Protein AF-A0AAN6M4G2-F1 (afdb_monomer_lite)

pLDDT: mean 84.65, std 14.56, range [28.05, 98.75]

Secondary structure (DSSP, 8-state):
--S---S-HHHHHHHHHHHHHTT----EEEEE-HHHH-PPPGGG-BTSTTSB--SEEEEESSSSS--HHHHHHHHTS-SSPEEEEEEE-IIIIIHHHHHHHHHTT-EEEEEEEEEE-SSTTHHHHHHHHHHHTT-EEE-HHHHHHHHH--TTSTHHHHHHHHHHHHHTT-----SEEEEEEEE-SSTTSPPEEEEEEEEE-TTSSSEEEEEEETTEEEEEEEESS--SHHHHHHHHHHHHHT-TT-GGGSSGGG--EEEEEES--TT-SS-EE--HHHHHHHHHGGGGSHHHHHHHHHHHHHHHHH-TTSEEEEEETTGGGGGS-HHHH--SS-HHHHHHTT-S---S-HHHHHHHHHHHHHHHT--GGG-EEEEEE-SSS-EEEEEETTEEEEES--SSTTSSS--SS---S--TTHHHHH-TTTTSBPTT-BTTB--BHHHHHHHHS-HHHHHHS-S-HHHHHHS----

Foldseek 3Di:
DAQPPDPCLVVLLLLQQCCCPQVVDAAEEEAEQCVVHNDHDCSNVEVHVVHRDHLYYYYDPALEPCDPRVVVSCVVDDPPEEEEDAEEDLQTNVLVNLLVSVVVPHAAEYALSRYYYPPRVSSVVSLVVSVVSRHHYHHSVRVVCVSVVDCPDPSNVVVVVVVVVVVLVFDDAAQKDKDWDWDDPDPPDDTHTAKIWMWGCLVNDQIFIWIDGPPDTDDGHTDPPRNAPLSRVVVVLVVLLPPPSNPCNVDLVSAAADEFEAADQQLALFKDFDDPVSLVVLLVCCVLPVSTHLNSSVVLVSCCVRNVNHGYMYGYQQNLVNPADPVQFDDPDPVVVCVVSVFTFRGGPSVVLLVVLVVVCVVVVHDSQCDFDWDWDDAQQTKIFTAHRNGTHHIQGHSYSQEGDFGLQAAHDDDPCVQCVVDVQQQPFDPSADPSGGDGPVRCCRRHVHGPCVVPVGSDVVVVVPDDDPD

Sequence (471 aa):
MAQRRINNPALLYALLAKFRQILSIPVFATTQNKARLGETVPELLLDAPGGVKTITHADKTRFSMFTPEVRTGIASLNSPLSCVIVGIESHICVTQTALDLLNDGHSVYVIADGVSSMNKEEVPIALARLRHAGVQVVSSESFMYEVMGDAAIPEFKEMIKLVKETQQIVEVFLNAVKVSVYQVEEFASAPTHLAEATVEGLTAPPAKLKYSRGDEKVKGKELSDIDSQEAAFKYILEHLQKDDGLPELSKTEDIHFTCHRVVHGGDYPRAQIIDKETYHHIEELSDLAPLHNAPALSIVKTVSEILPHAKNIAYFDSSFHATIPKHICTYPIDQSVAGKNKLRKYGFHGISYQFITDAVSSHLGKPVSSLNIIALHLGSGASACCIKSGRSHDTSMGLTPLAGLPGATRSGSIDPSLMFHFTHSASRPSRSASAHMHITQAEEILNKQSGWKSLTGTTDFGAISASEDES

Radius of gyration: 27.46 Å; chains: 1; bounding box: 83×50×63 Å

Structure (mmCIF, N/CA/C/O backbone):
data_AF-A0AAN6M4G2-F1
#
_entry.id   AF-A0AAN6M4G2-F1
#
loop_
_atom_site.group_PDB
_atom_site.id
_atom_site.type_symbol
_atom_site.label_atom_id
_atom_site.label_alt_id
_atom_site.label_comp_id
_atom_site.label_asym_id
_atom_site.label_entity_id
_atom_site.label_seq_id
_atom_site.pdbx_PDB_ins_code
_atom_site.Cartn_x
_atom_site.Cartn_y
_atom_site.Cartn_z
_atom_site.occupancy
_atom_site.B_iso_or_equiv
_atom_site.auth_seq_id
_atom_site.auth_comp_id
_atom_site.auth_asym_id
_atom_site.auth_atom_id
_atom_site.pdbx_PDB_model_num
ATOM 1 N N . MET A 1 1 ? 29.213 14.461 -24.834 1.00 31.89 1 MET A N 1
ATOM 2 C CA . MET A 1 1 ? 27.963 14.467 -24.027 1.00 31.89 1 MET A CA 1
ATOM 3 C C . MET A 1 1 ? 27.794 13.182 -23.200 1.00 31.89 1 MET A C 1
ATOM 5 O O . MET A 1 1 ? 26.699 12.862 -22.760 1.00 31.89 1 MET A O 1
ATOM 9 N N . ALA A 1 2 ? 28.818 12.343 -23.125 1.00 30.88 2 ALA A N 1
ATOM 10 C CA . ALA A 1 2 ? 29.876 12.404 -22.114 1.00 30.88 2 ALA A CA 1
ATOM 11 C C . ALA A 1 2 ? 29.437 11.882 -20.751 1.00 30.88 2 ALA A C 1
ATOM 13 O O . ALA A 1 2 ? 28.452 12.394 -20.239 1.00 30.88 2 ALA A O 1
ATOM 14 N N . GLN A 1 3 ? 30.167 10.875 -20.254 1.00 41.81 3 GLN A N 1
ATOM 15 C CA . GLN A 1 3 ? 30.089 10.038 -19.036 1.00 41.81 3 GLN A CA 1
ATOM 16 C C . GLN A 1 3 ? 29.154 10.382 -17.852 1.00 41.81 3 GLN A C 1
ATOM 18 O O . GLN A 1 3 ? 28.915 9.500 -17.037 1.00 41.81 3 GLN A O 1
ATOM 23 N N . ARG A 1 4 ? 28.520 11.554 -17.771 1.00 36.47 4 ARG A N 1
ATOM 24 C CA . ARG A 1 4 ? 27.398 11.922 -16.878 1.00 36.47 4 ARG A CA 1
ATOM 25 C C . ARG A 1 4 ? 26.087 11.147 -17.132 1.00 36.47 4 ARG A C 1
ATOM 27 O O . ARG A 1 4 ? 25.002 11.673 -16.907 1.00 36.47 4 ARG A O 1
ATOM 34 N N . ARG A 1 5 ? 26.149 9.924 -17.661 1.00 48.88 5 ARG A N 1
ATOM 35 C CA . ARG A 1 5 ? 24.969 9.128 -18.059 1.00 48.88 5 ARG A CA 1
ATOM 36 C C . ARG A 1 5 ? 24.892 7.772 -17.363 1.00 48.88 5 ARG A C 1
ATOM 38 O O . ARG A 1 5 ? 24.267 6.848 -17.870 1.00 48.88 5 ARG A O 1
ATOM 45 N N . ILE A 1 6 ? 25.511 7.659 -16.192 1.00 44.47 6 ILE A N 1
ATOM 46 C CA . ILE A 1 6 ? 25.212 6.575 -15.259 1.00 44.47 6 ILE A CA 1
ATOM 47 C C . ILE A 1 6 ? 23.942 7.006 -14.519 1.00 44.47 6 ILE A C 1
ATOM 49 O O . ILE A 1 6 ? 23.904 8.097 -13.962 1.00 44.47 6 ILE A O 1
ATOM 53 N N . ASN A 1 7 ? 22.884 6.189 -14.534 1.00 38.72 7 ASN A N 1
ATOM 54 C CA . ASN A 1 7 ? 21.639 6.523 -13.820 1.00 38.72 7 ASN A CA 1
ATOM 55 C C . ASN A 1 7 ? 21.848 6.606 -12.293 1.00 38.72 7 ASN A C 1
ATOM 57 O O . ASN A 1 7 ? 21.037 7.218 -11.608 1.00 38.72 7 ASN A O 1
ATOM 61 N N . ASN A 1 8 ? 22.923 5.995 -11.780 1.00 48.09 8 ASN A N 1
ATOM 62 C CA . ASN A 1 8 ? 23.341 6.037 -10.382 1.00 48.09 8 ASN A CA 1
ATOM 63 C C . ASN A 1 8 ? 24.883 5.886 -10.257 1.00 48.09 8 ASN A C 1
ATOM 65 O O . ASN A 1 8 ? 25.380 4.785 -10.007 1.00 48.09 8 ASN A O 1
ATOM 69 N N . PRO A 1 9 ? 25.673 6.952 -10.505 1.00 49.06 9 PRO A N 1
ATOM 70 C CA . PRO A 1 9 ? 27.136 6.903 -10.405 1.00 49.06 9 PRO A CA 1
ATOM 71 C C . PRO A 1 9 ? 27.602 6.611 -8.975 1.00 49.06 9 PRO A C 1
ATOM 73 O O . PRO A 1 9 ? 28.661 6.019 -8.801 1.00 49.06 9 PRO A O 1
ATOM 76 N N . ALA A 1 10 ? 26.781 6.944 -7.972 1.00 45.44 10 ALA A N 1
ATOM 77 C CA . ALA A 1 10 ? 27.027 6.621 -6.575 1.00 45.44 10 ALA A CA 1
ATOM 78 C C . ALA A 1 10 ? 26.971 5.109 -6.312 1.00 45.44 10 ALA A C 1
ATOM 80 O O . ALA A 1 10 ? 27.828 4.608 -5.600 1.00 45.44 10 ALA A O 1
ATOM 81 N N . LEU A 1 11 ? 26.046 4.363 -6.929 1.00 49.59 11 LEU A N 1
ATOM 82 C CA . LEU A 1 11 ? 25.985 2.899 -6.812 1.00 49.59 11 LEU A CA 1
ATOM 83 C C . LEU A 1 11 ? 27.190 2.220 -7.478 1.00 49.59 11 LEU A C 1
ATOM 85 O O . LEU A 1 11 ? 27.780 1.312 -6.900 1.00 49.59 11 LEU A O 1
ATOM 89 N N . LEU A 1 12 ? 27.590 2.691 -8.666 1.00 55.47 12 LEU A N 1
ATOM 90 C CA . LEU A 1 12 ? 28.767 2.175 -9.373 1.00 55.47 12 LEU A CA 1
ATOM 91 C C . LEU A 1 12 ? 30.070 2.495 -8.623 1.00 55.47 12 LEU A C 1
ATOM 93 O O . LEU A 1 12 ? 30.935 1.631 -8.498 1.00 55.47 12 LEU A O 1
ATOM 97 N N . TYR A 1 13 ? 30.196 3.711 -8.088 1.00 55.91 13 TYR A N 1
ATOM 98 C CA . TYR A 1 13 ? 31.301 4.096 -7.212 1.00 55.91 13 TYR A CA 1
ATOM 99 C C . TYR A 1 13 ? 31.308 3.273 -5.925 1.00 55.91 13 TYR A C 1
ATOM 101 O O . TYR A 1 13 ? 32.348 2.745 -5.550 1.00 55.91 13 TYR A O 1
ATOM 109 N N . ALA A 1 14 ? 30.151 3.103 -5.285 1.00 53.56 14 ALA A N 1
ATOM 110 C CA . ALA A 1 14 ? 30.001 2.292 -4.089 1.00 53.56 14 ALA A CA 1
ATOM 111 C C . ALA A 1 14 ? 30.439 0.846 -4.369 1.00 53.56 14 ALA A C 1
ATOM 113 O O . ALA A 1 14 ? 31.236 0.316 -3.612 1.00 53.56 14 ALA A O 1
ATOM 114 N N . LEU A 1 15 ? 30.023 0.234 -5.481 1.00 59.66 15 LEU A N 1
ATOM 115 C CA . LEU A 1 15 ? 30.491 -1.089 -5.921 1.00 59.66 15 LEU A CA 1
ATOM 116 C C . LEU A 1 15 ? 32.020 -1.143 -6.118 1.00 59.66 15 LEU A C 1
ATOM 118 O O . LEU A 1 15 ? 32.682 -2.023 -5.572 1.00 59.66 15 LEU A O 1
ATOM 122 N N . LEU A 1 16 ? 32.601 -0.188 -6.852 1.00 60.06 16 LEU A N 1
ATOM 123 C CA . LEU A 1 16 ? 34.036 -0.170 -7.175 1.00 60.06 16 LEU A CA 1
ATOM 124 C C . LEU A 1 16 ? 34.935 0.145 -5.967 1.00 60.06 16 LEU A C 1
ATOM 126 O O . LEU A 1 16 ? 35.998 -0.460 -5.817 1.00 60.06 16 LEU A O 1
ATOM 130 N N . ALA A 1 17 ? 34.515 1.055 -5.087 1.00 56.44 17 ALA A N 1
ATOM 131 C CA . ALA A 1 17 ? 35.205 1.356 -3.835 1.00 56.44 17 ALA A CA 1
ATOM 132 C C . ALA A 1 17 ? 35.164 0.150 -2.874 1.00 56.44 17 ALA A C 1
ATOM 134 O O . ALA A 1 17 ? 36.191 -0.197 -2.284 1.00 56.44 17 ALA A O 1
ATOM 135 N N . LYS A 1 18 ? 34.016 -0.546 -2.797 1.00 59.12 18 LYS A N 1
ATOM 136 C CA . LYS A 1 18 ? 33.788 -1.745 -1.967 1.00 59.12 18 LYS A CA 1
ATOM 137 C C . LYS A 1 18 ? 34.658 -2.935 -2.371 1.00 59.12 18 LYS A C 1
ATOM 139 O O . LYS A 1 18 ? 35.279 -3.548 -1.504 1.00 59.12 18 LYS A O 1
ATOM 144 N N . PHE A 1 19 ? 34.750 -3.242 -3.670 1.00 63.28 19 PHE A N 1
ATOM 145 C CA . PHE A 1 19 ? 35.520 -4.396 -4.162 1.00 63.28 19 PHE A CA 1
ATOM 146 C C . PHE A 1 19 ? 37.013 -4.310 -3.849 1.00 63.28 19 PHE A C 1
ATOM 148 O O . PHE A 1 19 ? 37.664 -5.331 -3.627 1.00 63.28 19 PHE A O 1
ATOM 155 N N . ARG A 1 20 ? 37.556 -3.093 -3.774 1.00 59.84 20 ARG A N 1
ATOM 156 C CA . ARG A 1 20 ? 38.965 -2.886 -3.449 1.00 59.84 20 ARG A CA 1
ATOM 157 C C . ARG A 1 20 ? 39.225 -2.776 -1.949 1.00 59.84 20 ARG A C 1
ATOM 159 O O . ARG A 1 20 ? 40.201 -3.359 -1.490 1.00 59.84 20 ARG A O 1
ATOM 166 N N . GLN A 1 21 ? 38.407 -2.031 -1.199 1.00 57.22 21 GLN A N 1
ATOM 167 C CA . GLN A 1 21 ? 38.655 -1.815 0.235 1.00 57.22 21 GLN A CA 1
ATOM 168 C C . GLN A 1 21 ? 38.429 -3.071 1.076 1.00 57.22 21 GLN A C 1
ATOM 170 O O . GLN A 1 21 ? 39.171 -3.286 2.027 1.00 57.22 21 GLN A O 1
ATOM 175 N N . ILE A 1 22 ? 37.432 -3.884 0.724 1.00 60.41 22 ILE A N 1
ATOM 176 C CA . ILE A 1 22 ? 37.025 -5.032 1.543 1.00 60.41 22 ILE A CA 1
ATOM 177 C C . ILE A 1 22 ? 37.603 -6.338 0.985 1.00 60.41 22 ILE A C 1
ATOM 179 O O . ILE A 1 22 ? 38.075 -7.175 1.741 1.00 60.41 22 ILE A O 1
ATOM 183 N N . LEU A 1 23 ? 37.607 -6.505 -0.343 1.00 64.44 23 LEU A N 1
ATOM 184 C CA . LEU A 1 23 ? 37.897 -7.796 -0.986 1.00 64.44 23 LEU A CA 1
ATOM 185 C C . LEU A 1 23 ? 39.229 -7.827 -1.758 1.00 64.44 23 LEU A C 1
ATOM 187 O O . LEU A 1 23 ? 39.564 -8.843 -2.359 1.00 64.44 23 LEU A O 1
ATOM 191 N N . SER A 1 24 ? 40.001 -6.729 -1.751 1.00 73.06 24 SER A N 1
ATOM 192 C CA . SER A 1 24 ? 41.286 -6.599 -2.465 1.00 73.06 24 SER A CA 1
ATOM 193 C C . SER A 1 24 ? 41.235 -7.004 -3.951 1.00 73.06 24 SER A C 1
ATOM 195 O O . SER A 1 24 ? 42.239 -7.438 -4.518 1.00 73.06 24 SER A O 1
ATOM 197 N N . ILE A 1 25 ? 40.077 -6.854 -4.605 1.00 82.00 25 ILE A N 1
ATOM 198 C CA . ILE A 1 25 ? 39.889 -7.272 -5.998 1.00 82.00 25 ILE A CA 1
ATOM 199 C C . ILE A 1 25 ? 40.604 -6.281 -6.933 1.00 82.00 25 ILE A C 1
ATOM 201 O O . ILE A 1 25 ? 40.400 -5.066 -6.810 1.00 82.00 25 ILE A O 1
ATOM 205 N N . PRO A 1 26 ? 41.424 -6.754 -7.890 1.00 87.12 26 PRO A N 1
ATOM 206 C CA . PRO A 1 26 ? 42.090 -5.873 -8.840 1.00 87.12 26 PRO A CA 1
ATOM 207 C C . PRO A 1 26 ? 41.109 -5.176 -9.795 1.00 87.12 26 PRO A C 1
ATOM 209 O O . PRO A 1 26 ? 40.244 -5.819 -10.387 1.00 87.12 26 PRO A O 1
ATOM 212 N N . VAL A 1 27 ? 41.265 -3.859 -9.980 1.00 88.62 27 VAL A N 1
ATOM 213 C CA . VAL A 1 27 ? 40.335 -3.037 -10.776 1.00 88.62 27 VAL A CA 1
ATOM 214 C C . VAL A 1 27 ? 40.946 -2.639 -12.118 1.00 88.62 27 VAL A C 1
ATOM 216 O O . VAL A 1 27 ? 42.043 -2.083 -12.182 1.00 88.62 27 VAL A O 1
ATOM 219 N N . PHE A 1 28 ? 40.187 -2.865 -13.188 1.00 91.19 28 PHE A N 1
ATOM 220 C CA . PHE A 1 28 ? 40.482 -2.420 -14.548 1.00 91.19 28 PHE A CA 1
ATOM 221 C C . PHE A 1 28 ? 39.414 -1.424 -14.995 1.00 91.19 28 PHE A C 1
ATOM 223 O O . PHE A 1 28 ? 38.227 -1.629 -14.745 1.00 91.19 28 PHE A O 1
ATOM 230 N N . ALA A 1 29 ? 39.822 -0.361 -15.680 1.00 90.75 29 ALA A N 1
ATOM 231 C CA . ALA A 1 29 ? 38.921 0.660 -16.189 1.00 90.75 29 ALA A CA 1
ATOM 232 C C . ALA A 1 29 ? 39.218 0.980 -17.655 1.00 90.75 29 ALA A C 1
ATOM 234 O O . ALA A 1 29 ? 40.348 0.890 -18.133 1.00 90.75 29 ALA A O 1
ATOM 235 N N . THR A 1 30 ? 38.188 1.407 -18.380 1.00 91.00 30 THR A N 1
ATOM 236 C CA . THR A 1 30 ? 38.367 1.977 -19.716 1.00 91.00 30 THR A CA 1
ATOM 237 C C . THR A 1 30 ? 37.436 3.160 -19.915 1.00 91.00 30 THR A C 1
ATOM 239 O O . THR A 1 30 ? 36.276 3.103 -19.507 1.00 91.00 30 THR A O 1
ATOM 242 N N . THR A 1 31 ? 37.918 4.190 -20.598 1.00 89.38 31 THR A N 1
ATOM 243 C CA . THR A 1 31 ? 37.119 5.327 -21.060 1.00 89.38 31 THR A CA 1
ATOM 244 C C . THR A 1 31 ? 36.824 5.147 -22.547 1.00 89.38 31 THR A C 1
ATOM 246 O O . THR A 1 31 ? 37.719 4.819 -23.315 1.00 89.38 31 THR A O 1
ATOM 249 N N . GLN A 1 32 ? 35.571 5.322 -22.977 1.00 88.81 32 GLN A N 1
ATOM 250 C CA . GLN A 1 32 ? 35.227 5.245 -24.399 1.00 88.81 32 GLN A CA 1
ATOM 251 C C . GLN A 1 32 ? 35.498 6.594 -25.071 1.00 88.81 32 GLN A C 1
ATOM 253 O O . GLN A 1 32 ? 34.760 7.540 -24.827 1.00 88.81 32 GLN A O 1
ATOM 258 N N . ASN A 1 33 ? 36.475 6.658 -25.976 1.00 88.12 33 ASN A N 1
ATOM 259 C CA . ASN A 1 33 ? 36.794 7.808 -26.827 1.00 88.12 33 ASN A CA 1
ATOM 260 C C . ASN A 1 33 ? 36.786 9.140 -26.059 1.00 88.12 33 ASN A C 1
ATOM 262 O O . ASN A 1 33 ? 35.928 10.002 -26.284 1.00 88.12 33 ASN A O 1
ATOM 266 N N . LYS A 1 34 ? 37.753 9.297 -25.156 1.00 87.12 34 LYS A N 1
ATOM 267 C CA . LYS A 1 34 ? 37.890 10.443 -24.250 1.00 87.12 34 LYS A CA 1
ATOM 268 C C . LYS A 1 34 ? 37.847 11.791 -24.973 1.00 87.12 34 LYS A C 1
ATOM 270 O O . LYS A 1 34 ? 37.178 12.719 -24.527 1.00 87.12 34 LYS A O 1
ATOM 275 N N . ALA A 1 35 ? 38.485 11.890 -26.139 1.00 84.31 35 ALA A N 1
ATOM 276 C CA . ALA A 1 35 ? 38.508 13.120 -26.933 1.00 84.31 35 ALA A CA 1
ATOM 277 C C . ALA A 1 35 ? 37.108 13.575 -27.396 1.00 84.31 35 ALA A C 1
ATOM 279 O O . ALA A 1 35 ? 36.839 14.772 -27.480 1.00 84.31 35 ALA A O 1
ATOM 280 N N . ARG A 1 36 ? 36.197 12.635 -27.688 1.00 82.25 36 ARG A N 1
ATOM 281 C CA . ARG A 1 36 ? 34.842 12.934 -28.189 1.00 82.25 36 ARG A CA 1
ATOM 282 C C . ARG A 1 36 ? 33.772 12.874 -27.100 1.00 82.25 36 ARG A C 1
ATOM 284 O O . ARG A 1 36 ? 32.767 13.589 -27.164 1.00 82.25 36 ARG A O 1
ATOM 291 N N . LEU A 1 37 ? 33.945 11.979 -26.135 1.00 76.94 37 LEU A N 1
ATOM 292 C CA . LEU A 1 37 ? 32.973 11.678 -25.089 1.00 76.94 37 LEU A CA 1
ATOM 293 C C . LEU A 1 37 ? 33.422 12.166 -23.708 1.00 76.94 37 LEU A C 1
ATOM 295 O O . LEU A 1 37 ? 32.667 12.006 -22.768 1.00 76.94 37 LEU A O 1
ATOM 299 N N . GLY A 1 38 ? 34.544 12.860 -23.570 1.00 80.56 38 GLY A N 1
ATOM 300 C CA . GLY A 1 38 ? 34.976 13.416 -22.290 1.00 80.56 38 GLY A CA 1
ATOM 301 C C . GLY A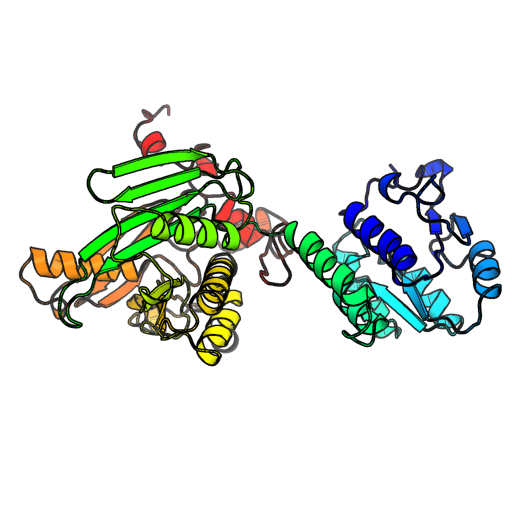 1 38 ? 35.553 12.377 -21.326 1.00 80.56 38 GLY A C 1
ATOM 302 O O . GLY A 1 38 ? 35.797 11.228 -21.683 1.00 80.56 38 GLY A O 1
ATOM 303 N N . GLU A 1 39 ? 35.832 12.835 -20.109 1.00 81.69 39 GLU A N 1
ATOM 304 C CA . GLU A 1 39 ? 36.423 12.029 -19.040 1.00 81.69 39 GLU A CA 1
ATOM 305 C C . GLU A 1 39 ? 35.390 11.192 -18.293 1.00 81.69 39 GLU A C 1
ATOM 307 O O . GLU A 1 39 ? 34.214 11.557 -18.216 1.00 81.69 39 GLU A O 1
ATOM 312 N N . THR A 1 40 ? 35.855 10.108 -17.663 1.00 76.81 40 THR A N 1
ATOM 313 C CA . THR A 1 40 ? 35.032 9.348 -16.715 1.00 76.81 40 THR A CA 1
ATOM 314 C C . THR A 1 40 ? 34.534 10.247 -15.586 1.00 76.81 40 THR A C 1
ATOM 316 O O . THR A 1 40 ? 35.206 11.191 -15.179 1.00 76.81 40 THR A O 1
ATOM 319 N N . VAL A 1 41 ? 33.317 9.973 -15.113 1.00 71.25 41 VAL A N 1
ATOM 320 C CA . VAL A 1 41 ? 32.692 10.696 -14.000 1.00 71.25 41 VAL A CA 1
ATOM 321 C C . VAL A 1 41 ? 33.631 10.772 -12.788 1.00 71.25 41 VAL A C 1
ATOM 323 O O . VAL A 1 41 ? 34.116 9.725 -12.343 1.00 71.25 41 VAL A O 1
ATOM 326 N N . PRO A 1 42 ? 33.899 11.980 -12.254 1.00 71.06 42 PRO A N 1
ATOM 327 C CA . PRO A 1 42 ? 34.825 12.169 -11.139 1.00 71.06 42 PRO A CA 1
ATOM 328 C C . PRO A 1 42 ? 34.376 11.427 -9.878 1.00 71.06 42 PRO A C 1
ATOM 330 O O . PRO A 1 42 ? 35.215 11.046 -9.071 1.00 71.06 42 PRO A O 1
ATOM 333 N N . GLU A 1 43 ? 33.079 11.153 -9.740 1.00 69.62 43 GLU A N 1
ATOM 334 C CA . GLU A 1 43 ? 32.492 10.392 -8.641 1.00 69.62 43 GLU A CA 1
ATOM 335 C C . GLU A 1 43 ? 33.065 8.977 -8.522 1.00 69.62 43 GLU A C 1
ATOM 337 O O . GLU A 1 43 ? 33.007 8.423 -7.437 1.00 69.62 43 GLU A O 1
ATOM 342 N N . LEU A 1 44 ? 33.643 8.393 -9.583 1.00 71.94 44 LEU A N 1
ATOM 343 C CA . LEU A 1 44 ? 34.273 7.070 -9.496 1.00 71.94 44 LEU A CA 1
ATOM 344 C C . LEU A 1 44 ? 35.658 7.088 -8.823 1.00 71.94 44 LEU A C 1
ATOM 346 O O . LEU A 1 44 ? 36.183 6.020 -8.513 1.00 71.94 44 LEU A O 1
ATOM 350 N N . LEU A 1 45 ? 36.258 8.271 -8.627 1.00 76.62 45 LEU A N 1
ATOM 351 C CA . LEU A 1 45 ? 37.596 8.477 -8.048 1.00 76.62 45 LEU A CA 1
ATOM 352 C C . LEU A 1 45 ? 38.676 7.525 -8.601 1.00 76.62 45 LEU A C 1
ATOM 354 O O . LEU A 1 45 ? 39.563 7.085 -7.867 1.00 76.62 45 LEU A O 1
ATOM 358 N N . LEU A 1 46 ? 38.609 7.181 -9.889 1.00 81.44 46 LEU A N 1
ATOM 359 C CA . LEU A 1 46 ? 39.612 6.328 -10.527 1.00 81.44 46 LEU A CA 1
ATOM 360 C C . LEU A 1 46 ? 40.946 7.075 -10.590 1.00 81.44 46 LEU A C 1
ATOM 362 O O . LEU A 1 46 ? 41.020 8.172 -11.139 1.00 81.44 46 LEU A O 1
ATOM 366 N N . ASP A 1 47 ? 41.981 6.481 -10.001 1.00 83.94 47 ASP A N 1
ATOM 367 C CA . ASP A 1 47 ? 43.355 6.992 -9.928 1.00 83.94 47 ASP A CA 1
ATOM 368 C C . ASP A 1 47 ? 43.505 8.373 -9.246 1.00 83.94 47 ASP A C 1
ATOM 370 O O . ASP A 1 47 ? 44.573 8.986 -9.287 1.00 83.94 47 ASP A O 1
ATOM 374 N N . ALA A 1 48 ? 42.458 8.846 -8.560 1.00 81.62 48 ALA A N 1
ATOM 375 C CA . ALA A 1 48 ? 42.487 10.060 -7.749 1.00 81.62 48 ALA A CA 1
ATOM 376 C C . ALA A 1 48 ? 43.158 9.813 -6.376 1.00 81.62 48 ALA A C 1
ATOM 378 O O . ALA A 1 48 ? 43.154 8.680 -5.880 1.00 81.62 48 ALA A O 1
ATOM 379 N N . PRO A 1 49 ? 43.707 10.849 -5.705 1.00 76.31 49 PRO A N 1
ATOM 380 C CA . PRO A 1 49 ? 44.225 10.721 -4.341 1.00 76.31 49 PRO A CA 1
ATOM 381 C C . PRO A 1 49 ? 43.149 10.194 -3.378 1.00 76.31 49 PRO A C 1
ATOM 383 O O . PRO A 1 49 ? 42.081 10.785 -3.258 1.00 76.31 49 PRO A O 1
ATOM 386 N N . GLY A 1 50 ? 43.417 9.066 -2.710 1.00 72.94 50 GLY A N 1
ATOM 387 C CA . GLY A 1 50 ? 42.443 8.389 -1.836 1.00 72.94 50 GLY A CA 1
ATOM 388 C C . GLY A 1 50 ? 41.374 7.559 -2.566 1.00 72.94 50 GLY A C 1
ATOM 389 O O . GLY A 1 50 ? 40.519 6.971 -1.911 1.00 72.94 50 GLY A O 1
ATOM 390 N N . GLY A 1 51 ? 41.432 7.486 -3.899 1.00 72.81 51 GLY A N 1
ATOM 391 C CA . GLY A 1 51 ? 40.489 6.766 -4.751 1.00 72.81 51 GLY A CA 1
ATOM 392 C C . GLY A 1 51 ? 40.917 5.347 -5.152 1.00 72.81 51 GLY A C 1
ATOM 393 O O . GLY A 1 51 ? 41.836 4.738 -4.587 1.00 72.81 51 GLY A O 1
ATOM 394 N N . VAL A 1 52 ? 40.236 4.793 -6.157 1.00 77.19 52 VAL A N 1
ATOM 395 C CA . VAL A 1 52 ? 40.466 3.434 -6.668 1.00 77.19 52 VAL A CA 1
ATOM 396 C C . VAL A 1 52 ? 41.616 3.448 -7.677 1.00 77.19 52 VAL A C 1
ATOM 398 O O . VAL A 1 52 ? 41.487 3.994 -8.765 1.00 77.19 52 VAL A O 1
ATOM 401 N N . LYS A 1 53 ? 42.746 2.827 -7.327 1.00 84.38 53 LYS A N 1
ATOM 402 C CA . LYS A 1 53 ? 43.912 2.661 -8.198 1.00 84.38 53 LYS A CA 1
ATOM 403 C C . LYS A 1 53 ? 43.657 1.499 -9.142 1.00 84.38 53 LYS A C 1
ATOM 405 O O . LYS A 1 53 ? 43.429 0.376 -8.686 1.00 84.38 53 LYS A O 1
ATOM 410 N N . THR A 1 54 ? 43.721 1.777 -10.430 1.00 87.94 54 THR A N 1
ATOM 411 C CA . THR A 1 54 ? 43.514 0.784 -11.478 1.00 87.94 54 THR A CA 1
ATOM 412 C C . THR A 1 54 ? 44.824 0.064 -11.821 1.00 87.94 54 THR A C 1
ATOM 414 O O . THR A 1 54 ? 45.912 0.628 -11.692 1.00 87.94 54 THR A O 1
ATOM 417 N N . ILE A 1 55 ? 44.743 -1.199 -12.258 1.00 88.94 55 ILE A N 1
ATOM 418 C CA . ILE A 1 55 ? 45.865 -1.872 -12.945 1.00 88.94 55 ILE A CA 1
ATOM 419 C C . ILE A 1 55 ? 46.046 -1.261 -14.333 1.00 88.94 55 ILE A C 1
ATOM 421 O O . ILE A 1 55 ? 47.159 -1.073 -14.819 1.00 88.94 55 ILE A O 1
ATOM 425 N N . THR A 1 56 ? 44.933 -0.967 -14.997 1.00 91.19 56 THR A N 1
ATOM 426 C CA . THR A 1 56 ? 44.912 -0.346 -16.316 1.00 91.19 56 THR A CA 1
ATOM 427 C C . THR A 1 56 ? 43.699 0.560 -16.411 1.00 91.19 56 THR A C 1
ATOM 429 O O . THR A 1 56 ? 42.586 0.126 -16.114 1.00 91.19 56 THR A O 1
ATOM 432 N N . HIS A 1 57 ? 43.922 1.791 -16.871 1.00 91.19 57 HIS A N 1
ATOM 433 C CA . HIS A 1 57 ? 42.885 2.746 -17.240 1.00 91.19 57 HIS A CA 1
ATOM 434 C C . HIS A 1 57 ? 43.127 3.216 -18.678 1.00 91.19 57 HIS A C 1
ATOM 436 O O . HIS A 1 57 ? 43.840 4.188 -18.921 1.00 91.19 57 HIS A O 1
ATOM 442 N N . ALA A 1 58 ? 42.567 2.490 -19.647 1.00 90.56 58 ALA A N 1
ATOM 443 C CA . ALA A 1 58 ? 42.817 2.743 -21.068 1.00 90.56 58 ALA A CA 1
ATOM 444 C C . ALA A 1 58 ? 41.725 3.617 -21.708 1.00 90.56 58 ALA A C 1
ATOM 446 O O . ALA A 1 58 ? 40.539 3.457 -21.417 1.00 90.56 58 ALA A O 1
ATOM 447 N N . ASP A 1 59 ? 42.100 4.517 -22.619 1.00 91.88 59 ASP A N 1
ATOM 448 C CA . ASP A 1 59 ? 41.145 5.133 -23.548 1.00 91.88 59 ASP A CA 1
ATOM 449 C C . ASP A 1 59 ? 40.942 4.199 -24.746 1.00 91.88 59 ASP A C 1
ATOM 451 O O . ASP A 1 59 ? 41.909 3.694 -25.317 1.00 91.88 59 ASP A O 1
ATOM 455 N N . LYS A 1 60 ? 39.690 3.938 -25.125 1.00 92.56 60 LYS A N 1
ATOM 456 C CA . LYS A 1 60 ? 39.358 2.967 -26.171 1.00 92.56 60 LYS A CA 1
ATOM 457 C C . LYS A 1 60 ? 38.338 3.493 -27.163 1.00 92.56 60 LYS A C 1
ATOM 459 O O . LYS A 1 60 ? 37.360 4.148 -26.817 1.00 92.56 60 LYS A O 1
ATOM 464 N N . THR A 1 61 ? 38.517 3.109 -28.421 1.00 89.50 61 THR A N 1
ATOM 465 C CA . THR A 1 61 ? 37.491 3.240 -29.467 1.00 89.50 61 THR A CA 1
ATOM 466 C C . THR A 1 61 ? 36.717 1.938 -29.676 1.00 89.50 61 THR A C 1
ATOM 468 O O . THR A 1 61 ? 35.57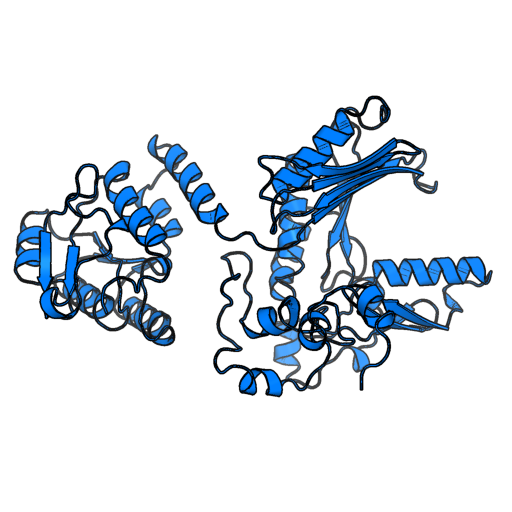6 1.978 -30.136 1.00 89.50 61 THR A O 1
ATOM 471 N N . ARG A 1 62 ? 37.288 0.790 -29.283 1.00 91.50 62 ARG A N 1
ATOM 472 C CA . ARG A 1 62 ? 36.631 -0.527 -29.314 1.00 91.50 62 ARG A CA 1
ATOM 473 C C . ARG A 1 62 ? 35.472 -0.585 -28.326 1.00 91.50 62 ARG A C 1
ATOM 475 O O . ARG A 1 62 ? 35.574 -0.060 -27.224 1.00 91.50 62 ARG A O 1
ATOM 482 N N . PHE A 1 63 ? 34.396 -1.281 -28.682 1.00 92.94 63 PHE A N 1
ATOM 483 C CA . PHE A 1 63 ? 33.257 -1.472 -27.780 1.00 92.94 63 PHE A CA 1
ATOM 484 C C . PHE A 1 63 ? 33.598 -2.375 -26.585 1.00 92.94 63 PHE A C 1
ATOM 486 O O . PHE A 1 63 ? 33.295 -2.014 -25.451 1.00 92.94 63 PHE A O 1
ATOM 493 N N . SER A 1 64 ? 34.313 -3.477 -26.807 1.00 94.75 64 SER A N 1
ATOM 494 C CA . SER A 1 64 ? 34.854 -4.322 -25.734 1.00 94.75 64 SER A CA 1
ATOM 495 C C . SER A 1 64 ? 35.976 -3.628 -24.947 1.00 94.75 64 SER A C 1
ATOM 497 O O . SER A 1 64 ? 36.809 -2.938 -25.542 1.00 94.75 64 SER A O 1
ATOM 499 N N . MET A 1 65 ? 36.018 -3.830 -23.624 1.00 93.31 65 MET A N 1
ATOM 500 C CA . MET A 1 65 ? 37.139 -3.445 -22.753 1.00 93.31 65 MET A CA 1
ATOM 501 C C . MET A 1 65 ? 38.355 -4.356 -22.929 1.00 93.31 65 MET A C 1
ATOM 503 O O . MET A 1 65 ? 39.420 -4.026 -22.424 1.00 93.31 65 MET A O 1
ATOM 507 N N . PHE A 1 66 ? 38.233 -5.480 -23.638 1.00 92.06 66 PHE A N 1
ATOM 508 C CA . PHE A 1 66 ? 39.304 -6.463 -23.800 1.00 92.06 66 PHE A CA 1
ATOM 509 C C . PHE A 1 66 ? 40.342 -6.031 -24.857 1.00 92.06 66 PHE A C 1
ATOM 511 O O . PHE A 1 66 ? 40.586 -6.698 -25.871 1.00 92.06 66 PHE A O 1
ATOM 518 N N . THR A 1 67 ? 40.916 -4.846 -24.640 1.00 93.06 67 THR A N 1
ATOM 519 C CA . THR A 1 67 ? 41.949 -4.212 -25.466 1.00 93.06 67 THR A CA 1
ATOM 520 C C . THR A 1 67 ? 43.336 -4.801 -25.166 1.00 93.06 67 THR A C 1
ATOM 522 O O . THR A 1 67 ? 43.491 -5.506 -24.168 1.00 93.06 67 THR A O 1
ATOM 525 N N . PRO A 1 68 ? 44.367 -4.550 -25.998 1.00 92.81 68 PRO A N 1
ATOM 526 C CA . PRO A 1 68 ? 45.727 -5.033 -25.737 1.00 92.81 68 PRO A CA 1
ATOM 527 C C . PRO A 1 68 ? 46.292 -4.607 -24.373 1.00 92.81 68 PRO A C 1
ATOM 529 O O . PRO A 1 68 ? 46.966 -5.396 -23.714 1.00 92.81 68 PRO A O 1
ATOM 532 N N . GLU A 1 69 ? 45.981 -3.394 -23.920 1.00 92.44 69 GLU A N 1
ATOM 533 C CA . GLU A 1 69 ? 46.398 -2.864 -22.619 1.00 92.44 69 GLU A CA 1
ATOM 534 C C . GLU A 1 69 ? 45.749 -3.656 -21.480 1.00 92.44 69 GLU A C 1
ATOM 536 O O . GLU A 1 69 ? 46.438 -4.124 -20.576 1.00 92.44 69 GLU A O 1
ATOM 541 N N . VAL A 1 70 ? 44.432 -3.882 -21.563 1.00 91.50 70 VAL A N 1
ATOM 542 C CA . VAL A 1 70 ? 43.691 -4.662 -20.561 1.00 91.50 70 VAL A CA 1
ATOM 543 C C . VAL A 1 70 ? 44.121 -6.130 -20.577 1.00 91.50 70 VAL A C 1
ATOM 545 O O . VAL A 1 70 ? 44.304 -6.711 -19.513 1.00 91.50 70 VAL A O 1
ATOM 548 N N . ARG A 1 71 ? 44.373 -6.719 -21.754 1.00 91.19 71 ARG A N 1
ATOM 549 C CA . ARG A 1 71 ? 44.930 -8.079 -21.892 1.00 91.19 71 ARG A CA 1
ATOM 550 C C . ARG A 1 71 ? 46.307 -8.201 -21.245 1.00 91.19 71 ARG A C 1
ATOM 552 O O . ARG A 1 71 ? 46.565 -9.179 -20.556 1.00 91.19 71 ARG A O 1
ATOM 559 N N . THR A 1 72 ? 47.173 -7.206 -21.431 1.00 91.38 72 THR A N 1
ATOM 560 C CA . THR A 1 72 ? 48.508 -7.176 -20.811 1.00 91.38 72 THR A CA 1
ATOM 561 C C . THR A 1 72 ? 48.398 -7.098 -19.290 1.00 91.38 72 THR A C 1
ATOM 563 O O . THR A 1 72 ? 49.095 -7.819 -18.580 1.00 91.38 72 THR A O 1
ATOM 566 N N . GLY A 1 73 ? 47.480 -6.274 -18.779 1.00 89.50 73 GLY A N 1
ATOM 567 C CA . GLY A 1 73 ? 47.210 -6.200 -17.348 1.00 89.50 73 GLY A CA 1
ATOM 568 C C . GLY A 1 73 ? 46.593 -7.489 -16.783 1.00 89.50 73 GLY A C 1
ATOM 569 O O . GLY A 1 73 ? 47.000 -7.929 -15.714 1.00 89.50 73 GLY A O 1
ATOM 570 N N . ILE A 1 74 ? 45.686 -8.151 -17.506 1.00 89.31 74 ILE A N 1
ATOM 571 C CA . ILE A 1 74 ? 45.135 -9.464 -17.123 1.00 89.31 74 ILE A CA 1
ATOM 572 C C . ILE A 1 74 ? 46.222 -10.546 -17.125 1.00 89.31 74 ILE A C 1
ATOM 574 O O . ILE A 1 74 ? 46.282 -11.337 -16.190 1.00 89.31 74 ILE A O 1
ATOM 578 N N . ALA A 1 75 ? 47.124 -10.548 -18.110 1.00 87.06 75 ALA A N 1
ATOM 579 C CA . ALA A 1 75 ? 48.241 -11.494 -18.186 1.00 87.06 75 ALA A CA 1
ATOM 580 C C . ALA A 1 75 ? 49.257 -11.336 -17.038 1.00 87.06 75 ALA A C 1
ATOM 582 O O . ALA A 1 75 ? 50.035 -12.251 -16.778 1.00 87.06 75 ALA A O 1
ATOM 583 N N . SER A 1 76 ? 49.249 -10.193 -16.341 1.00 86.75 76 SER A N 1
ATOM 584 C CA . SER A 1 76 ? 50.029 -9.989 -15.113 1.00 86.75 76 SER A CA 1
ATOM 585 C C . SER A 1 76 ? 49.408 -10.646 -13.868 1.00 86.75 76 SER A C 1
ATOM 587 O O . SER A 1 76 ? 50.024 -10.641 -12.804 1.00 86.75 76 SER A O 1
ATOM 589 N N . LEU A 1 77 ? 48.206 -11.221 -13.997 1.00 87.19 77 LEU A N 1
ATOM 590 C CA . LEU A 1 77 ? 47.474 -11.941 -12.954 1.00 87.19 77 LEU A CA 1
ATOM 591 C C . LEU A 1 77 ? 47.415 -13.450 -13.263 1.00 87.19 77 LEU A C 1
ATOM 593 O O . LEU A 1 77 ? 47.626 -13.888 -14.393 1.00 87.19 77 LEU A O 1
ATOM 597 N N . ASN A 1 78 ? 47.086 -14.261 -12.254 1.00 82.25 78 ASN A N 1
ATOM 598 C CA . ASN A 1 78 ? 46.961 -15.714 -12.408 1.00 82.25 78 ASN A CA 1
ATOM 599 C C . ASN A 1 78 ? 45.653 -16.086 -13.132 1.00 82.25 78 ASN A C 1
ATOM 601 O O . ASN A 1 78 ? 44.574 -15.944 -12.565 1.00 82.25 78 ASN A O 1
ATOM 605 N N . SER A 1 79 ? 45.753 -16.579 -14.368 1.00 79.06 79 SER A N 1
ATOM 606 C CA . SER A 1 79 ? 44.623 -17.018 -15.206 1.00 79.06 79 SER A CA 1
ATOM 607 C C . SER A 1 79 ? 44.303 -18.518 -15.010 1.00 79.06 79 SER A C 1
ATOM 609 O O . SER A 1 79 ? 45.241 -19.286 -14.777 1.00 79.06 79 SER A O 1
ATOM 611 N N . PRO A 1 80 ? 43.034 -18.975 -15.134 1.00 83.00 80 PRO A N 1
ATOM 612 C CA . PRO A 1 80 ? 41.826 -18.213 -15.474 1.00 83.00 80 PRO A CA 1
ATOM 613 C C . PRO A 1 80 ? 41.285 -17.375 -14.311 1.00 83.00 80 PRO A C 1
ATOM 615 O O . PRO A 1 80 ? 41.258 -17.809 -13.163 1.00 83.00 80 PRO A O 1
ATOM 618 N N . LEU A 1 81 ? 40.823 -16.163 -14.632 1.00 89.62 81 LEU A N 1
ATOM 619 C CA . LEU A 1 81 ? 40.209 -15.241 -13.681 1.00 89.62 81 LEU A CA 1
ATOM 620 C C . LEU A 1 81 ? 38.696 -15.457 -13.565 1.00 89.62 81 LEU A C 1
ATOM 622 O O . LEU A 1 81 ? 38.036 -15.894 -14.509 1.00 89.62 81 LEU A O 1
ATOM 626 N N . SER A 1 82 ? 38.152 -15.059 -12.415 1.00 90.44 82 SER A N 1
ATOM 627 C CA . SER A 1 82 ? 36.732 -14.731 -12.267 1.00 90.44 82 SER A CA 1
ATOM 628 C C . SER A 1 82 ? 36.568 -13.219 -12.403 1.00 90.44 82 SER A C 1
ATOM 630 O O . SER A 1 82 ? 37.000 -12.453 -11.543 1.00 90.44 82 SER A O 1
ATOM 632 N N . CYS A 1 83 ? 36.003 -12.783 -13.523 1.00 92.00 83 CYS A N 1
ATOM 633 C CA . CYS A 1 83 ? 35.881 -11.383 -13.900 1.00 92.00 83 CYS A CA 1
ATOM 634 C C . CYS A 1 83 ? 34.489 -10.852 -13.572 1.00 92.00 83 CYS A C 1
ATOM 636 O O . CYS A 1 83 ? 33.490 -11.403 -14.026 1.00 92.00 83 CYS A O 1
ATOM 638 N N . VAL A 1 84 ? 34.425 -9.733 -12.856 1.00 91.06 84 VAL A N 1
ATOM 639 C CA . VAL A 1 84 ? 33.174 -9.035 -12.545 1.00 91.06 84 VAL A CA 1
ATOM 640 C C . VAL A 1 84 ? 33.073 -7.793 -13.410 1.00 91.06 84 VAL A C 1
ATOM 642 O O . VAL A 1 84 ? 34.003 -6.989 -13.453 1.00 91.06 84 VAL A O 1
ATOM 645 N N . ILE A 1 85 ? 31.946 -7.625 -14.097 1.00 91.81 85 ILE A N 1
ATOM 646 C CA . ILE A 1 85 ? 31.737 -6.523 -15.031 1.00 91.81 85 ILE A CA 1
ATOM 647 C C . ILE A 1 85 ? 30.607 -5.623 -14.543 1.00 91.81 85 ILE A C 1
ATOM 649 O O . ILE A 1 85 ? 29.485 -6.058 -14.276 1.00 91.81 85 ILE A O 1
ATOM 653 N N . VAL A 1 86 ? 30.925 -4.333 -14.515 1.00 88.19 86 VAL A N 1
ATOM 654 C CA . VAL A 1 86 ? 30.014 -3.210 -14.304 1.00 88.19 86 VAL A CA 1
ATOM 655 C C . VAL A 1 86 ? 30.289 -2.159 -15.376 1.00 88.19 86 VAL A C 1
ATOM 657 O O . VAL A 1 86 ? 31.411 -2.061 -15.876 1.00 88.19 86 VAL A O 1
ATOM 660 N N . GLY A 1 87 ? 29.289 -1.369 -15.764 1.00 85.19 87 GLY A N 1
ATOM 661 C CA . GLY A 1 87 ? 29.511 -0.338 -16.777 1.00 85.19 87 GLY A CA 1
ATOM 662 C C . GLY A 1 87 ? 28.281 0.102 -17.558 1.00 85.19 87 GLY A C 1
ATOM 663 O O . GLY A 1 87 ? 27.137 -0.186 -17.218 1.00 85.19 87 GLY A O 1
ATOM 664 N N . ILE A 1 88 ? 28.527 0.849 -18.628 1.00 83.50 88 ILE A N 1
ATOM 665 C CA . ILE A 1 88 ? 27.483 1.448 -19.464 1.00 83.50 88 ILE A CA 1
ATOM 666 C C . ILE A 1 88 ? 27.427 0.788 -20.845 1.00 83.50 88 ILE A C 1
ATOM 668 O O . ILE A 1 88 ? 28.394 0.186 -21.308 1.00 83.50 88 ILE A O 1
ATOM 672 N N . GLU A 1 89 ? 26.281 0.930 -21.498 1.00 87.44 89 GLU A N 1
ATOM 673 C CA . GLU A 1 89 ? 25.883 0.215 -22.710 1.00 87.44 89 GLU A CA 1
ATOM 674 C C . GLU A 1 89 ? 25.933 -1.310 -22.555 1.00 87.44 89 GLU A C 1
ATOM 676 O O . GLU A 1 89 ? 26.720 -2.001 -23.205 1.00 87.44 89 GLU A O 1
ATOM 681 N N . SER A 1 90 ? 25.050 -1.835 -21.696 1.00 89.75 90 SER A N 1
ATOM 682 C CA . SER A 1 90 ? 24.818 -3.265 -21.445 1.00 89.75 90 SER A CA 1
ATOM 683 C C . SER A 1 90 ? 24.824 -4.103 -22.727 1.00 89.75 90 SER A C 1
ATOM 685 O O . SER A 1 90 ? 25.524 -5.107 -22.798 1.00 89.75 90 SER A O 1
ATOM 687 N N . HIS A 1 91 ? 24.103 -3.666 -23.761 1.00 91.25 91 HIS A N 1
ATOM 688 C CA . HIS A 1 91 ? 23.955 -4.362 -25.046 1.00 91.25 91 HIS A CA 1
ATOM 689 C C . HIS A 1 91 ? 25.153 -4.249 -25.993 1.00 91.25 91 HIS A C 1
ATOM 691 O O . HIS A 1 91 ? 25.247 -5.012 -26.955 1.00 91.25 91 HIS A O 1
ATOM 697 N N . ILE A 1 92 ? 26.088 -3.335 -25.721 1.00 93.38 92 ILE A N 1
ATOM 698 C CA . ILE A 1 92 ? 27.239 -3.064 -26.585 1.00 93.38 92 ILE A CA 1
ATOM 699 C C . ILE A 1 92 ? 28.528 -3.373 -25.832 1.00 93.38 92 ILE A C 1
ATOM 701 O O . ILE A 1 92 ? 29.115 -4.435 -26.028 1.00 93.38 92 ILE A O 1
ATOM 705 N N . CYS A 1 93 ? 28.977 -2.452 -24.979 1.00 93.25 93 CYS A N 1
ATOM 706 C CA . CYS A 1 93 ? 30.296 -2.505 -24.367 1.00 93.25 93 CYS A CA 1
ATOM 707 C C . CYS A 1 93 ? 30.385 -3.620 -23.325 1.00 93.25 93 CYS A C 1
ATOM 709 O O . CYS A 1 93 ? 31.319 -4.418 -23.373 1.00 93.25 93 CYS A O 1
ATOM 711 N N . VAL A 1 94 ? 29.398 -3.723 -22.429 1.00 94.31 94 VAL A N 1
ATOM 712 C CA . VAL A 1 94 ? 29.359 -4.785 -21.408 1.00 94.31 94 VAL A CA 1
ATOM 713 C C . VAL A 1 94 ? 29.228 -6.147 -22.081 1.00 94.31 94 VAL A C 1
ATOM 715 O O . VAL A 1 94 ? 30.017 -7.041 -21.794 1.00 94.31 94 VAL A O 1
ATOM 718 N N . THR A 1 95 ? 28.286 -6.290 -23.022 1.00 96.31 95 THR A N 1
ATOM 719 C CA . THR A 1 95 ? 28.060 -7.566 -23.710 1.00 96.31 95 THR A CA 1
ATOM 720 C C . THR A 1 95 ? 29.298 -8.034 -24.466 1.00 96.31 95 THR A C 1
ATOM 722 O O . THR A 1 95 ? 29.711 -9.176 -24.302 1.00 96.31 95 THR A O 1
ATOM 725 N N . GLN A 1 96 ? 29.925 -7.169 -25.269 1.00 97.38 96 GLN A N 1
ATOM 726 C CA . GLN A 1 96 ? 31.120 -7.557 -26.026 1.00 97.38 96 GLN A CA 1
ATOM 727 C C . GLN A 1 96 ? 32.302 -7.880 -25.110 1.00 97.38 96 GLN A C 1
ATOM 729 O O . GLN A 1 96 ? 33.020 -8.835 -25.374 1.00 97.38 96 GLN A O 1
ATOM 734 N N . THR A 1 97 ? 32.470 -7.141 -24.011 1.00 97.12 97 THR A N 1
ATOM 735 C CA . THR A 1 97 ? 33.519 -7.431 -23.021 1.00 97.12 97 THR A CA 1
ATOM 736 C C . THR A 1 97 ? 33.308 -8.790 -22.364 1.00 97.12 97 THR A C 1
ATOM 738 O O . THR A 1 97 ? 34.245 -9.574 -22.263 1.00 97.12 97 THR A O 1
ATOM 741 N N . ALA A 1 98 ? 32.076 -9.083 -21.943 1.00 97.25 98 ALA A N 1
ATOM 742 C CA . ALA A 1 98 ? 31.741 -10.339 -21.288 1.00 97.25 98 ALA A CA 1
ATOM 743 C C . ALA A 1 98 ? 31.961 -11.544 -22.212 1.00 97.25 98 ALA A C 1
ATOM 745 O O . ALA A 1 98 ? 32.548 -12.537 -21.798 1.00 97.25 98 ALA A O 1
ATOM 746 N N . LEU A 1 99 ? 31.539 -11.436 -23.476 1.00 97.12 99 LEU A N 1
ATOM 747 C CA . LEU A 1 99 ? 31.743 -12.487 -24.473 1.00 97.12 99 LEU A CA 1
ATOM 748 C C . LEU A 1 99 ? 33.226 -12.679 -24.814 1.00 97.12 99 LEU A C 1
ATOM 750 O O . LEU A 1 99 ? 33.673 -13.814 -24.934 1.00 97.12 99 LEU A O 1
ATOM 754 N N . ASP A 1 100 ? 33.993 -11.595 -24.943 1.00 97.12 100 ASP A N 1
ATOM 755 C CA . ASP A 1 100 ? 35.433 -11.672 -25.200 1.00 97.12 100 ASP A CA 1
ATOM 756 C C . ASP A 1 100 ? 36.183 -12.370 -24.054 1.00 97.12 100 ASP A C 1
ATOM 758 O O . ASP A 1 100 ? 37.036 -13.212 -24.319 1.00 97.12 100 ASP A O 1
ATOM 762 N N . LEU A 1 101 ? 35.846 -12.060 -22.796 1.00 95.88 101 LEU A N 1
ATOM 763 C CA . LEU A 1 101 ? 36.449 -12.693 -21.617 1.00 95.88 101 LEU A CA 1
ATOM 764 C C . LEU A 1 101 ? 36.052 -14.171 -21.483 1.00 95.88 101 LEU A C 1
ATOM 766 O O . LEU A 1 101 ? 36.908 -14.999 -21.182 1.00 95.88 101 LEU A O 1
ATOM 770 N N . LEU A 1 102 ? 34.786 -14.514 -21.755 1.00 95.44 102 LEU A N 1
ATOM 771 C CA . LEU A 1 102 ? 34.342 -15.912 -21.808 1.00 95.44 102 LEU A CA 1
ATOM 772 C C . LEU A 1 102 ? 35.104 -16.702 -22.880 1.00 95.44 102 LEU A C 1
ATOM 774 O O . LEU A 1 102 ? 35.562 -17.812 -22.620 1.00 95.44 102 LEU A O 1
ATOM 778 N N . ASN A 1 103 ? 35.274 -16.125 -24.074 1.00 95.44 103 ASN A N 1
ATOM 779 C CA . ASN A 1 103 ? 36.000 -16.761 -25.176 1.00 95.44 103 ASN A CA 1
ATOM 780 C C . ASN A 1 103 ? 37.496 -16.955 -24.874 1.00 95.44 103 ASN A C 1
ATOM 782 O O . ASN A 1 103 ? 38.108 -17.866 -25.426 1.00 95.44 103 ASN A O 1
ATOM 786 N N . ASP A 1 104 ? 38.079 -16.118 -24.012 1.00 94.38 104 ASP A N 1
ATOM 787 C CA . ASP A 1 104 ? 39.466 -16.243 -23.540 1.00 94.38 104 ASP A CA 1
ATOM 788 C C . ASP A 1 104 ? 39.608 -17.245 -22.370 1.00 94.38 104 ASP A C 1
ATOM 790 O O . ASP A 1 104 ? 40.709 -17.489 -21.884 1.00 94.38 104 ASP A O 1
ATOM 794 N N . GLY A 1 105 ? 38.507 -17.873 -21.933 1.00 93.94 105 GLY A N 1
ATOM 795 C CA . GLY A 1 105 ? 38.503 -18.931 -20.917 1.00 93.94 105 GLY A CA 1
ATOM 796 C C . GLY A 1 105 ? 38.325 -18.447 -19.475 1.00 93.94 105 GLY A C 1
ATOM 797 O O . GLY A 1 105 ? 38.612 -19.197 -18.543 1.00 93.94 105 GLY A O 1
ATOM 798 N N . HIS A 1 106 ? 37.867 -17.211 -19.265 1.00 94.75 106 HIS A N 1
ATOM 799 C CA . HIS A 1 106 ? 37.571 -16.678 -17.934 1.00 94.75 106 HIS A CA 1
ATOM 800 C C . HIS A 1 106 ? 36.124 -16.945 -17.508 1.00 94.75 106 HIS A C 1
ATOM 802 O O . HIS A 1 106 ? 35.215 -16.980 -18.335 1.00 94.75 106 HIS A O 1
ATOM 808 N N . SER A 1 107 ? 35.892 -17.049 -16.200 1.00 94.38 107 SER A N 1
ATOM 809 C CA . SER A 1 107 ? 34.540 -17.025 -15.635 1.00 94.38 107 SER A CA 1
ATOM 810 C C . SER A 1 107 ? 34.061 -15.582 -15.560 1.00 94.38 107 SER A C 1
ATOM 812 O O . SER A 1 107 ? 34.797 -14.718 -15.088 1.00 94.38 107 SER A O 1
ATOM 814 N N . VAL A 1 108 ? 32.838 -15.296 -16.006 1.00 96.31 108 VAL A N 1
ATOM 815 C CA . VAL A 1 108 ? 32.344 -13.915 -16.086 1.00 96.31 108 VAL A CA 1
ATOM 816 C C . VAL A 1 108 ? 31.063 -13.739 -15.284 1.00 96.31 108 VAL A C 1
ATOM 818 O O . VAL A 1 108 ? 30.086 -14.461 -15.481 1.00 96.31 108 VAL A O 1
ATOM 821 N N . TYR A 1 109 ? 31.073 -12.720 -14.432 1.00 94.00 109 TYR A N 1
ATOM 822 C CA . TYR A 1 109 ? 29.942 -12.209 -13.678 1.00 94.00 109 TYR A CA 1
ATOM 823 C C . TYR A 1 109 ? 29.561 -10.825 -14.203 1.00 94.00 109 TYR A C 1
ATOM 825 O O . TYR A 1 109 ? 30.421 -9.971 -14.427 1.00 94.00 109 TYR A O 1
ATOM 833 N N . VAL A 1 110 ? 28.268 -10.573 -14.374 1.00 93.38 110 VAL A N 1
ATOM 834 C CA . VAL A 1 110 ? 27.727 -9.247 -14.693 1.00 93.38 110 VAL A CA 1
ATOM 835 C C . VAL A 1 110 ? 26.753 -8.845 -13.598 1.00 93.38 110 VAL A C 1
ATOM 837 O O . VAL A 1 110 ? 25.765 -9.538 -13.354 1.00 93.38 110 VAL A O 1
ATOM 840 N N . ILE A 1 111 ? 27.028 -7.704 -12.966 1.00 87.00 111 ILE A N 1
ATOM 841 C CA . ILE A 1 111 ? 26.196 -7.162 -11.892 1.00 87.00 111 ILE A CA 1
ATOM 842 C C . ILE A 1 111 ? 24.995 -6.454 -12.523 1.00 87.00 111 ILE A C 1
ATOM 844 O O . ILE A 1 111 ? 25.146 -5.400 -13.142 1.00 87.00 111 ILE A O 1
ATOM 848 N N . ALA A 1 112 ? 23.806 -7.042 -12.407 1.00 81.75 112 ALA A N 1
ATOM 849 C CA . ALA A 1 112 ? 22.600 -6.616 -13.116 1.00 81.75 112 ALA A CA 1
ATOM 850 C C . ALA A 1 112 ? 22.192 -5.167 -12.792 1.00 81.75 112 ALA A C 1
ATOM 852 O O . ALA A 1 112 ? 21.802 -4.415 -13.683 1.00 81.75 112 ALA A O 1
ATOM 853 N N . ASP A 1 113 ? 22.334 -4.768 -11.532 1.00 72.12 113 ASP A N 1
ATOM 854 C CA . ASP A 1 113 ? 22.114 -3.421 -10.997 1.00 72.12 113 ASP A CA 1
ATOM 855 C C . ASP A 1 113 ? 23.361 -2.516 -11.091 1.00 72.12 113 ASP A C 1
ATOM 857 O O . ASP A 1 113 ? 23.289 -1.318 -10.826 1.00 72.12 113 ASP A O 1
ATOM 861 N N . GLY A 1 114 ? 24.494 -3.059 -11.548 1.00 75.56 114 GLY A N 1
ATOM 862 C CA . GLY A 1 114 ? 25.744 -2.343 -11.829 1.00 75.56 114 GLY A CA 1
ATOM 863 C C . GLY A 1 114 ? 25.950 -2.005 -13.312 1.00 75.56 114 GLY A C 1
ATOM 864 O O . GLY A 1 114 ? 27.005 -1.482 -13.684 1.00 75.56 114 GLY A O 1
ATOM 865 N N . VAL A 1 115 ? 24.967 -2.298 -14.175 1.00 82.75 115 VAL A N 1
ATOM 866 C CA . VAL A 1 115 ? 25.022 -2.006 -15.614 1.00 82.75 115 VAL A CA 1
ATOM 867 C C . VAL A 1 115 ? 23.893 -1.093 -16.088 1.00 82.75 115 VAL A C 1
ATOM 869 O O . VAL A 1 115 ? 22.823 -1.013 -15.493 1.00 82.75 115 VAL A O 1
ATOM 872 N N . SER A 1 116 ? 24.110 -0.384 -17.196 1.00 80.25 116 SER A N 1
ATOM 873 C CA . SER A 1 116 ? 23.089 0.492 -17.791 1.00 80.25 116 SER A CA 1
ATOM 874 C C . SER A 1 116 ? 23.234 0.615 -19.307 1.00 80.25 116 SER A C 1
ATOM 876 O O . SER A 1 116 ? 24.268 0.261 -19.854 1.00 80.25 116 SER A O 1
ATOM 878 N N . SER A 1 117 ? 22.213 1.114 -20.006 1.00 80.19 117 SER A N 1
ATOM 879 C CA . SER A 1 117 ? 22.246 1.436 -21.444 1.00 80.19 117 SER A CA 1
ATOM 880 C C . SER A 1 117 ? 21.478 2.727 -21.720 1.00 80.19 117 SER A C 1
ATOM 882 O O . SER A 1 117 ? 20.566 3.068 -20.960 1.00 80.19 117 SER A O 1
ATOM 884 N N . MET A 1 118 ? 21.812 3.420 -22.815 1.00 69.56 118 MET A N 1
ATOM 885 C CA . MET A 1 118 ? 21.047 4.588 -23.277 1.00 69.56 118 MET A CA 1
ATOM 886 C C . MET A 1 118 ? 19.590 4.226 -23.585 1.00 69.56 118 MET A C 1
ATOM 888 O O . MET A 1 118 ? 18.673 4.909 -23.126 1.00 69.56 118 MET A O 1
ATOM 892 N N . ASN A 1 119 ? 19.373 3.125 -24.309 1.00 73.06 119 ASN A N 1
ATOM 893 C CA . ASN A 1 119 ? 18.059 2.504 -24.410 1.00 73.06 119 ASN A CA 1
ATOM 894 C C . ASN A 1 119 ? 17.893 1.497 -23.263 1.00 73.06 119 ASN A C 1
ATOM 896 O O . ASN A 1 119 ? 18.567 0.473 -23.227 1.00 73.06 119 ASN A O 1
ATOM 900 N N . LYS A 1 120 ? 17.005 1.783 -22.305 1.00 69.12 120 LYS A N 1
ATOM 901 C CA . LYS A 1 120 ? 16.833 0.939 -21.110 1.00 69.12 120 LYS A CA 1
ATOM 902 C C . LYS A 1 120 ? 16.227 -0.431 -21.417 1.00 69.12 120 LYS A C 1
ATOM 904 O O . LYS A 1 120 ? 16.460 -1.358 -20.650 1.00 69.12 120 LYS A O 1
ATOM 909 N N . GLU A 1 121 ? 15.504 -0.572 -22.527 1.00 73.25 121 GLU A N 1
ATOM 910 C CA . GLU A 1 121 ? 14.955 -1.862 -22.976 1.00 73.25 121 GLU A CA 1
ATOM 911 C C . GLU A 1 121 ? 16.056 -2.848 -23.375 1.00 73.25 121 GLU A C 1
ATOM 913 O O . GLU A 1 121 ? 15.894 -4.056 -23.242 1.00 73.25 121 GLU A O 1
ATOM 918 N N . GLU A 1 122 ? 17.217 -2.330 -23.772 1.00 82.25 122 GLU A N 1
ATOM 919 C CA . GLU A 1 122 ? 18.367 -3.142 -24.152 1.00 82.25 122 GLU A CA 1
ATOM 920 C C . GLU A 1 122 ? 19.041 -3.815 -22.954 1.00 82.25 122 GLU A C 1
ATOM 922 O O . GLU A 1 122 ? 19.741 -4.808 -23.121 1.00 82.25 122 GLU A O 1
ATOM 927 N N . VAL A 1 123 ? 18.846 -3.305 -21.731 1.00 82.12 123 VAL A N 1
ATOM 928 C CA . VAL A 1 123 ? 19.458 -3.880 -20.523 1.00 82.12 123 VAL A CA 1
ATOM 929 C C . VAL A 1 123 ? 18.951 -5.304 -20.263 1.00 82.12 123 VAL A C 1
ATOM 931 O O . VAL A 1 123 ? 19.782 -6.211 -20.249 1.00 82.12 123 VAL A O 1
ATOM 934 N N . PRO A 1 124 ? 17.637 -5.569 -20.105 1.00 72.94 124 PRO A N 1
ATOM 935 C CA . PRO A 1 124 ? 17.156 -6.934 -19.897 1.00 72.94 124 PRO A CA 1
ATOM 936 C C . PRO A 1 124 ? 17.444 -7.855 -21.092 1.00 72.94 124 PRO A C 1
ATOM 938 O O . PRO A 1 124 ? 17.742 -9.027 -20.875 1.00 72.94 124 PRO A O 1
ATOM 941 N N . ILE A 1 125 ? 17.431 -7.339 -22.328 1.00 87.12 125 ILE A N 1
ATOM 942 C CA . ILE A 1 125 ? 17.772 -8.112 -23.537 1.00 87.12 125 ILE A CA 1
ATOM 943 C C . ILE A 1 125 ? 19.246 -8.537 -23.503 1.00 87.12 125 ILE A C 1
ATOM 945 O O . ILE A 1 125 ? 19.565 -9.711 -23.698 1.00 87.12 125 ILE A O 1
ATOM 949 N N . ALA A 1 126 ? 20.149 -7.605 -23.194 1.00 91.56 126 ALA A N 1
ATOM 950 C CA . ALA A 1 126 ? 21.571 -7.876 -23.040 1.00 91.56 126 ALA A CA 1
ATOM 951 C C . ALA A 1 126 ? 21.840 -8.869 -21.908 1.00 91.56 126 ALA A C 1
ATOM 953 O O . ALA A 1 126 ? 22.565 -9.839 -22.105 1.00 91.56 126 ALA A O 1
ATOM 954 N N . LEU A 1 127 ? 21.222 -8.675 -20.740 1.00 90.44 127 LEU A N 1
ATOM 955 C CA . LEU A 1 127 ? 21.383 -9.578 -19.600 1.00 90.44 127 LEU A CA 1
ATOM 956 C C . LEU A 1 127 ? 20.853 -10.985 -19.909 1.00 90.44 127 LEU A C 1
ATOM 958 O O . LEU A 1 127 ? 21.506 -11.967 -19.568 1.00 90.44 127 LEU A O 1
ATOM 962 N N . ALA A 1 128 ? 19.713 -11.107 -20.596 1.00 85.75 128 ALA A N 1
ATOM 963 C CA . ALA A 1 128 ? 19.189 -12.398 -21.040 1.00 85.75 128 ALA A CA 1
ATOM 964 C C . ALA A 1 128 ? 20.136 -13.088 -22.035 1.00 85.75 128 ALA A C 1
ATOM 966 O O . ALA A 1 128 ? 20.432 -14.275 -21.886 1.00 85.75 128 ALA A O 1
ATOM 967 N N . ARG A 1 129 ? 20.675 -12.337 -23.004 1.00 96.19 129 ARG A N 1
ATOM 968 C CA . ARG A 1 129 ? 21.683 -12.836 -23.949 1.00 96.19 129 ARG A CA 1
ATOM 969 C C . ARG A 1 129 ? 22.945 -13.318 -23.234 1.00 96.19 129 ARG A C 1
ATOM 971 O O . ARG A 1 129 ? 23.475 -14.366 -23.586 1.00 96.19 129 ARG A O 1
ATOM 978 N N . LEU A 1 130 ? 23.423 -12.572 -22.242 1.00 95.44 130 LEU A N 1
ATOM 979 C CA . LEU A 1 130 ? 24.626 -12.918 -21.488 1.00 95.44 130 LEU A CA 1
ATOM 980 C C . LEU A 1 130 ? 24.426 -14.165 -20.625 1.00 95.44 130 LEU A C 1
ATOM 982 O O . LEU A 1 130 ? 25.289 -15.040 -20.653 1.00 95.44 130 LEU A O 1
ATOM 986 N N . ARG A 1 131 ? 23.265 -14.318 -19.970 1.00 93.94 131 ARG A N 1
ATOM 987 C CA . ARG A 1 131 ? 22.904 -15.577 -19.291 1.00 93.94 131 ARG A CA 1
ATOM 988 C C . ARG A 1 131 ? 22.978 -16.766 -20.244 1.00 93.94 131 ARG A C 1
ATOM 990 O O . ARG A 1 131 ? 23.572 -17.783 -19.909 1.00 93.94 131 ARG A O 1
ATOM 997 N N . HIS A 1 132 ? 22.413 -16.627 -21.444 1.00 91.19 132 HIS A N 1
ATOM 998 C CA . HIS A 1 132 ? 22.440 -17.694 -22.446 1.00 91.19 132 HIS A CA 1
ATOM 999 C C . HIS A 1 132 ? 23.861 -18.023 -22.933 1.00 91.19 132 HIS A C 1
ATOM 1001 O O . HIS A 1 132 ? 24.150 -19.171 -23.251 1.00 91.19 132 HIS A O 1
ATOM 1007 N N . ALA A 1 133 ? 24.757 -17.035 -22.954 1.00 92.25 133 ALA A N 1
ATOM 1008 C CA . ALA A 1 133 ? 26.158 -17.216 -23.324 1.00 92.25 133 ALA A CA 1
ATOM 1009 C C . ALA A 1 133 ? 27.035 -17.821 -22.207 1.00 92.25 133 ALA A C 1
ATOM 1011 O O . ALA A 1 133 ? 28.220 -18.036 -22.438 1.00 92.25 133 ALA A O 1
ATOM 1012 N N . GLY A 1 134 ? 26.482 -18.096 -21.019 1.00 91.44 134 GLY A N 1
ATOM 1013 C CA . GLY A 1 134 ? 27.217 -18.675 -19.887 1.00 91.44 134 GLY A CA 1
ATOM 1014 C C . GLY A 1 134 ? 27.770 -17.656 -18.885 1.00 91.44 134 GLY A C 1
ATOM 1015 O O . GLY A 1 134 ? 28.529 -18.030 -17.995 1.00 91.44 134 GLY A O 1
ATOM 1016 N N . VAL A 1 135 ? 27.386 -16.379 -18.993 1.00 96.12 135 VAL A N 1
ATOM 1017 C CA . VAL A 1 135 ? 27.717 -15.352 -17.993 1.00 96.12 135 VAL A CA 1
ATOM 1018 C C . VAL A 1 135 ? 26.798 -15.482 -16.781 1.00 96.12 135 VAL A C 1
ATOM 1020 O O . VAL A 1 135 ? 25.575 -15.549 -16.927 1.00 96.12 135 VAL A O 1
ATOM 1023 N N . GLN A 1 136 ? 27.371 -15.416 -15.581 1.00 95.50 136 GLN A N 1
ATOM 1024 C CA . GLN A 1 136 ? 26.609 -15.334 -14.338 1.00 95.50 136 GLN A CA 1
ATOM 1025 C C . GLN A 1 136 ? 26.049 -13.919 -14.169 1.00 95.50 136 GLN A C 1
ATOM 1027 O O . GLN A 1 136 ? 26.787 -12.958 -13.962 1.00 95.50 136 GLN A O 1
ATOM 1032 N N . VAL A 1 137 ? 24.731 -13.764 -14.289 1.00 91.94 137 VAL A N 1
ATOM 1033 C CA . VAL A 1 137 ? 24.065 -12.470 -14.082 1.00 91.94 137 VAL A CA 1
ATOM 1034 C C . VAL A 1 137 ? 23.449 -12.444 -12.692 1.00 91.94 137 VAL A C 1
ATOM 1036 O O . VAL A 1 137 ? 22.435 -13.102 -12.455 1.00 91.94 137 VAL A O 1
ATOM 1039 N N . VAL A 1 138 ? 24.046 -11.647 -11.813 1.00 84.19 138 VAL A N 1
ATOM 1040 C CA . VAL A 1 138 ? 23.768 -11.592 -10.369 1.00 84.19 138 VAL A CA 1
ATOM 1041 C C . VAL A 1 138 ? 23.470 -10.156 -9.934 1.00 84.19 138 VAL A C 1
ATOM 1043 O O . VAL A 1 138 ? 23.838 -9.212 -10.633 1.00 84.19 138 VAL A O 1
ATOM 1046 N N . SER A 1 139 ? 22.791 -9.960 -8.803 1.00 80.25 139 SER A N 1
ATOM 1047 C CA . SER A 1 139 ? 22.711 -8.634 -8.170 1.00 80.25 139 SER A CA 1
ATOM 1048 C C . SER A 1 139 ? 24.004 -8.323 -7.414 1.00 80.25 139 SER A C 1
ATOM 1050 O O . SER A 1 139 ? 24.754 -9.236 -7.062 1.00 80.25 139 SER A O 1
ATOM 1052 N N . SER A 1 140 ? 24.263 -7.044 -7.140 1.00 71.44 140 SER A N 1
ATOM 1053 C CA . SER A 1 140 ? 25.395 -6.614 -6.312 1.00 71.44 140 SER A CA 1
ATOM 1054 C C . SER A 1 140 ? 25.383 -7.286 -4.939 1.00 71.44 140 SER A C 1
ATOM 1056 O O . SER A 1 140 ? 26.398 -7.827 -4.513 1.00 71.44 140 SER A O 1
ATOM 1058 N N . GLU A 1 141 ? 24.216 -7.325 -4.299 1.00 71.12 141 GLU A N 1
ATOM 1059 C CA . GLU A 1 141 ? 23.981 -7.995 -3.021 1.00 71.12 141 GLU A CA 1
ATOM 1060 C C . GLU A 1 141 ? 24.292 -9.496 -3.087 1.00 71.12 141 GLU A C 1
ATOM 1062 O O . GLU A 1 141 ? 25.110 -9.990 -2.313 1.00 71.12 141 GLU A O 1
ATOM 1067 N N . SER A 1 142 ? 23.705 -10.218 -4.050 1.00 74.44 142 SER A N 1
ATOM 1068 C CA . SER A 1 142 ? 23.927 -11.662 -4.207 1.00 74.44 142 SER A CA 1
ATOM 1069 C C . SER A 1 142 ? 25.398 -11.976 -4.457 1.00 74.44 142 SER A C 1
ATOM 1071 O O . SER A 1 142 ? 25.932 -12.912 -3.869 1.00 74.44 142 SER A O 1
ATOM 1073 N N . PHE A 1 143 ? 26.060 -11.185 -5.305 1.00 81.19 143 PHE A N 1
ATOM 1074 C CA . PHE A 1 143 ? 27.478 -11.351 -5.597 1.00 81.19 143 PHE A CA 1
ATOM 1075 C C . PHE A 1 143 ? 28.347 -11.131 -4.355 1.00 81.19 143 PHE A C 1
ATOM 1077 O O . PHE A 1 143 ? 29.292 -11.878 -4.116 1.00 81.19 143 PHE A O 1
ATOM 1084 N N . MET A 1 144 ? 28.025 -10.120 -3.545 1.00 73.06 144 MET A N 1
ATOM 1085 C CA . MET A 1 144 ? 28.755 -9.837 -2.311 1.00 73.06 144 MET A CA 1
ATOM 1086 C C . MET A 1 144 ? 28.661 -11.002 -1.321 1.00 73.06 144 MET A C 1
ATOM 1088 O O . MET A 1 144 ? 29.691 -11.436 -0.811 1.00 73.06 144 MET A O 1
ATOM 1092 N N . TYR A 1 145 ? 27.464 -11.552 -1.097 1.00 75.00 145 TYR A N 1
ATOM 1093 C CA . TYR A 1 145 ? 27.301 -12.731 -0.242 1.00 75.00 145 TYR A CA 1
ATOM 1094 C C . TYR A 1 145 ? 28.027 -13.966 -0.796 1.00 75.00 145 TYR A C 1
ATOM 1096 O O . TYR A 1 145 ? 28.654 -14.696 -0.030 1.00 75.00 145 TYR A O 1
ATOM 1104 N N . GLU A 1 146 ? 27.991 -14.177 -2.115 1.00 80.06 146 GLU A N 1
ATOM 1105 C CA . GLU A 1 146 ? 28.665 -15.301 -2.777 1.00 80.06 146 GLU A CA 1
ATOM 1106 C C . GLU A 1 146 ? 30.191 -15.239 -2.615 1.00 80.06 146 GLU A C 1
ATOM 1108 O O . GLU A 1 146 ? 30.810 -16.237 -2.251 1.00 80.06 146 GLU A O 1
ATOM 1113 N N . VAL A 1 147 ? 30.806 -14.069 -2.824 1.00 75.88 147 VAL A N 1
ATOM 1114 C CA . VAL A 1 147 ? 32.269 -13.909 -2.719 1.00 75.88 147 VAL A CA 1
ATOM 1115 C C . VAL A 1 147 ? 32.765 -14.005 -1.278 1.00 75.88 147 VAL A C 1
ATOM 1117 O O . VAL A 1 147 ? 33.884 -14.459 -1.045 1.00 75.88 147 VAL A O 1
ATOM 1120 N N . MET A 1 148 ? 31.961 -13.580 -0.304 1.00 73.44 148 MET A N 1
ATOM 1121 C CA . MET A 1 148 ? 32.359 -13.619 1.104 1.00 73.44 148 MET A CA 1
ATOM 1122 C C . MET A 1 148 ? 32.382 -15.036 1.674 1.00 73.44 148 MET A C 1
ATOM 1124 O O . MET A 1 148 ? 33.221 -15.325 2.523 1.00 73.44 148 MET A O 1
ATOM 1128 N N . GLY A 1 149 ? 31.484 -15.914 1.220 1.00 73.31 149 GLY A N 1
ATOM 1129 C CA . GLY A 1 149 ? 31.471 -17.344 1.551 1.00 73.31 149 GLY A CA 1
ATOM 1130 C C . GLY A 1 149 ? 31.133 -17.707 3.007 1.00 73.31 149 GLY A C 1
ATOM 1131 O O . GLY A 1 149 ? 30.636 -18.805 3.242 1.00 73.31 149 GLY A O 1
ATOM 1132 N N . ASP A 1 150 ? 31.353 -16.811 3.974 1.00 71.25 150 ASP A N 1
ATOM 1133 C CA . ASP A 1 150 ? 31.073 -17.026 5.395 1.00 71.25 150 ASP A CA 1
ATOM 1134 C C . ASP A 1 150 ? 30.703 -15.709 6.104 1.00 71.25 150 ASP A C 1
ATOM 1136 O O . ASP A 1 150 ? 31.359 -14.679 5.951 1.00 71.25 150 ASP A O 1
ATOM 1140 N N . ALA A 1 151 ? 29.647 -15.750 6.917 1.00 70.81 151 ALA A N 1
ATOM 1141 C CA . ALA A 1 151 ? 29.207 -14.637 7.756 1.00 70.81 151 ALA A CA 1
ATOM 1142 C C . ALA A 1 151 ? 30.103 -14.413 8.991 1.00 70.81 151 ALA A C 1
ATOM 1144 O O . ALA A 1 151 ? 29.974 -13.396 9.675 1.00 70.81 151 ALA A O 1
ATOM 1145 N N . ALA A 1 152 ? 30.999 -15.354 9.299 1.00 72.31 152 ALA A N 1
ATOM 1146 C CA . ALA A 1 152 ? 31.923 -15.274 10.425 1.00 72.31 152 ALA A CA 1
ATOM 1147 C C . ALA A 1 152 ? 33.153 -14.384 10.163 1.00 72.31 152 ALA A C 1
ATOM 1149 O O . ALA A 1 152 ? 33.895 -14.094 11.106 1.00 72.31 152 ALA A O 1
ATOM 1150 N N . ILE A 1 153 ? 33.385 -13.938 8.921 1.00 72.44 153 ILE A N 1
ATOM 1151 C CA . ILE A 1 153 ? 34.543 -13.095 8.601 1.00 72.44 153 ILE A CA 1
ATOM 1152 C C . ILE A 1 153 ? 34.379 -11.679 9.190 1.00 72.44 153 ILE A C 1
ATOM 1154 O O . ILE A 1 153 ? 33.271 -11.131 9.178 1.00 72.44 153 ILE A O 1
ATOM 1158 N N . PRO A 1 154 ? 35.450 -11.054 9.716 1.00 68.75 154 PRO A N 1
ATOM 1159 C CA . PRO A 1 154 ? 35.396 -9.713 10.314 1.00 68.75 154 PRO A CA 1
ATOM 1160 C C . PRO A 1 154 ? 34.746 -8.645 9.419 1.00 68.75 154 PRO A C 1
ATOM 1162 O O . PRO A 1 154 ? 34.041 -7.758 9.902 1.00 68.75 154 PRO A O 1
ATOM 1165 N N . GLU A 1 155 ? 34.933 -8.773 8.111 1.00 68.88 155 GLU A N 1
ATOM 1166 C CA . GLU A 1 155 ? 34.441 -7.889 7.059 1.00 68.88 155 GLU A CA 1
ATOM 1167 C C . GLU A 1 155 ? 32.907 -7.929 6.903 1.00 68.88 155 GLU A C 1
ATOM 1169 O O . GLU A 1 155 ? 32.310 -7.015 6.330 1.00 68.88 155 GLU A O 1
ATOM 1174 N N . PHE A 1 156 ? 32.237 -8.950 7.453 1.00 66.94 156 PHE A N 1
ATOM 1175 C CA . PHE A 1 156 ? 30.790 -9.139 7.328 1.00 66.94 156 PHE A CA 1
ATOM 1176 C C . PHE A 1 156 ? 29.954 -8.086 8.054 1.00 66.94 156 PHE A C 1
ATOM 1178 O O . PHE A 1 156 ? 28.896 -7.683 7.565 1.00 66.94 156 PHE A O 1
ATOM 1185 N N . LYS A 1 157 ? 30.442 -7.572 9.187 1.00 66.38 157 LYS A N 1
ATOM 1186 C CA . LYS A 1 157 ? 29.738 -6.528 9.950 1.00 66.38 157 LYS A CA 1
ATOM 1187 C C . LYS A 1 157 ? 29.704 -5.190 9.214 1.00 66.38 157 LYS A C 1
ATOM 1189 O O . LYS A 1 157 ? 28.656 -4.546 9.171 1.00 66.38 157 LYS A O 1
ATOM 1194 N N . GLU A 1 158 ? 30.823 -4.805 8.606 1.00 63.94 158 GLU A N 1
ATOM 1195 C CA . GLU A 1 158 ? 30.912 -3.602 7.770 1.00 63.94 158 GLU A CA 1
ATOM 1196 C C . GLU A 1 158 ? 30.045 -3.749 6.512 1.00 63.94 158 GLU A C 1
ATOM 1198 O O . GLU A 1 158 ? 29.360 -2.813 6.103 1.00 63.94 158 GLU A O 1
ATOM 1203 N N . MET A 1 159 ? 29.985 -4.958 5.950 1.00 62.72 159 MET A N 1
ATOM 1204 C CA . MET A 1 159 ? 29.150 -5.260 4.792 1.00 62.72 159 MET A CA 1
ATOM 1205 C C . MET A 1 159 ? 27.646 -5.120 5.088 1.00 62.72 159 MET A C 1
ATOM 1207 O O . MET A 1 159 ? 26.950 -4.443 4.332 1.00 62.72 159 MET A O 1
ATOM 1211 N N . ILE A 1 160 ? 27.142 -5.665 6.205 1.00 60.03 160 ILE A N 1
ATOM 1212 C CA . ILE A 1 160 ? 25.724 -5.516 6.597 1.00 60.03 160 ILE A CA 1
ATOM 1213 C C . ILE A 1 160 ? 25.338 -4.044 6.748 1.00 60.03 160 ILE A C 1
ATOM 1215 O O . ILE A 1 160 ? 24.269 -3.633 6.296 1.00 60.03 160 ILE A O 1
ATOM 1219 N N . LYS A 1 161 ? 26.191 -3.245 7.397 1.00 58.88 161 LYS A N 1
ATOM 1220 C CA . LYS A 1 161 ? 25.948 -1.810 7.584 1.00 58.88 161 LYS A CA 1
ATOM 1221 C C . LYS A 1 161 ? 25.786 -1.103 6.236 1.00 58.88 161 LYS A C 1
ATOM 1223 O O . LYS A 1 161 ? 24.878 -0.304 6.051 1.00 58.88 161 LYS A O 1
ATOM 1228 N N . LEU A 1 162 ? 26.599 -1.492 5.266 1.00 54.25 162 LEU A N 1
ATOM 1229 C CA . LEU A 1 162 ? 26.639 -0.908 3.937 1.00 54.25 162 LEU A CA 1
ATOM 1230 C C . LEU A 1 162 ? 25.496 -1.373 3.012 1.00 54.25 162 LEU A C 1
ATOM 1232 O O . LEU A 1 162 ? 25.039 -0.603 2.163 1.00 54.25 162 LEU A O 1
ATOM 1236 N N . VAL A 1 163 ? 25.014 -2.614 3.167 1.00 52.72 163 VAL A N 1
ATOM 1237 C CA . VAL A 1 163 ? 23.771 -3.099 2.530 1.00 52.72 163 VAL A CA 1
ATOM 1238 C C . VAL A 1 163 ? 22.580 -2.293 3.049 1.00 52.72 163 VAL A C 1
ATOM 1240 O O . VAL A 1 163 ? 21.789 -1.791 2.255 1.00 52.72 163 VAL A O 1
ATOM 1243 N N . LYS A 1 164 ? 22.517 -2.047 4.362 1.00 49.41 164 LYS A N 1
ATOM 1244 C CA . LYS A 1 164 ? 21.483 -1.198 4.973 1.00 49.41 164 LYS A CA 1
ATOM 1245 C C . LYS A 1 164 ? 21.545 0.257 4.486 1.00 49.41 164 LYS A C 1
ATOM 1247 O O . LYS A 1 164 ? 20.517 0.817 4.121 1.00 49.41 164 LYS A O 1
ATOM 1252 N N . GLU A 1 165 ? 22.739 0.844 4.390 1.00 45.12 165 GLU A N 1
ATOM 1253 C CA . GLU A 1 165 ? 22.939 2.214 3.877 1.00 45.12 165 GLU A CA 1
ATOM 1254 C C . GLU A 1 165 ? 22.557 2.362 2.390 1.00 45.12 165 GLU A C 1
ATOM 1256 O O . GLU A 1 165 ? 22.110 3.423 1.959 1.00 45.12 165 GLU A O 1
ATOM 1261 N N . THR A 1 166 ? 22.694 1.301 1.585 1.00 38.22 166 THR A N 1
ATOM 1262 C CA . THR A 1 166 ? 22.255 1.307 0.175 1.00 38.22 166 THR A CA 1
ATOM 1263 C C . THR A 1 166 ? 20.762 1.010 0.004 1.00 38.22 166 THR A C 1
ATOM 1265 O O . THR A 1 166 ? 20.163 1.503 -0.953 1.00 38.22 166 THR A O 1
ATOM 1268 N N . GLN A 1 167 ? 20.142 0.293 0.948 1.00 37.88 167 GLN A N 1
ATOM 1269 C CA . GLN A 1 167 ? 18.687 0.113 1.034 1.00 37.88 167 GLN A CA 1
ATOM 1270 C C . GLN A 1 167 ? 17.956 1.394 1.479 1.00 37.88 167 GLN A C 1
ATOM 1272 O O . GLN A 1 167 ? 16.868 1.675 0.979 1.00 37.88 167 GLN A O 1
ATOM 1277 N N . GLN A 1 168 ? 18.579 2.230 2.320 1.00 31.73 168 GLN A N 1
ATOM 1278 C CA . GLN A 1 168 ? 18.008 3.498 2.810 1.00 31.73 168 GLN A CA 1
ATOM 1279 C C . GLN A 1 168 ? 17.727 4.557 1.726 1.00 31.73 168 GLN A C 1
ATOM 1281 O O . GLN A 1 168 ? 17.061 5.552 1.999 1.00 31.73 168 GLN A O 1
ATOM 1286 N N . ILE A 1 169 ? 18.178 4.370 0.480 1.00 30.86 169 ILE A N 1
ATOM 1287 C CA . ILE A 1 169 ? 17.942 5.342 -0.603 1.00 30.86 169 ILE A CA 1
ATOM 1288 C C . ILE A 1 169 ? 16.577 5.147 -1.300 1.00 30.86 169 ILE A C 1
ATOM 1290 O O . ILE A 1 169 ? 16.179 5.986 -2.108 1.00 30.86 169 ILE A O 1
ATOM 1294 N N . VAL A 1 170 ? 15.796 4.106 -0.981 1.00 28.05 170 VAL A N 1
ATOM 1295 C CA . VAL A 1 170 ? 14.479 3.886 -1.616 1.00 28.05 170 VAL A CA 1
ATOM 1296 C C . VAL A 1 170 ? 13.439 3.367 -0.615 1.00 28.05 170 VAL A C 1
ATOM 1298 O O . VAL A 1 170 ? 12.891 2.282 -0.776 1.00 28.05 170 VAL A O 1
ATOM 1301 N N . GLU A 1 171 ? 13.111 4.173 0.393 1.00 29.73 171 GLU A N 1
ATOM 1302 C CA . GLU A 1 171 ? 11.857 4.035 1.147 1.00 29.73 171 GLU A CA 1
ATOM 1303 C C . GLU A 1 171 ? 11.051 5.332 1.047 1.00 29.73 171 GLU A C 1
ATOM 1305 O O . GLU A 1 171 ? 10.998 6.169 1.941 1.00 29.73 171 GLU A O 1
ATOM 1310 N N . VAL A 1 172 ? 10.387 5.518 -0.089 1.00 33.00 172 VAL A N 1
ATOM 1311 C CA . VAL A 1 172 ? 9.137 6.282 -0.073 1.00 33.00 172 VAL A CA 1
ATOM 1312 C C . VAL A 1 172 ? 8.065 5.272 0.313 1.00 33.00 172 VAL A C 1
ATOM 1314 O O . VAL A 1 172 ? 8.182 4.129 -0.084 1.00 33.00 172 VAL A O 1
ATOM 1317 N N . PHE A 1 173 ? 7.076 5.654 1.114 1.00 38.56 173 PHE A N 1
ATOM 1318 C CA . PHE A 1 173 ? 5.654 5.274 1.034 1.00 38.56 173 PHE A CA 1
ATOM 1319 C C . PHE A 1 173 ? 5.028 5.314 2.432 1.00 38.56 173 PHE A C 1
ATOM 1321 O O . PHE A 1 173 ? 5.482 4.672 3.362 1.00 38.56 173 PHE A O 1
ATOM 1328 N N . LEU A 1 174 ? 3.945 6.094 2.527 1.00 50.94 174 LEU A N 1
ATOM 1329 C CA . LEU A 1 174 ? 3.289 6.663 3.715 1.00 50.94 174 LEU A CA 1
ATOM 1330 C C . LEU A 1 174 ? 4.104 7.759 4.414 1.00 50.94 174 LEU A C 1
ATOM 1332 O O . LEU A 1 174 ? 5.160 7.537 4.990 1.00 50.94 174 LEU A O 1
ATOM 1336 N N . ASN A 1 175 ? 3.540 8.966 4.397 1.00 62.34 175 ASN A N 1
ATOM 1337 C CA . ASN A 1 175 ? 4.148 10.150 4.998 1.00 62.34 175 ASN A CA 1
ATOM 1338 C C . ASN A 1 175 ? 3.979 10.182 6.516 1.00 62.34 175 ASN A C 1
ATOM 1340 O O . ASN A 1 175 ? 4.422 11.153 7.121 1.00 62.34 175 ASN A O 1
ATOM 1344 N N . ALA A 1 176 ? 3.286 9.205 7.111 1.00 77.62 176 ALA A N 1
ATOM 1345 C CA . ALA A 1 176 ? 3.000 9.208 8.531 1.00 77.62 176 ALA A CA 1
ATOM 1346 C C . ALA A 1 176 ? 2.792 7.809 9.120 1.00 77.62 176 ALA A C 1
ATOM 1348 O O . ALA A 1 176 ? 2.207 6.939 8.471 1.00 77.62 176 ALA A O 1
ATOM 1349 N N . VAL A 1 177 ? 3.191 7.649 10.381 1.00 87.75 177 VAL A N 1
ATOM 1350 C CA . VAL A 1 177 ? 2.827 6.531 11.260 1.00 87.75 177 VAL A CA 1
ATOM 1351 C C . VAL A 1 177 ? 1.892 7.075 12.331 1.00 87.75 177 VAL A C 1
ATOM 1353 O O . VAL A 1 177 ? 2.204 8.080 12.968 1.00 87.75 177 VAL A O 1
ATOM 1356 N N . LYS A 1 178 ? 0.739 6.428 12.516 1.00 89.44 178 LYS A N 1
ATOM 1357 C CA . LYS A 1 178 ? -0.274 6.803 13.507 1.00 89.44 178 LYS A CA 1
ATOM 1358 C C . LYS A 1 178 ? -0.538 5.631 14.448 1.00 89.44 178 LYS A C 1
ATOM 1360 O O . LYS A 1 178 ? -0.801 4.527 13.980 1.00 89.44 178 LYS A O 1
ATOM 1365 N N . VAL A 1 179 ? -0.512 5.894 15.751 1.00 93.31 179 VAL A N 1
ATOM 1366 C CA . VAL A 1 179 ? -0.783 4.931 16.823 1.00 93.31 179 VAL A CA 1
ATOM 1367 C C . VAL A 1 179 ? -1.850 5.514 17.742 1.00 93.31 179 VAL A C 1
ATOM 1369 O O . VAL A 1 179 ? -1.747 6.665 18.163 1.00 93.31 179 VAL A O 1
ATOM 1372 N N . SER A 1 180 ? -2.858 4.710 18.067 1.00 92.06 180 SER A N 1
ATOM 1373 C CA . SER A 1 180 ? -3.872 5.032 19.073 1.00 92.06 180 SER A CA 1
ATOM 1374 C C . SER A 1 180 ? -3.815 3.970 20.169 1.00 92.06 180 SER A C 1
ATOM 1376 O O . SER A 1 180 ? -3.792 2.774 19.870 1.00 92.06 180 SER A O 1
ATOM 1378 N N . VAL A 1 181 ? -3.778 4.408 21.422 1.00 93.75 181 VAL A N 1
ATOM 1379 C CA . VAL A 1 181 ? -3.663 3.564 22.613 1.00 93.75 181 VAL A CA 1
ATOM 1380 C C . VAL A 1 181 ? -5.034 3.424 23.252 1.00 93.75 181 VAL A C 1
ATOM 1382 O O . VAL A 1 181 ? -5.729 4.416 23.482 1.00 93.75 181 VAL A O 1
ATOM 1385 N N . TYR A 1 182 ? -5.403 2.185 23.559 1.00 91.56 182 TYR A N 1
ATOM 1386 C CA . TYR A 1 182 ? -6.663 1.855 24.204 1.00 91.56 182 TYR A CA 1
ATOM 1387 C C . TYR A 1 182 ? -6.432 0.949 25.407 1.00 91.56 182 TYR A C 1
ATOM 1389 O O . TYR A 1 182 ? -5.593 0.051 25.356 1.00 91.56 182 TYR A O 1
ATOM 1397 N N . GLN A 1 183 ? -7.235 1.147 26.445 1.00 89.56 183 GLN A N 1
ATOM 1398 C CA . GLN A 1 183 ? -7.323 0.263 27.598 1.00 89.56 183 GLN A CA 1
ATOM 1399 C C . GLN A 1 183 ? -8.554 -0.630 27.488 1.00 89.56 183 GLN A C 1
ATOM 1401 O O . GLN A 1 183 ? -9.626 -0.186 27.076 1.00 89.56 183 GLN A O 1
ATOM 1406 N N . VAL A 1 184 ? -8.398 -1.887 27.890 1.00 84.38 184 VAL A N 1
ATOM 1407 C CA . VAL A 1 184 ? -9.489 -2.856 28.007 1.00 84.38 184 VAL A CA 1
ATOM 1408 C C . VAL A 1 184 ? -9.420 -3.442 29.411 1.00 84.38 184 VAL A C 1
ATOM 1410 O O . VAL A 1 184 ? -8.453 -4.127 29.734 1.00 84.38 184 VAL A O 1
ATOM 1413 N N . GLU A 1 185 ? -10.415 -3.148 30.248 1.00 76.75 185 GLU A N 1
ATOM 1414 C CA . GLU A 1 185 ? -10.496 -3.685 31.616 1.00 76.75 185 GLU A CA 1
ATOM 1415 C C . GLU A 1 185 ? -11.045 -5.119 31.613 1.00 76.75 185 GLU A C 1
ATOM 1417 O O . GLU A 1 185 ? -10.477 -6.011 32.240 1.00 76.75 185 GLU A O 1
ATOM 1422 N N . GLU A 1 186 ? -12.098 -5.366 30.829 1.00 75.19 186 GLU A N 1
ATOM 1423 C CA . GLU A 1 186 ? -12.665 -6.693 30.598 1.00 75.19 186 GLU A CA 1
ATOM 1424 C C . GLU A 1 186 ? -12.797 -6.958 29.096 1.00 75.19 186 GLU A C 1
ATOM 1426 O O . GLU A 1 186 ? -13.183 -6.087 28.322 1.00 75.19 186 GLU A O 1
ATOM 1431 N N . PHE A 1 187 ? -12.548 -8.192 28.653 1.00 63.78 187 PHE A N 1
ATOM 1432 C CA . PHE A 1 187 ? -12.622 -8.561 27.228 1.00 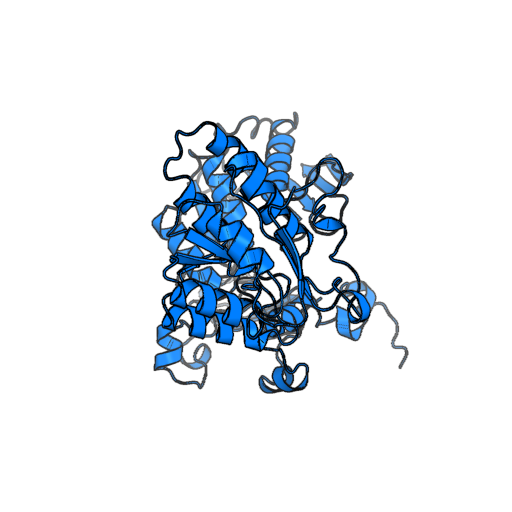63.78 187 PHE A CA 1
ATOM 1433 C C . PHE A 1 187 ? -13.982 -8.279 26.556 1.00 63.78 187 PHE A C 1
ATOM 1435 O O . PHE A 1 187 ? -14.058 -8.254 25.329 1.00 63.78 187 PHE A O 1
ATOM 1442 N N . ALA A 1 188 ? -15.050 -8.107 27.342 1.00 60.06 188 ALA A N 1
ATOM 1443 C CA . ALA A 1 188 ? -16.397 -7.808 26.864 1.00 60.06 188 ALA A CA 1
ATOM 1444 C C . ALA A 1 188 ? -16.760 -6.310 26.915 1.00 60.06 188 ALA A C 1
ATOM 1446 O O . ALA A 1 188 ? -17.803 -5.930 26.382 1.00 60.06 188 ALA A O 1
ATOM 1447 N N . SER A 1 189 ? -15.939 -5.460 27.541 1.00 74.81 189 SER A N 1
ATOM 1448 C CA . SER A 1 189 ? -16.197 -4.022 27.635 1.00 74.81 189 SER A CA 1
ATOM 1449 C C . SER A 1 189 ? -15.672 -3.275 26.409 1.00 74.81 189 SER A C 1
ATOM 1451 O O . SER A 1 189 ? -14.686 -3.675 25.789 1.00 74.81 189 SER A O 1
ATOM 1453 N N . ALA A 1 190 ? -16.311 -2.153 26.070 1.00 75.69 190 ALA A N 1
ATOM 1454 C CA . ALA A 1 190 ? -15.789 -1.261 25.043 1.00 75.69 190 ALA A CA 1
ATOM 1455 C C . ALA A 1 190 ? -14.405 -0.724 25.464 1.00 75.69 190 ALA A C 1
ATOM 1457 O O . ALA A 1 190 ? -14.238 -0.356 26.628 1.00 75.69 190 ALA A O 1
ATOM 1458 N N . PRO A 1 191 ? -13.421 -0.670 24.550 1.00 84.88 191 PRO A N 1
ATOM 1459 C CA . PRO A 1 191 ? -12.107 -0.129 24.861 1.00 84.88 191 PRO A CA 1
ATOM 1460 C C . PRO A 1 191 ? -12.180 1.376 25.147 1.00 84.88 191 PRO A C 1
ATOM 1462 O O . PRO A 1 191 ? -12.822 2.128 24.408 1.00 84.88 191 PRO A O 1
ATOM 1465 N N . THR A 1 192 ? -11.460 1.827 26.170 1.00 89.06 192 THR A N 1
ATOM 1466 C CA . THR A 1 192 ? -11.313 3.249 26.503 1.00 89.06 192 THR A CA 1
ATOM 1467 C C . THR A 1 192 ? -10.114 3.818 25.757 1.00 89.06 192 THR A C 1
ATOM 1469 O O . THR A 1 192 ? -9.005 3.304 25.878 1.00 89.06 192 THR A O 1
ATOM 1472 N N . HIS A 1 193 ? -10.314 4.875 24.971 1.00 90.19 193 HIS A N 1
ATOM 1473 C CA . HIS A 1 193 ? -9.217 5.567 24.290 1.00 90.19 193 HIS A CA 1
ATOM 1474 C C . HIS A 1 193 ? -8.386 6.373 25.295 1.00 90.19 193 HIS A C 1
ATOM 1476 O O . HIS A 1 193 ? -8.932 7.247 25.968 1.00 90.19 193 HIS A O 1
ATOM 1482 N N . LEU A 1 194 ? -7.075 6.128 25.350 1.00 92.50 194 LEU A N 1
ATOM 1483 C CA . LEU A 1 194 ? -6.163 6.827 26.259 1.00 92.50 194 LEU A CA 1
ATOM 1484 C C . LEU A 1 194 ? -5.404 7.958 25.557 1.00 92.50 194 LEU A C 1
ATOM 1486 O O . LEU A 1 194 ? -5.434 9.105 26.001 1.00 92.50 194 LEU A O 1
ATOM 1490 N N . ALA A 1 195 ? -4.741 7.646 24.443 1.00 93.56 195 ALA A N 1
ATOM 1491 C CA . ALA A 1 195 ? -3.846 8.576 23.765 1.00 93.56 195 ALA A CA 1
ATOM 1492 C C . ALA A 1 195 ? -3.732 8.281 22.266 1.00 93.56 195 ALA A C 1
ATOM 1494 O O . ALA A 1 195 ? -3.966 7.165 21.807 1.00 93.56 195 ALA A O 1
ATOM 1495 N N . GLU A 1 196 ? -3.316 9.283 21.500 1.00 93.00 196 GLU A N 1
ATOM 1496 C CA . GLU A 1 196 ? -3.052 9.170 20.070 1.00 93.00 196 GLU A CA 1
ATOM 1497 C C . GLU A 1 196 ? -1.774 9.925 19.708 1.00 93.00 196 GLU A C 1
ATOM 1499 O O . GLU A 1 196 ? -1.593 11.082 20.085 1.00 93.00 196 GLU A O 1
ATOM 1504 N N . ALA A 1 197 ? -0.904 9.280 18.937 1.00 93.62 197 ALA A N 1
ATOM 1505 C CA . ALA A 1 197 ? 0.340 9.843 18.441 1.00 93.62 197 ALA A CA 1
ATOM 1506 C C . ALA A 1 197 ? 0.443 9.639 16.929 1.00 93.62 197 ALA A C 1
ATOM 1508 O O . ALA A 1 197 ? 0.121 8.580 16.393 1.00 93.62 197 ALA A O 1
ATOM 1509 N N . THR A 1 198 ? 0.898 10.662 16.219 1.00 93.12 198 THR A N 1
ATOM 1510 C CA . THR A 1 198 ? 1.177 10.616 14.786 1.00 93.12 198 THR A CA 1
ATOM 1511 C C . THR A 1 198 ? 2.515 11.280 14.523 1.00 93.12 198 THR A C 1
ATOM 1513 O O . THR A 1 198 ? 2.709 12.436 14.889 1.00 93.12 198 THR A O 1
ATOM 1516 N N . VAL A 1 199 ? 3.418 10.578 13.852 1.00 91.75 199 VAL A N 1
ATOM 1517 C CA . VAL A 1 199 ? 4.607 11.184 13.248 1.00 91.75 199 VAL A CA 1
ATOM 1518 C C . VAL A 1 199 ? 4.334 11.307 11.763 1.00 91.75 199 VAL A C 1
ATOM 1520 O O . VAL A 1 199 ? 4.085 10.296 11.118 1.00 91.75 199 VAL A O 1
ATOM 1523 N N . GLU A 1 200 ? 4.343 12.526 11.234 1.00 87.06 200 GLU A N 1
ATOM 1524 C CA . GLU A 1 200 ? 4.149 12.831 9.813 1.00 87.06 200 GLU A CA 1
ATOM 1525 C C . GLU A 1 200 ? 5.398 13.479 9.196 1.00 87.06 200 GLU A C 1
ATOM 1527 O O . GLU A 1 200 ? 6.325 13.838 9.911 1.00 87.06 200 GLU A O 1
ATOM 1532 N N . GLY A 1 201 ? 5.434 13.655 7.874 1.00 75.38 201 GLY A N 1
ATOM 1533 C CA . GLY A 1 201 ? 6.540 14.330 7.181 1.00 75.38 201 GLY A CA 1
ATOM 1534 C C . GLY A 1 201 ? 7.741 13.436 6.860 1.00 75.38 201 GLY A C 1
ATOM 1535 O O . GLY A 1 201 ? 8.784 13.956 6.484 1.00 75.38 201 GLY A O 1
ATOM 1536 N N . LEU A 1 202 ? 7.601 12.105 6.936 1.00 72.06 202 LEU A N 1
ATOM 1537 C CA . LEU A 1 202 ? 8.712 11.162 6.698 1.00 72.06 202 LEU A CA 1
ATOM 1538 C C . LEU A 1 202 ? 9.344 11.303 5.305 1.00 72.06 202 LEU A C 1
ATOM 1540 O O . LEU A 1 202 ? 10.553 11.215 5.148 1.00 72.06 202 LEU A O 1
ATOM 1544 N N . THR A 1 203 ? 8.534 11.594 4.288 1.00 62.16 203 THR A N 1
ATOM 1545 C CA . THR A 1 203 ? 9.001 11.776 2.903 1.00 62.16 203 THR A CA 1
ATOM 1546 C C . THR A 1 203 ? 9.145 13.252 2.510 1.00 62.16 203 THR A C 1
ATOM 1548 O O . THR A 1 203 ? 9.381 13.558 1.342 1.00 62.16 203 THR A O 1
ATOM 1551 N N . ALA A 1 204 ? 8.884 14.175 3.440 1.00 66.31 204 ALA A N 1
ATOM 1552 C CA . ALA A 1 204 ? 8.900 15.623 3.239 1.00 66.31 204 ALA A CA 1
ATOM 1553 C C . ALA A 1 204 ? 9.376 16.296 4.541 1.00 66.31 204 ALA A C 1
ATOM 1555 O O . ALA A 1 204 ? 8.553 16.868 5.261 1.00 66.31 204 ALA A O 1
ATOM 1556 N N . PRO A 1 205 ? 10.676 16.161 4.874 1.00 66.44 205 PRO A N 1
ATOM 1557 C CA . PRO A 1 205 ? 11.215 16.583 6.159 1.00 66.44 205 PRO A CA 1
ATOM 1558 C C . PRO A 1 205 ? 11.045 18.095 6.401 1.00 66.44 205 PRO A C 1
ATOM 1560 O O . PRO A 1 205 ? 10.980 18.873 5.443 1.00 66.44 205 PRO A O 1
ATOM 1563 N N . PRO A 1 206 ? 11.011 18.531 7.673 1.00 80.62 206 PRO A N 1
ATOM 1564 C CA . PRO A 1 206 ? 11.252 17.722 8.871 1.00 80.62 206 PRO A CA 1
ATOM 1565 C C . PRO A 1 206 ? 10.052 16.849 9.265 1.00 80.62 206 PRO A C 1
ATOM 1567 O O . PRO A 1 206 ? 8.899 17.219 9.031 1.00 80.62 206 PRO A O 1
ATOM 1570 N N . ALA A 1 207 ? 10.331 15.704 9.896 1.00 88.50 207 ALA A N 1
ATOM 1571 C CA . ALA A 1 207 ? 9.299 14.883 10.519 1.00 88.50 207 ALA A CA 1
ATOM 1572 C C . ALA A 1 207 ? 8.662 15.644 11.694 1.00 88.50 207 ALA A C 1
ATOM 1574 O O . ALA A 1 207 ? 9.335 16.412 12.383 1.00 88.50 207 ALA A O 1
ATOM 1575 N N . LYS A 1 208 ? 7.358 15.461 11.924 1.00 91.81 208 LYS A N 1
ATOM 1576 C CA . LYS A 1 208 ? 6.588 16.214 12.923 1.00 91.81 208 LYS A CA 1
ATOM 1577 C C . LYS A 1 208 ? 5.725 15.301 13.780 1.00 91.81 208 LYS A C 1
ATOM 1579 O O . LYS A 1 208 ? 4.934 14.527 13.249 1.00 91.81 208 LYS A O 1
ATOM 1584 N N . LEU A 1 209 ? 5.816 15.452 15.099 1.00 94.25 209 LEU A N 1
ATOM 1585 C CA . LEU A 1 209 ? 4.926 14.816 16.066 1.00 94.25 209 LEU A CA 1
ATOM 1586 C C . LEU A 1 209 ? 3.632 15.619 16.228 1.00 94.25 209 LEU A C 1
ATOM 1588 O O . LEU A 1 209 ? 3.647 16.813 16.551 1.00 94.25 209 LEU A O 1
ATOM 1592 N N . LYS A 1 210 ? 2.506 14.925 16.110 1.00 93.56 210 LYS A N 1
ATOM 1593 C CA . LYS A 1 210 ? 1.214 15.305 16.677 1.00 93.56 210 LYS A CA 1
ATOM 1594 C C . LYS A 1 210 ? 0.867 14.300 17.768 1.00 93.56 210 LYS A C 1
ATOM 1596 O O . LYS A 1 210 ? 0.891 13.102 17.514 1.00 93.56 210 LYS A O 1
ATOM 1601 N N . TYR A 1 211 ? 0.549 14.783 18.958 1.00 94.69 211 TYR A N 1
ATOM 1602 C CA . TYR A 1 211 ? 0.205 13.951 20.107 1.00 94.69 211 TYR A CA 1
ATOM 1603 C C . TYR A 1 211 ? -1.035 14.503 20.802 1.00 94.69 211 TYR A C 1
ATOM 1605 O O . TYR A 1 211 ? -1.210 15.723 20.863 1.00 94.69 211 TYR A O 1
ATOM 1613 N N . SER A 1 212 ? -1.889 13.624 21.316 1.00 93.94 212 SER A N 1
ATOM 1614 C CA . SER A 1 212 ? -3.023 14.001 22.153 1.00 93.94 212 SER A CA 1
ATOM 1615 C C . SER A 1 212 ? -3.336 12.950 23.211 1.00 93.94 212 SER A C 1
ATOM 1617 O O . SER A 1 212 ? -3.519 11.782 22.869 1.00 93.94 212 SER A O 1
ATOM 1619 N N . ARG A 1 213 ? -3.509 13.397 24.456 1.00 93.81 213 ARG A N 1
ATOM 1620 C CA . ARG A 1 213 ? -3.969 12.609 25.607 1.00 93.81 213 ARG A CA 1
ATOM 1621 C C . ARG A 1 213 ? -4.841 13.498 26.490 1.00 93.81 213 ARG A C 1
ATOM 1623 O O . ARG A 1 213 ? -4.344 14.419 2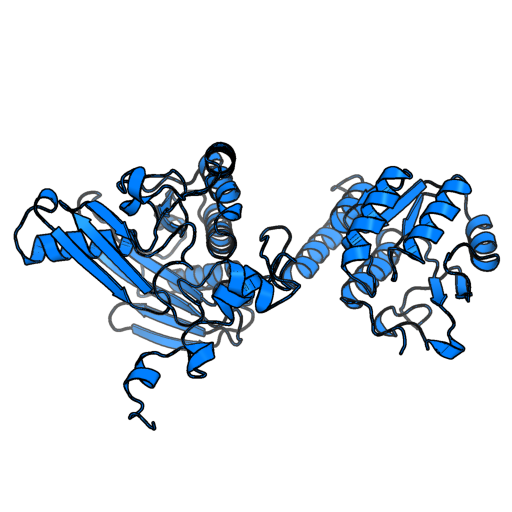7.132 1.00 93.81 213 ARG A O 1
ATOM 1630 N N . GLY A 1 214 ? -6.154 13.266 26.486 1.00 88.31 214 GLY A N 1
ATOM 1631 C CA . GLY A 1 214 ? -7.113 14.160 27.146 1.00 88.31 214 GLY A CA 1
ATOM 1632 C C . GLY A 1 214 ? -6.942 15.621 26.699 1.00 88.31 214 GLY A C 1
ATOM 1633 O O . GLY A 1 214 ? -7.081 15.939 25.512 1.00 88.31 214 GLY A O 1
ATOM 1634 N N . ASP A 1 215 ? -6.612 16.496 27.650 1.00 87.38 215 ASP A N 1
ATOM 1635 C CA . ASP A 1 215 ? -6.359 17.921 27.403 1.00 87.38 215 ASP A CA 1
ATOM 1636 C C . ASP A 1 215 ? -4.931 18.225 26.918 1.00 87.38 215 ASP A C 1
ATOM 1638 O O . ASP A 1 215 ? -4.694 19.286 26.333 1.00 87.38 215 ASP A O 1
ATOM 1642 N N . GLU A 1 216 ? -3.979 17.305 27.099 1.00 91.12 216 GLU A N 1
ATOM 1643 C CA . GLU A 1 216 ? -2.610 17.485 26.625 1.00 91.12 216 GLU A CA 1
ATOM 1644 C C . GLU A 1 216 ? -2.528 17.274 25.113 1.00 91.12 216 GLU A C 1
ATOM 1646 O O . GLU A 1 216 ? -3.006 16.272 24.571 1.00 91.12 216 GLU A O 1
ATOM 1651 N N . LYS A 1 217 ? -1.921 18.239 24.409 1.00 93.75 217 LYS A N 1
ATOM 1652 C CA . LYS A 1 217 ? -1.763 18.203 22.953 1.00 93.75 217 LYS A CA 1
ATOM 1653 C C . LYS A 1 217 ? -0.412 18.758 22.529 1.00 93.75 217 LYS A C 1
ATOM 1655 O O . LYS A 1 217 ? -0.075 19.895 22.848 1.00 93.75 217 LYS A O 1
ATOM 1660 N N . VAL A 1 218 ? 0.290 18.013 21.684 1.00 91.69 218 VAL A N 1
ATOM 1661 C CA . VAL A 1 218 ? 1.442 18.501 20.919 1.00 91.69 218 VAL A CA 1
ATOM 1662 C C . VAL A 1 218 ? 1.013 18.633 19.466 1.00 91.69 218 VAL A C 1
ATOM 1664 O O . VAL A 1 218 ? 0.492 17.689 18.874 1.00 91.69 218 VAL A O 1
ATOM 1667 N N . LYS A 1 219 ? 1.221 19.807 18.867 1.00 89.31 219 LYS A N 1
ATOM 1668 C CA . LYS A 1 219 ? 0.876 20.057 17.463 1.00 89.31 219 LYS A CA 1
ATOM 1669 C C . LYS A 1 219 ? 2.125 20.385 16.661 1.00 89.31 219 LYS A C 1
ATOM 1671 O O . LYS A 1 219 ? 2.619 21.503 16.722 1.00 89.31 219 LYS A O 1
ATOM 1676 N N . GLY A 1 220 ? 2.589 19.417 15.876 1.00 83.94 220 GLY A N 1
ATOM 1677 C CA . GLY A 1 220 ? 3.601 19.635 14.847 1.00 83.94 220 GLY A CA 1
ATOM 1678 C C . GLY A 1 220 ? 5.009 19.894 15.383 1.00 83.94 220 GLY A C 1
ATOM 1679 O O . GLY A 1 220 ? 5.732 20.683 14.781 1.00 83.94 220 GLY A O 1
ATOM 1680 N N . LYS A 1 221 ? 5.397 19.259 16.498 1.00 91.38 221 LYS A N 1
ATOM 1681 C CA . LYS A 1 221 ? 6.766 19.352 17.031 1.00 91.38 221 LYS A CA 1
ATOM 1682 C C . LYS A 1 221 ? 7.730 18.685 16.055 1.00 91.38 221 LYS A C 1
ATOM 1684 O O . LYS A 1 221 ? 7.581 17.498 15.787 1.00 91.38 221 LYS A O 1
ATOM 1689 N N . GLU A 1 222 ? 8.701 19.433 15.548 1.00 91.56 222 GLU A N 1
ATOM 1690 C CA . GLU A 1 222 ? 9.712 18.901 14.632 1.00 91.56 222 GLU A CA 1
ATOM 1691 C C . GLU A 1 222 ? 10.634 17.904 15.340 1.00 91.56 222 GLU A C 1
ATOM 1693 O O . GLU A 1 222 ? 10.994 18.082 16.507 1.00 91.56 222 GLU A O 1
ATOM 1698 N N . LEU A 1 223 ? 10.978 16.838 14.625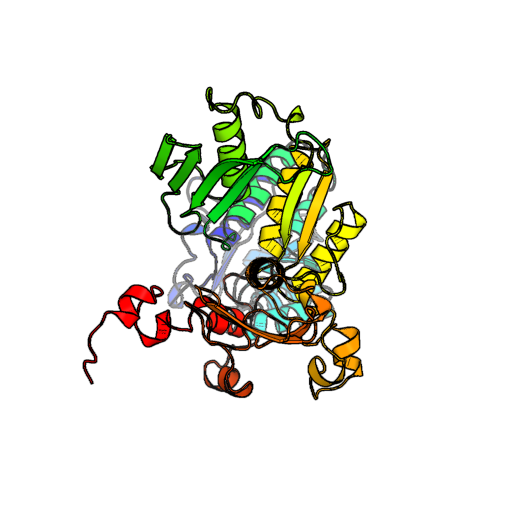 1.00 89.69 223 LEU A N 1
ATOM 1699 C CA . LEU A 1 223 ? 11.807 15.733 15.081 1.00 89.69 223 LEU A CA 1
ATOM 1700 C C . LEU A 1 223 ? 13.040 15.647 14.178 1.00 89.69 223 LEU A C 1
ATOM 1702 O O . LEU A 1 223 ? 12.916 15.715 12.953 1.00 89.69 223 LEU A O 1
ATOM 1706 N N . SER A 1 224 ? 14.220 15.508 14.782 1.00 84.75 224 SER A N 1
ATOM 1707 C CA . SER A 1 224 ? 15.452 15.181 14.062 1.00 84.75 224 SER A CA 1
ATOM 1708 C C . SER A 1 224 ? 15.593 13.667 13.927 1.00 84.75 224 SER A C 1
ATOM 1710 O O . SER A 1 224 ? 15.046 12.920 14.736 1.00 84.75 224 SER A O 1
ATOM 1712 N N . ASP A 1 225 ? 16.330 13.224 12.908 1.00 81.12 225 ASP A N 1
ATOM 1713 C CA . ASP A 1 225 ? 16.793 11.834 12.779 1.00 81.12 225 ASP A CA 1
ATOM 1714 C C . ASP A 1 225 ? 15.672 10.775 12.688 1.00 81.12 225 ASP A C 1
ATOM 1716 O O . ASP A 1 225 ? 15.859 9.619 13.060 1.00 81.12 225 ASP A O 1
ATOM 1720 N N . ILE A 1 226 ? 14.499 11.164 12.171 1.00 84.56 226 ILE A N 1
ATOM 1721 C CA . ILE A 1 226 ? 13.403 10.246 11.835 1.00 84.56 226 ILE A CA 1
ATOM 1722 C C . ILE A 1 226 ? 13.152 10.300 10.331 1.00 84.56 226 ILE A C 1
ATOM 1724 O O . ILE A 1 226 ? 12.517 11.225 9.823 1.00 84.56 226 ILE A O 1
ATOM 1728 N N . ASP A 1 227 ? 13.646 9.283 9.634 1.00 79.69 227 ASP A N 1
ATOM 1729 C CA . ASP A 1 227 ? 13.639 9.159 8.173 1.00 79.69 227 ASP A CA 1
ATOM 1730 C C . ASP A 1 227 ? 12.901 7.909 7.663 1.00 79.69 227 ASP A C 1
ATOM 1732 O O . ASP A 1 227 ? 12.693 7.758 6.462 1.00 79.69 227 ASP A O 1
ATOM 1736 N N . SER A 1 228 ? 12.460 7.034 8.569 1.00 80.31 228 SER A N 1
ATOM 1737 C CA . SER A 1 228 ? 11.813 5.759 8.252 1.00 80.31 228 SER A CA 1
ATOM 1738 C C . SER A 1 228 ? 10.584 5.515 9.125 1.00 80.31 228 SER A C 1
ATOM 1740 O O . SER A 1 228 ? 10.412 6.100 10.200 1.00 80.31 228 SER A O 1
ATOM 1742 N N . GLN A 1 229 ? 9.708 4.617 8.671 1.00 81.44 229 GLN A N 1
ATOM 1743 C CA . GLN A 1 229 ? 8.535 4.208 9.450 1.00 81.44 229 GLN A CA 1
ATOM 1744 C C . GLN A 1 229 ? 8.918 3.476 10.734 1.00 81.44 229 GLN A C 1
ATOM 1746 O O . GLN A 1 229 ? 8.273 3.665 11.764 1.00 81.44 229 GLN A O 1
ATOM 1751 N N . GLU A 1 230 ? 9.980 2.673 10.680 1.00 86.62 230 GLU A N 1
ATOM 1752 C CA . GLU A 1 230 ? 10.538 1.989 11.842 1.00 86.62 230 GLU A CA 1
ATOM 1753 C C . GLU A 1 230 ? 10.994 3.003 12.899 1.00 86.62 230 GLU A C 1
ATOM 1755 O O . GLU A 1 230 ? 10.590 2.907 14.061 1.00 86.62 230 GLU A O 1
ATOM 1760 N N . ALA A 1 231 ? 11.780 4.011 12.499 1.00 89.25 231 ALA A N 1
ATOM 1761 C CA . ALA A 1 231 ? 12.221 5.074 13.400 1.00 89.25 231 ALA A CA 1
ATOM 1762 C C . ALA A 1 231 ? 11.032 5.861 13.973 1.00 89.25 231 ALA A C 1
ATOM 1764 O O . ALA A 1 231 ? 10.993 6.145 15.170 1.00 89.25 231 ALA A O 1
ATOM 1765 N N . ALA A 1 232 ? 10.027 6.154 13.144 1.00 90.75 232 ALA A N 1
ATOM 1766 C CA . ALA A 1 232 ? 8.815 6.845 13.569 1.00 90.75 232 ALA A CA 1
ATOM 1767 C C . ALA A 1 232 ? 8.016 6.042 14.605 1.00 90.75 232 ALA A C 1
ATOM 1769 O O . ALA A 1 232 ? 7.583 6.602 15.611 1.00 90.75 232 ALA A O 1
ATOM 1770 N N . PHE A 1 233 ? 7.842 4.734 14.393 1.00 91.81 233 PHE A N 1
ATOM 1771 C CA . PHE A 1 233 ? 7.158 3.861 15.346 1.00 91.81 233 PHE A CA 1
ATOM 1772 C C . PHE A 1 233 ? 7.922 3.760 16.669 1.00 91.81 233 PHE A C 1
ATOM 1774 O O . PHE A 1 233 ? 7.318 3.936 17.726 1.00 91.81 233 PHE A O 1
ATOM 1781 N N . LYS A 1 234 ? 9.243 3.540 16.622 1.00 92.62 234 LYS A N 1
ATOM 1782 C CA . LYS A 1 234 ? 10.094 3.503 17.823 1.00 92.62 234 LYS A CA 1
ATOM 1783 C C . LYS A 1 234 ? 9.992 4.800 18.616 1.00 92.62 234 LYS A C 1
ATOM 1785 O O . LYS A 1 234 ? 9.769 4.759 19.821 1.00 92.62 234 LYS A O 1
ATOM 1790 N N . TYR A 1 235 ? 10.064 5.940 17.931 1.00 94.50 235 TYR A N 1
ATOM 1791 C CA . TYR A 1 235 ? 9.897 7.242 18.564 1.00 94.50 235 TYR A CA 1
ATOM 1792 C C . TYR A 1 235 ? 8.526 7.388 19.234 1.00 94.50 235 TYR A C 1
ATOM 1794 O O . TYR A 1 235 ? 8.449 7.837 20.374 1.00 94.50 235 TYR A O 1
ATOM 1802 N N . ILE A 1 236 ? 7.443 7.008 18.545 1.00 94.50 236 ILE A N 1
ATOM 1803 C CA . ILE A 1 236 ? 6.088 7.060 19.109 1.00 94.50 236 ILE A CA 1
ATOM 1804 C C . ILE A 1 236 ? 5.989 6.185 20.359 1.00 94.50 236 ILE A C 1
ATOM 1806 O O . ILE A 1 236 ? 5.468 6.644 21.371 1.00 94.50 236 ILE A O 1
ATOM 1810 N N . LEU A 1 237 ? 6.494 4.951 20.303 1.00 94.38 237 LEU A N 1
ATOM 1811 C CA . LEU A 1 237 ? 6.461 4.028 21.433 1.00 94.38 237 LEU A CA 1
ATOM 1812 C C . LEU A 1 237 ? 7.223 4.592 22.636 1.00 94.38 237 LEU A C 1
ATOM 1814 O O . LEU A 1 237 ? 6.682 4.629 23.737 1.00 94.38 237 LEU A O 1
ATOM 1818 N N . GLU A 1 238 ? 8.438 5.095 22.418 1.00 94.88 238 GLU A N 1
ATOM 1819 C CA . GLU A 1 238 ? 9.220 5.735 23.474 1.00 94.88 238 GLU A CA 1
ATOM 1820 C C . GLU A 1 238 ? 8.539 6.984 24.038 1.00 94.88 238 GLU A C 1
ATOM 1822 O O . GLU A 1 238 ? 8.605 7.226 25.240 1.00 94.88 238 GLU A O 1
ATOM 1827 N N . HIS A 1 239 ? 7.913 7.798 23.184 1.00 94.44 239 HIS A N 1
ATOM 1828 C CA . HIS A 1 239 ? 7.196 8.996 23.611 1.00 94.44 239 HIS A CA 1
ATOM 1829 C C . HIS A 1 239 ? 6.007 8.641 24.505 1.00 94.44 239 HIS A C 1
ATOM 1831 O O . HIS A 1 239 ? 5.839 9.264 25.547 1.00 94.44 239 HIS A O 1
ATOM 1837 N N . LEU A 1 240 ? 5.232 7.620 24.124 1.00 93.88 240 LEU A N 1
ATOM 1838 C CA . LEU A 1 240 ? 4.106 7.116 24.911 1.00 93.88 240 LEU A CA 1
ATOM 1839 C C . LEU A 1 240 ? 4.567 6.538 26.257 1.00 93.88 240 LEU A C 1
ATOM 1841 O O . LEU A 1 240 ? 3.940 6.811 27.270 1.00 93.88 240 LEU A O 1
ATOM 1845 N N . GLN A 1 241 ? 5.682 5.800 26.279 1.00 94.06 241 GLN A N 1
ATOM 1846 C CA . GLN A 1 241 ? 6.222 5.192 27.504 1.00 94.06 241 GLN A CA 1
ATOM 1847 C C . GLN A 1 241 ? 6.828 6.182 28.495 1.00 94.06 241 GLN A C 1
ATOM 1849 O O . GLN A 1 241 ? 6.907 5.902 29.689 1.00 94.06 241 GLN A O 1
ATOM 1854 N N . LYS A 1 242 ? 7.279 7.334 27.999 1.00 94.94 242 LYS A N 1
ATOM 1855 C CA . LYS A 1 242 ? 7.854 8.414 28.809 1.00 94.94 242 LYS A CA 1
ATOM 1856 C C . LYS A 1 242 ? 6.814 9.466 29.209 1.00 94.94 242 LYS A C 1
ATOM 1858 O O . LYS A 1 242 ? 7.192 10.469 29.809 1.00 94.94 242 LYS A O 1
ATOM 1863 N N . ASP A 1 243 ? 5.543 9.289 28.847 1.00 93.62 243 ASP A N 1
ATOM 1864 C CA . ASP A 1 243 ? 4.475 10.193 29.266 1.00 93.62 243 ASP A CA 1
ATOM 1865 C C . ASP A 1 243 ? 4.029 9.846 30.693 1.00 93.62 243 ASP A C 1
ATOM 1867 O O . ASP A 1 243 ? 3.310 8.873 30.919 1.00 93.62 243 ASP A O 1
ATOM 1871 N N . ASP A 1 244 ? 4.433 10.675 31.660 1.00 92.38 244 ASP A N 1
ATOM 1872 C CA . ASP A 1 244 ? 4.071 10.530 33.078 1.00 92.38 244 ASP A CA 1
ATOM 1873 C C . ASP A 1 244 ? 2.547 10.526 33.317 1.00 92.38 244 ASP A C 1
ATOM 1875 O O . ASP A 1 244 ? 2.069 10.037 34.342 1.00 92.38 244 ASP A O 1
ATOM 1879 N N . GLY A 1 245 ? 1.764 11.080 32.388 1.00 93.06 245 GLY A N 1
ATOM 1880 C CA . GLY A 1 245 ? 0.308 11.070 32.432 1.00 93.06 245 GLY A CA 1
ATOM 1881 C C . GLY A 1 245 ? -0.345 9.879 31.723 1.00 93.06 245 GLY A C 1
ATOM 1882 O O . GLY A 1 245 ? -1.573 9.878 31.592 1.00 93.06 245 GLY A O 1
ATOM 1883 N N . LEU A 1 246 ? 0.438 8.893 31.276 1.00 92.44 246 LEU A N 1
ATOM 1884 C CA . LEU A 1 246 ? -0.018 7.612 30.731 1.00 92.44 246 LEU A CA 1
ATOM 1885 C C . LEU A 1 246 ? 0.613 6.425 31.500 1.00 92.44 246 LEU A C 1
ATOM 1887 O O . LEU A 1 246 ? 1.330 5.607 30.915 1.00 92.44 246 LEU A O 1
ATOM 1891 N N . PRO A 1 247 ? 0.380 6.306 32.822 1.00 92.69 247 PRO A N 1
ATOM 1892 C CA . PRO A 1 247 ? 1.007 5.273 33.651 1.00 92.69 247 PRO A CA 1
ATOM 1893 C C . PRO A 1 247 ? 0.630 3.840 33.244 1.00 92.69 247 PRO A C 1
ATOM 1895 O O . PRO A 1 247 ? 1.346 2.898 33.579 1.00 92.69 247 PRO A O 1
ATOM 1898 N N . GLU A 1 248 ? -0.478 3.660 32.522 1.00 90.31 248 GLU A N 1
ATOM 1899 C CA . GLU A 1 248 ? -0.938 2.375 31.994 1.00 90.31 248 GLU A CA 1
ATOM 1900 C C . GLU A 1 248 ? -0.042 1.824 30.875 1.00 90.31 248 GLU A C 1
ATOM 1902 O O . GLU A 1 248 ? -0.172 0.653 30.527 1.00 90.31 248 GLU A O 1
ATOM 1907 N N . LEU A 1 249 ? 0.836 2.650 30.293 1.00 91.81 249 LEU A N 1
ATOM 1908 C CA . LEU A 1 249 ? 1.729 2.277 29.197 1.00 91.81 249 LEU A CA 1
ATOM 1909 C C . LEU A 1 249 ? 3.172 2.684 29.509 1.00 91.81 249 LEU A C 1
ATOM 1911 O O . LEU A 1 249 ? 3.805 3.378 28.730 1.00 91.81 249 LEU A O 1
ATOM 1915 N N . SER A 1 250 ? 3.715 2.254 30.643 1.00 92.19 250 SER A N 1
ATOM 1916 C CA . SER A 1 250 ? 5.074 2.636 31.070 1.00 92.19 250 SER A CA 1
ATOM 1917 C C . SER A 1 250 ? 6.180 1.748 30.483 1.00 92.19 250 SER A C 1
ATOM 1919 O O . SER A 1 250 ? 7.339 2.156 30.390 1.00 92.19 250 SER A O 1
ATOM 1921 N N . LYS A 1 251 ? 5.841 0.520 30.079 1.00 93.38 251 LYS A N 1
ATOM 1922 C CA . LYS A 1 251 ? 6.783 -0.482 29.555 1.00 93.38 251 LYS A CA 1
ATOM 1923 C C . LYS A 1 251 ? 6.165 -1.301 28.427 1.00 93.38 251 LYS A C 1
ATOM 1925 O O . LYS A 1 251 ? 4.960 -1.274 28.187 1.00 93.38 251 LYS A O 1
ATOM 1930 N N . THR A 1 252 ? 6.999 -2.036 27.698 1.00 90.94 252 THR A N 1
ATOM 1931 C CA . THR A 1 252 ? 6.568 -2.845 26.549 1.00 90.94 252 THR A CA 1
ATOM 1932 C C . THR A 1 252 ? 5.610 -3.964 26.951 1.00 90.94 252 THR A C 1
ATOM 1934 O O . THR A 1 252 ? 4.706 -4.300 26.189 1.00 90.94 252 THR A O 1
ATOM 1937 N N . GLU A 1 253 ? 5.762 -4.506 28.159 1.00 93.19 253 GLU A N 1
ATOM 1938 C CA . GLU A 1 253 ? 4.940 -5.587 28.719 1.00 93.19 253 GLU A CA 1
ATOM 1939 C C . GLU A 1 253 ? 3.489 -5.169 28.979 1.00 93.19 253 GLU A C 1
ATOM 1941 O O . GLU A 1 253 ? 2.622 -6.034 29.055 1.00 93.19 253 GLU A O 1
ATOM 1946 N N . ASP A 1 254 ? 3.210 -3.866 29.072 1.00 91.56 254 ASP A N 1
ATOM 1947 C CA . ASP A 1 254 ? 1.846 -3.358 29.259 1.00 91.56 254 ASP A CA 1
ATOM 1948 C C . ASP A 1 254 ? 1.008 -3.503 27.966 1.00 91.56 254 ASP A C 1
ATOM 1950 O O . ASP A 1 254 ? -0.228 -3.509 27.989 1.00 91.56 254 ASP A O 1
ATOM 1954 N N . ILE A 1 255 ? 1.673 -3.688 26.816 1.00 92.75 255 ILE A N 1
ATOM 1955 C CA . ILE A 1 255 ? 1.032 -3.879 25.514 1.00 92.75 255 ILE A CA 1
ATOM 1956 C C . ILE A 1 255 ? 0.736 -5.362 25.290 1.00 92.75 255 ILE A C 1
ATOM 1958 O O . ILE A 1 255 ? 1.615 -6.155 24.954 1.00 92.75 255 ILE A O 1
ATOM 1962 N N . HIS A 1 256 ? -0.539 -5.726 25.405 1.00 90.50 256 HIS A N 1
ATOM 1963 C CA . HIS A 1 256 ? -1.002 -7.105 25.218 1.00 90.50 256 HIS A CA 1
ATOM 1964 C C . HIS A 1 256 ? -1.436 -7.412 23.775 1.00 90.50 256 HIS A C 1
ATOM 1966 O O . HIS A 1 256 ? -1.309 -8.548 23.311 1.00 90.50 256 HIS A O 1
ATOM 1972 N N . PHE A 1 257 ? -1.945 -6.405 23.059 1.00 90.19 257 PHE A N 1
ATOM 1973 C CA . PHE A 1 257 ? -2.446 -6.529 21.690 1.00 90.19 257 PHE A CA 1
ATOM 1974 C C . PHE A 1 257 ? -1.922 -5.398 20.823 1.00 90.19 257 PHE A C 1
ATOM 1976 O O . PHE A 1 257 ? -1.885 -4.244 21.247 1.00 90.19 257 PHE A O 1
ATOM 1983 N N . THR A 1 258 ? -1.603 -5.722 19.577 1.00 92.81 258 THR A N 1
ATOM 1984 C CA . THR A 1 258 ? -1.296 -4.737 18.542 1.00 92.81 258 THR A CA 1
ATOM 1985 C C . THR A 1 258 ? -2.195 -4.992 17.343 1.00 92.81 258 THR A C 1
ATOM 1987 O O . THR A 1 258 ? -2.283 -6.104 16.823 1.00 92.81 258 THR A O 1
ATOM 1990 N N . CYS A 1 259 ? -2.917 -3.956 16.924 1.00 91.94 259 CYS A N 1
ATOM 1991 C CA . CYS A 1 259 ? -3.897 -4.041 15.849 1.00 91.94 259 CYS A CA 1
ATOM 1992 C C . CYS A 1 259 ? -3.403 -3.229 14.654 1.00 91.94 259 CYS A C 1
ATOM 1994 O O . CYS A 1 259 ? -3.262 -2.010 14.732 1.00 91.94 259 CYS A O 1
ATOM 1996 N N . HIS A 1 260 ? -3.164 -3.909 13.541 1.00 91.50 260 HIS A N 1
ATOM 1997 C CA . HIS A 1 260 ? -2.589 -3.343 12.330 1.00 91.50 260 HIS A CA 1
ATOM 1998 C C . HIS A 1 260 ? -3.666 -3.181 11.273 1.00 91.50 260 HIS A C 1
ATOM 2000 O O . HIS A 1 260 ? -4.348 -4.143 10.918 1.00 91.50 260 HIS A O 1
ATOM 2006 N N . ARG A 1 261 ? -3.809 -1.974 10.727 1.00 89.56 261 ARG A N 1
ATOM 2007 C CA . ARG A 1 261 ? -4.626 -1.767 9.531 1.00 89.56 261 ARG A CA 1
ATOM 2008 C C . ARG A 1 261 ? -3.817 -2.172 8.303 1.00 89.56 261 ARG A C 1
ATOM 2010 O O . ARG A 1 261 ? -2.846 -1.507 7.956 1.00 89.56 261 ARG A O 1
ATOM 2017 N N . VAL A 1 262 ? -4.274 -3.205 7.609 1.00 90.25 262 VAL A N 1
ATOM 2018 C CA . VAL A 1 262 ? -3.721 -3.660 6.331 1.00 90.25 262 VAL A CA 1
ATOM 2019 C C . VAL A 1 262 ? -4.737 -3.356 5.235 1.00 90.25 262 VAL A C 1
ATOM 2021 O O . VAL A 1 262 ? -5.932 -3.592 5.389 1.00 90.25 262 VAL A O 1
ATOM 2024 N N . VAL A 1 263 ? -4.296 -2.791 4.116 1.00 89.44 263 VAL A N 1
ATOM 2025 C CA . VAL A 1 263 ? -5.236 -2.364 3.070 1.00 89.44 263 VAL A CA 1
ATOM 2026 C C . VAL A 1 263 ? -5.831 -3.579 2.358 1.00 89.44 263 VAL A C 1
ATOM 2028 O O . VAL A 1 263 ? -7.050 -3.706 2.258 1.00 89.44 263 VAL A O 1
ATOM 2031 N N . HIS A 1 264 ? -4.992 -4.502 1.898 1.00 91.69 264 HIS A N 1
ATOM 2032 C CA . HIS A 1 264 ? -5.426 -5.635 1.093 1.00 91.69 264 HIS A CA 1
ATOM 2033 C C . HIS A 1 264 ? -5.271 -6.954 1.857 1.00 91.69 264 HIS A C 1
ATOM 2035 O O . HIS A 1 264 ? -4.159 -7.430 2.060 1.00 91.69 264 HIS A O 1
ATOM 2041 N N . GLY A 1 265 ? -6.390 -7.567 2.254 1.00 92.06 265 GLY A N 1
ATOM 2042 C CA . GLY A 1 265 ? -6.420 -8.878 2.921 1.00 92.06 265 GLY A CA 1
ATOM 2043 C C . GLY A 1 265 ? -6.618 -10.062 1.984 1.00 92.06 265 GLY A C 1
ATOM 2044 O O . GLY A 1 265 ? -6.642 -11.200 2.438 1.00 92.06 265 GLY A O 1
ATOM 2045 N N . GLY A 1 266 ? -6.793 -9.809 0.684 1.00 91.31 266 GLY A N 1
ATOM 2046 C CA . GLY A 1 266 ? -6.977 -10.866 -0.301 1.00 91.31 266 GLY A CA 1
ATOM 2047 C C . GLY A 1 266 ? -8.229 -11.680 -0.004 1.00 91.31 266 GLY A C 1
ATOM 2048 O O . GLY A 1 266 ? -9.348 -11.172 -0.050 1.00 91.31 266 GLY A O 1
ATOM 2049 N N . ASP A 1 267 ? -8.028 -12.957 0.274 1.00 89.19 267 ASP A N 1
ATOM 2050 C CA . ASP A 1 267 ? -9.057 -13.934 0.601 1.00 89.19 267 ASP A CA 1
ATOM 2051 C C . ASP A 1 267 ? -9.471 -13.941 2.080 1.00 89.19 267 ASP A C 1
ATOM 2053 O O . ASP A 1 267 ? -10.454 -14.605 2.406 1.00 89.19 267 ASP A O 1
ATOM 2057 N N . TYR A 1 268 ? -8.818 -13.176 2.965 1.00 94.38 268 TYR A N 1
ATOM 2058 C CA . TYR A 1 268 ? -9.214 -13.108 4.372 1.00 94.38 268 TYR A CA 1
ATOM 2059 C C . TYR A 1 268 ? -10.545 -12.355 4.572 1.00 94.38 268 TYR A C 1
ATOM 2061 O O . TYR A 1 268 ? -10.616 -11.129 4.409 1.00 94.38 268 TYR A O 1
ATOM 2069 N N . PRO A 1 269 ? -11.621 -13.042 5.015 1.00 92.50 269 PRO A N 1
ATOM 2070 C CA . PRO A 1 269 ? -12.934 -12.420 5.193 1.00 92.50 269 PRO A CA 1
ATOM 2071 C C . PRO A 1 269 ? -13.072 -11.695 6.539 1.00 92.50 269 PRO A C 1
ATOM 2073 O O . PRO A 1 269 ? -14.107 -11.096 6.818 1.00 92.50 269 PRO A O 1
ATOM 2076 N N . ARG A 1 270 ? -12.058 -11.791 7.403 1.00 93.12 270 ARG A N 1
ATOM 2077 C CA . ARG A 1 270 ? -12.021 -11.233 8.757 1.00 93.12 270 ARG A CA 1
ATOM 2078 C C . ARG A 1 270 ? -10.577 -11.012 9.198 1.00 93.12 270 ARG A C 1
ATOM 2080 O O . ARG A 1 270 ? -9.660 -11.554 8.580 1.00 93.12 270 ARG A O 1
ATOM 2087 N N . ALA A 1 271 ? -10.407 -10.281 10.296 1.00 93.25 271 ALA A N 1
ATOM 2088 C CA . ALA A 1 271 ? -9.108 -10.066 10.921 1.00 93.25 271 ALA A CA 1
ATOM 2089 C C . ALA A 1 271 ? -8.382 -11.388 11.227 1.00 93.25 271 ALA A C 1
ATOM 2091 O O . ALA A 1 271 ? -9.029 -12.382 11.573 1.00 93.25 271 ALA A O 1
ATOM 2092 N N . GLN A 1 272 ? -7.056 -11.384 11.102 1.00 95.75 272 GLN A N 1
ATOM 2093 C CA . GLN A 1 272 ? -6.195 -12.535 11.386 1.00 95.75 272 GLN A CA 1
ATOM 2094 C C . GLN A 1 272 ? -5.196 -12.203 12.489 1.00 95.75 272 GLN A C 1
ATOM 2096 O O . GLN A 1 272 ? -4.685 -11.087 12.550 1.00 95.75 272 GLN A O 1
ATOM 2101 N N . ILE A 1 273 ? -4.896 -13.182 13.342 1.00 94.88 273 ILE A N 1
ATOM 2102 C CA . ILE A 1 273 ? -3.718 -13.107 14.210 1.00 94.88 273 ILE A CA 1
ATOM 2103 C C . ILE A 1 273 ? -2.496 -13.281 13.310 1.00 94.88 273 ILE A C 1
ATOM 2105 O O . ILE A 1 273 ? -2.472 -14.184 12.484 1.00 94.88 273 ILE A O 1
ATOM 2109 N N . ILE A 1 274 ? -1.510 -12.406 13.454 1.00 91.44 274 ILE A N 1
ATOM 2110 C CA . ILE A 1 274 ? -0.288 -12.434 12.663 1.00 91.44 274 ILE A CA 1
ATOM 2111 C C . ILE A 1 274 ? 0.677 -13.422 13.314 1.00 91.44 274 ILE A C 1
ATOM 2113 O O . ILE A 1 274 ? 1.274 -13.141 14.352 1.00 91.44 274 ILE A O 1
ATOM 2117 N N . ASP A 1 275 ? 0.812 -14.581 12.686 1.00 88.75 275 ASP A N 1
ATOM 2118 C CA . ASP A 1 275 ? 1.916 -15.515 12.871 1.00 88.75 275 ASP A CA 1
ATOM 2119 C C . ASP A 1 275 ? 2.804 -15.534 11.615 1.00 88.75 275 ASP A C 1
ATOM 2121 O O . ASP A 1 275 ? 2.622 -14.739 10.689 1.00 88.75 275 ASP A O 1
ATOM 2125 N N . LYS A 1 276 ? 3.792 -16.436 11.576 1.00 86.62 276 LYS A N 1
ATOM 2126 C CA . LYS A 1 276 ? 4.715 -16.547 10.441 1.00 86.62 276 LYS A CA 1
ATOM 2127 C C . LYS A 1 276 ? 3.987 -16.868 9.128 1.00 86.62 276 LYS A C 1
ATOM 2129 O O . LYS A 1 276 ? 4.330 -16.301 8.096 1.00 86.62 276 LYS A O 1
ATOM 2134 N N . GLU A 1 277 ? 2.996 -17.758 9.159 1.00 89.25 277 GLU A N 1
ATOM 2135 C CA . GLU A 1 277 ? 2.241 -18.157 7.963 1.00 89.25 277 GLU A CA 1
ATOM 2136 C C . GLU A 1 277 ? 1.375 -17.003 7.451 1.00 89.25 277 GLU A C 1
ATOM 2138 O O . GLU A 1 277 ? 1.410 -16.668 6.269 1.00 89.25 277 GLU A O 1
ATOM 2143 N N . THR A 1 278 ? 0.667 -16.333 8.358 1.00 90.25 278 THR A N 1
ATOM 2144 C CA . THR A 1 278 ? -0.170 -15.172 8.052 1.00 90.25 278 THR A CA 1
ATOM 2145 C C . THR A 1 278 ? 0.668 -14.008 7.529 1.00 90.25 278 THR A C 1
ATOM 2147 O O . THR A 1 278 ? 0.265 -13.350 6.573 1.00 90.25 278 THR A O 1
ATOM 2150 N N . TYR A 1 279 ? 1.846 -13.761 8.113 1.00 89.06 279 TYR A N 1
ATOM 2151 C CA . TYR A 1 279 ? 2.772 -12.737 7.627 1.00 89.06 279 TYR A CA 1
ATOM 2152 C C . TYR A 1 279 ? 3.183 -13.011 6.176 1.00 89.06 279 TYR A C 1
ATOM 2154 O O . TYR A 1 279 ? 3.013 -12.135 5.330 1.00 89.06 279 TYR A O 1
ATOM 2162 N N . HIS A 1 280 ? 3.650 -14.228 5.873 1.00 87.56 280 HIS A N 1
ATOM 2163 C CA . HIS A 1 280 ? 4.052 -14.596 4.512 1.00 87.56 280 HIS A CA 1
ATOM 2164 C C . HIS A 1 280 ? 2.884 -14.541 3.522 1.00 87.56 280 HIS A C 1
ATOM 2166 O O . HIS A 1 280 ? 3.050 -14.081 2.398 1.00 87.56 280 HIS A O 1
ATOM 2172 N N . HIS A 1 281 ? 1.675 -14.921 3.935 1.00 89.31 281 HIS A N 1
ATOM 2173 C CA . HIS A 1 281 ? 0.505 -14.795 3.065 1.00 89.31 281 HIS A CA 1
ATOM 2174 C C . HIS A 1 281 ? 0.158 -13.330 2.762 1.00 89.31 281 HIS A C 1
ATOM 2176 O O . HIS A 1 281 ? -0.153 -12.988 1.623 1.00 89.31 281 HIS A O 1
ATOM 2182 N N . ILE A 1 282 ? 0.233 -12.427 3.748 1.00 87.38 282 ILE A N 1
ATOM 2183 C CA . ILE A 1 282 ? 0.026 -10.985 3.515 1.00 87.38 282 ILE A CA 1
ATOM 2184 C C . ILE A 1 282 ? 1.158 -10.404 2.648 1.00 87.38 282 ILE A C 1
ATOM 2186 O O . ILE A 1 282 ? 0.905 -9.522 1.822 1.00 87.38 282 ILE A O 1
ATOM 2190 N N . GLU A 1 283 ? 2.382 -10.912 2.799 1.00 85.25 283 GLU A N 1
ATOM 2191 C CA . GLU A 1 283 ? 3.537 -10.585 1.959 1.00 85.25 283 GLU A CA 1
ATOM 2192 C C . GLU A 1 283 ? 3.284 -10.957 0.494 1.00 85.25 283 GLU A C 1
ATOM 2194 O O . GLU A 1 283 ? 3.368 -10.077 -0.357 1.00 85.25 283 GLU A O 1
ATOM 2199 N N . GLU A 1 284 ? 2.822 -12.176 0.200 1.00 84.56 284 GLU A N 1
ATOM 2200 C CA . GLU A 1 284 ? 2.408 -12.583 -1.155 1.00 84.56 284 GLU A CA 1
ATOM 2201 C C . GLU A 1 284 ? 1.275 -11.711 -1.721 1.00 84.56 284 GLU A C 1
ATOM 2203 O O . GLU A 1 284 ? 1.219 -11.424 -2.917 1.00 84.56 284 GLU A O 1
ATOM 2208 N N . LEU A 1 285 ? 0.350 -11.253 -0.871 1.00 83.69 285 LEU A N 1
ATOM 2209 C CA . LEU A 1 285 ? -0.717 -10.337 -1.282 1.00 83.69 285 LEU A CA 1
ATOM 2210 C C . LEU A 1 285 ? -0.206 -8.923 -1.597 1.00 83.69 285 LEU A C 1
ATOM 2212 O O . LEU A 1 285 ? -0.949 -8.141 -2.197 1.00 83.69 285 LEU A O 1
ATOM 2216 N N . SER A 1 286 ? 1.032 -8.578 -1.230 1.00 76.44 286 SER A N 1
ATOM 2217 C CA . SER A 1 286 ? 1.622 -7.279 -1.567 1.00 76.44 286 SER A CA 1
ATOM 2218 C C . SER A 1 286 ? 1.796 -7.100 -3.070 1.00 76.44 286 SER A C 1
ATOM 2220 O O . SER A 1 286 ? 1.668 -5.972 -3.532 1.00 76.44 286 SER A O 1
ATOM 2222 N N . ASP A 1 287 ? 1.934 -8.175 -3.848 1.00 75.94 287 ASP A N 1
ATOM 2223 C CA . ASP A 1 287 ? 1.955 -8.099 -5.315 1.00 75.94 287 ASP A CA 1
ATOM 2224 C C . ASP A 1 287 ? 0.635 -7.569 -5.906 1.00 75.94 287 ASP A C 1
ATOM 2226 O O . ASP A 1 287 ? 0.626 -6.975 -6.983 1.00 75.94 287 ASP A O 1
ATOM 2230 N N . LEU A 1 288 ? -0.494 -7.730 -5.202 1.00 79.44 288 LEU A N 1
ATOM 2231 C CA . LEU A 1 288 ? -1.792 -7.193 -5.637 1.00 79.44 288 LEU A CA 1
ATOM 2232 C C . LEU A 1 288 ? -1.954 -5.702 -5.320 1.00 79.44 288 LEU A C 1
ATOM 2234 O O . LEU A 1 288 ? -2.737 -5.010 -5.973 1.00 79.44 288 LEU A O 1
ATOM 2238 N N . ALA A 1 289 ? -1.269 -5.207 -4.288 1.00 74.31 289 ALA A N 1
ATOM 2239 C CA . ALA A 1 289 ? -1.400 -3.836 -3.803 1.00 74.31 289 ALA A CA 1
ATOM 2240 C C . ALA A 1 289 ? -0.081 -3.308 -3.197 1.00 74.31 289 ALA A C 1
ATOM 2242 O O . ALA A 1 289 ? -0.043 -2.946 -2.011 1.00 74.31 289 ALA A O 1
ATOM 2243 N N . PRO A 1 290 ? 0.996 -3.208 -3.997 1.00 72.44 290 PRO A N 1
ATOM 2244 C CA . PRO A 1 290 ? 2.352 -2.968 -3.495 1.00 72.44 290 PRO A CA 1
ATOM 2245 C C . PRO A 1 290 ? 2.485 -1.610 -2.798 1.00 72.44 290 PRO A C 1
ATOM 2247 O O . PRO A 1 290 ? 3.046 -1.514 -1.710 1.00 72.44 290 PRO A O 1
ATOM 2250 N N . LEU A 1 291 ? 1.839 -0.573 -3.345 1.00 73.12 291 LEU A N 1
ATOM 2251 C CA . LEU A 1 291 ? 1.793 0.787 -2.780 1.00 73.12 291 LEU A CA 1
ATOM 2252 C C . LEU A 1 291 ? 1.068 0.901 -1.425 1.00 73.12 291 LEU A C 1
ATOM 2254 O O . LEU A 1 291 ? 1.008 1.993 -0.849 1.00 73.12 291 LEU A O 1
ATOM 2258 N N . HIS A 1 292 ? 0.439 -0.175 -0.955 1.00 75.25 292 HIS A N 1
ATOM 2259 C CA . HIS A 1 292 ? -0.430 -0.161 0.216 1.00 75.25 292 HIS A CA 1
ATOM 2260 C C . HIS A 1 292 ? -0.021 -1.176 1.281 1.00 75.25 292 HIS A C 1
ATOM 2262 O O . HIS A 1 292 ? 0.002 -0.820 2.457 1.00 75.25 292 HIS A O 1
ATOM 2268 N N . AS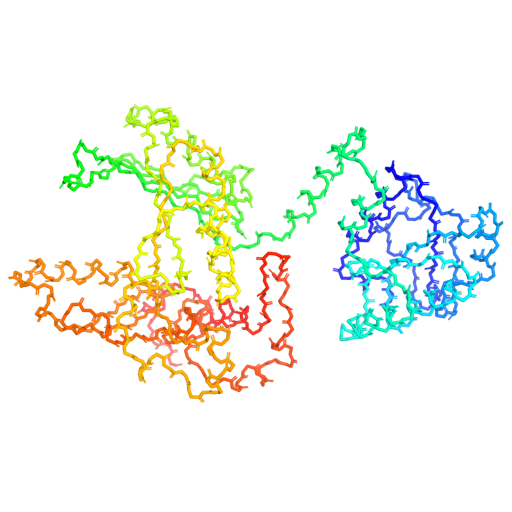N A 1 293 ? 0.302 -2.410 0.891 1.00 80.75 293 ASN A N 1
ATOM 2269 C CA . ASN A 1 293 ? 0.613 -3.477 1.842 1.00 80.75 293 ASN A CA 1
ATOM 2270 C C . ASN A 1 293 ? 2.078 -3.485 2.289 1.00 80.75 293 ASN A C 1
ATOM 2272 O O . ASN A 1 293 ? 2.323 -3.698 3.474 1.00 80.75 293 ASN A O 1
ATOM 2276 N N . ALA A 1 294 ? 3.032 -3.200 1.394 1.00 76.88 294 ALA A N 1
ATOM 2277 C CA . ALA A 1 294 ? 4.458 -3.252 1.730 1.00 76.88 294 ALA A CA 1
ATOM 2278 C C . ALA A 1 294 ? 4.829 -2.367 2.942 1.00 76.88 294 ALA A C 1
ATOM 2280 O O . ALA A 1 294 ? 5.485 -2.866 3.858 1.00 76.88 294 ALA A O 1
ATOM 2281 N N . PRO A 1 295 ? 4.341 -1.111 3.055 1.00 76.12 295 PRO A N 1
ATOM 2282 C CA . PRO A 1 295 ? 4.653 -0.298 4.228 1.00 76.12 295 PRO A CA 1
ATOM 2283 C C . PRO A 1 295 ? 3.983 -0.820 5.512 1.00 76.12 295 PRO A C 1
ATOM 2285 O O . PRO A 1 295 ? 4.573 -0.781 6.587 1.00 76.12 295 PRO A O 1
ATOM 2288 N N . ALA A 1 296 ? 2.769 -1.375 5.414 1.00 80.62 296 ALA A N 1
ATOM 2289 C CA . ALA A 1 296 ? 2.095 -1.966 6.571 1.00 80.62 296 ALA A CA 1
ATOM 2290 C C . ALA A 1 296 ? 2.871 -3.176 7.125 1.00 80.62 296 ALA A C 1
ATOM 2292 O O . ALA A 1 296 ? 2.986 -3.324 8.339 1.00 80.62 296 ALA A O 1
ATOM 2293 N N . LEU A 1 297 ? 3.442 -4.009 6.249 1.00 83.75 297 LEU A N 1
ATOM 2294 C CA . LEU A 1 297 ? 4.238 -5.173 6.645 1.00 83.75 297 LEU A CA 1
ATOM 2295 C C . LEU A 1 297 ? 5.560 -4.802 7.318 1.00 83.75 297 LEU A C 1
ATOM 2297 O O . LEU A 1 297 ? 5.943 -5.466 8.281 1.00 83.75 297 LEU A O 1
ATOM 2301 N N . SER A 1 298 ? 6.214 -3.726 6.870 1.00 82.62 298 SER A N 1
ATOM 2302 C CA . SER A 1 298 ? 7.424 -3.209 7.523 1.00 82.62 298 SER A CA 1
ATOM 2303 C C . SER A 1 298 ? 7.153 -2.873 8.996 1.00 82.62 298 SER A C 1
ATOM 2305 O O . SER A 1 298 ? 7.829 -3.383 9.890 1.00 82.62 298 SER A O 1
ATOM 2307 N N . ILE A 1 299 ? 6.068 -2.138 9.272 1.00 86.25 299 ILE A N 1
ATOM 2308 C CA . ILE A 1 299 ? 5.657 -1.808 10.646 1.00 86.25 299 ILE A CA 1
ATOM 2309 C C . ILE A 1 299 ? 5.288 -3.066 11.440 1.00 86.25 299 ILE A C 1
ATOM 2311 O O . ILE A 1 299 ? 5.717 -3.210 12.583 1.00 86.25 299 ILE A O 1
ATOM 2315 N N . VAL A 1 300 ? 4.521 -3.994 10.856 1.00 89.31 300 VAL A N 1
ATOM 2316 C CA . VAL A 1 300 ? 4.154 -5.266 11.509 1.00 89.31 300 VAL A CA 1
ATOM 2317 C C . VAL A 1 300 ? 5.396 -6.036 11.953 1.00 89.31 300 VAL A C 1
ATOM 2319 O O . VAL A 1 300 ? 5.432 -6.554 13.073 1.00 89.31 300 VAL A O 1
ATOM 2322 N N . LYS A 1 301 ? 6.422 -6.093 11.099 1.00 88.62 301 LYS A N 1
ATOM 2323 C CA . LYS A 1 301 ? 7.693 -6.744 11.408 1.00 88.62 301 LYS A CA 1
ATOM 2324 C C . LYS A 1 301 ? 8.396 -6.050 12.575 1.00 88.62 301 LYS A C 1
ATOM 2326 O O . LYS A 1 301 ? 8.698 -6.712 13.564 1.00 88.62 301 LYS A O 1
ATOM 2331 N N . THR A 1 302 ? 8.568 -4.727 12.512 1.00 89.62 302 THR A N 1
ATOM 2332 C CA . THR A 1 302 ? 9.158 -3.933 13.605 1.00 89.62 302 THR A CA 1
ATOM 2333 C C . THR A 1 302 ? 8.420 -4.145 14.929 1.00 89.62 302 THR A C 1
ATOM 2335 O O . THR A 1 302 ? 9.042 -4.349 15.969 1.00 89.62 302 THR A O 1
ATOM 2338 N N . VAL A 1 303 ? 7.087 -4.124 14.908 1.00 90.56 303 VAL A N 1
ATOM 2339 C CA . VAL A 1 303 ? 6.265 -4.327 16.107 1.00 90.56 303 VAL A CA 1
ATOM 2340 C C . VAL A 1 303 ? 6.445 -5.737 16.665 1.00 90.56 303 VAL A C 1
ATOM 2342 O O . VAL A 1 303 ? 6.552 -5.891 17.877 1.00 90.56 303 VAL A O 1
ATOM 2345 N N . SER A 1 304 ? 6.523 -6.753 15.805 1.00 89.62 304 SER A N 1
ATOM 2346 C CA . SER A 1 304 ? 6.735 -8.145 16.226 1.00 89.62 304 SER A CA 1
ATOM 2347 C C . SER A 1 304 ? 8.109 -8.356 16.873 1.00 89.62 304 SER A C 1
ATOM 2349 O O . SER A 1 304 ? 8.234 -9.154 17.797 1.00 89.62 304 SER A O 1
ATOM 2351 N N . GLU A 1 305 ? 9.131 -7.630 16.415 1.00 90.81 305 GLU A N 1
ATOM 2352 C CA . GLU A 1 305 ? 10.480 -7.663 16.993 1.00 90.81 305 GLU A CA 1
ATOM 2353 C C . GLU A 1 305 ? 10.550 -6.944 18.351 1.00 90.81 305 GLU A C 1
ATOM 2355 O O . GLU A 1 305 ? 11.206 -7.432 19.270 1.00 90.81 305 GLU A O 1
ATOM 2360 N N . ILE A 1 306 ? 9.869 -5.800 18.496 1.00 91.38 306 ILE A N 1
ATOM 2361 C CA . ILE A 1 306 ? 9.889 -4.985 19.725 1.00 91.38 306 ILE A CA 1
ATOM 2362 C C . ILE A 1 306 ? 8.945 -5.539 20.801 1.00 91.38 306 ILE A C 1
ATOM 2364 O O . ILE A 1 306 ? 9.245 -5.445 21.990 1.00 91.38 306 ILE A O 1
ATOM 2368 N N . LEU A 1 307 ? 7.806 -6.108 20.402 1.00 91.75 307 LEU A N 1
ATOM 2369 C CA . LEU A 1 307 ? 6.746 -6.591 21.291 1.00 91.75 307 LEU A CA 1
ATOM 2370 C C . LEU A 1 307 ? 6.477 -8.091 21.064 1.00 91.75 307 LEU A C 1
ATOM 2372 O O . LEU A 1 307 ? 5.365 -8.463 20.678 1.00 91.75 307 LEU A O 1
ATOM 2376 N N . PRO A 1 308 ? 7.466 -8.976 21.298 1.00 91.00 308 PRO A N 1
ATOM 2377 C CA . PRO A 1 308 ? 7.350 -10.401 20.978 1.00 91.00 308 PRO A CA 1
ATOM 2378 C C . PRO A 1 308 ? 6.281 -11.136 21.804 1.00 91.00 308 PRO A C 1
ATOM 2380 O O . PRO A 1 308 ? 5.818 -12.204 21.409 1.00 91.00 308 PRO A O 1
ATOM 2383 N N . HIS A 1 309 ? 5.882 -10.588 22.955 1.00 91.44 309 HIS A N 1
ATOM 2384 C CA . HIS A 1 309 ? 4.818 -11.119 23.814 1.00 91.44 309 HIS A CA 1
ATOM 2385 C C . HIS A 1 309 ? 3.415 -10.660 23.399 1.00 91.44 309 HIS A C 1
ATOM 2387 O O . HIS A 1 309 ? 2.433 -11.304 23.773 1.00 91.44 309 HIS A O 1
ATOM 2393 N N . ALA A 1 310 ? 3.300 -9.560 22.650 1.00 92.00 310 ALA A N 1
ATOM 2394 C CA . ALA A 1 310 ? 2.013 -8.998 22.267 1.00 92.00 310 ALA A CA 1
ATOM 2395 C C . ALA A 1 310 ? 1.369 -9.819 21.142 1.00 92.00 310 ALA A C 1
ATOM 2397 O O . ALA A 1 310 ? 2.011 -10.205 20.160 1.00 92.00 310 ALA A O 1
ATOM 2398 N N . LYS A 1 311 ? 0.055 -10.044 21.234 1.00 91.94 311 LYS A N 1
ATOM 2399 C CA . LYS A 1 311 ? -0.690 -10.667 20.139 1.00 91.94 311 LYS A CA 1
ATOM 2400 C C . LYS A 1 311 ? -0.906 -9.642 19.024 1.00 91.94 311 LYS A C 1
ATOM 2402 O O . LYS A 1 311 ? -1.685 -8.701 19.177 1.00 91.94 311 LYS A O 1
ATOM 2407 N N . ASN A 1 312 ? -0.242 -9.869 17.895 1.00 92.25 312 ASN A N 1
ATOM 2408 C CA . ASN A 1 312 ? -0.341 -9.045 16.696 1.00 92.25 312 ASN A CA 1
ATOM 2409 C C . ASN A 1 312 ? -1.554 -9.470 15.857 1.00 92.25 312 ASN A C 1
ATOM 2411 O O . ASN A 1 312 ? -1.743 -10.656 15.600 1.00 92.25 312 ASN A O 1
ATOM 2415 N N . ILE A 1 313 ? -2.400 -8.525 15.447 1.00 92.88 313 ILE A N 1
ATOM 2416 C CA . ILE A 1 313 ? -3.658 -8.785 14.733 1.00 92.88 313 ILE A CA 1
ATOM 2417 C C . ILE A 1 313 ? -3.757 -7.853 13.524 1.00 92.88 313 ILE A C 1
ATOM 2419 O O . ILE A 1 313 ? -3.694 -6.637 13.673 1.00 92.88 313 ILE A O 1
ATOM 2423 N N . ALA A 1 314 ? -3.957 -8.401 12.328 1.00 92.75 314 ALA A N 1
ATOM 2424 C CA . ALA A 1 314 ? -4.210 -7.642 11.107 1.00 92.75 314 ALA A CA 1
ATOM 2425 C C . ALA A 1 314 ? -5.717 -7.490 10.858 1.00 92.75 314 ALA A C 1
ATOM 2427 O O . ALA A 1 314 ? -6.447 -8.480 10.796 1.00 92.75 314 ALA A O 1
ATOM 2428 N N . TYR A 1 315 ? -6.170 -6.254 10.658 1.00 92.44 315 TYR A N 1
ATOM 2429 C CA . TYR A 1 315 ? -7.512 -5.898 10.203 1.00 92.44 315 TYR A CA 1
ATOM 2430 C C . TYR A 1 315 ? -7.442 -5.386 8.770 1.00 92.44 315 TYR A C 1
ATOM 2432 O O . TYR A 1 315 ? -6.678 -4.465 8.478 1.00 92.44 315 TYR A O 1
ATOM 2440 N N . PHE A 1 316 ? -8.261 -5.955 7.884 1.00 93.94 316 PHE A N 1
ATOM 2441 C CA . PHE A 1 316 ? -8.175 -5.666 6.457 1.00 93.94 316 PHE A CA 1
ATOM 2442 C C . PHE A 1 316 ? -9.302 -4.762 5.968 1.00 93.94 316 PHE A C 1
ATOM 2444 O O . PHE A 1 316 ? -10.481 -5.041 6.199 1.00 93.94 316 PHE A O 1
ATOM 2451 N N . ASP A 1 317 ? -8.954 -3.736 5.193 1.00 94.94 317 ASP A N 1
ATOM 2452 C CA . ASP A 1 317 ? -9.949 -2.880 4.537 1.00 94.94 317 ASP A CA 1
ATOM 2453 C C . ASP A 1 317 ? -10.797 -3.639 3.505 1.00 94.94 317 ASP A C 1
ATOM 2455 O O . ASP A 1 317 ? -11.903 -3.203 3.191 1.00 94.94 317 ASP A O 1
ATOM 2459 N N . SER A 1 318 ? -10.324 -4.776 2.994 1.00 96.31 318 SER A N 1
ATOM 2460 C CA . SER A 1 318 ? -11.073 -5.601 2.042 1.00 96.31 318 SER A CA 1
ATOM 2461 C C . SER A 1 318 ? -12.075 -6.564 2.689 1.00 96.31 318 SER A C 1
ATOM 2463 O O . SER A 1 318 ? -12.984 -7.039 2.010 1.00 96.31 318 SER A O 1
ATOM 2465 N N . SER A 1 319 ? -11.960 -6.867 3.989 1.00 96.69 319 SER A N 1
ATOM 2466 C CA . SER A 1 319 ? -12.732 -7.959 4.609 1.00 96.69 319 SER A CA 1
ATOM 2467 C C . SER A 1 319 ? -14.246 -7.717 4.621 1.00 96.69 319 SER A C 1
ATOM 2469 O O . SER A 1 319 ? -15.008 -8.637 4.333 1.00 96.69 319 SER A O 1
ATOM 2471 N N . PHE A 1 320 ? -14.707 -6.484 4.863 1.00 97.38 320 PHE A N 1
ATOM 2472 C CA . PHE A 1 320 ? -16.145 -6.149 4.834 1.00 97.38 320 PHE A CA 1
ATOM 2473 C C . PHE A 1 320 ? -16.798 -6.465 3.474 1.00 97.38 320 PHE A C 1
ATOM 2475 O O . PHE A 1 320 ? -17.974 -6.831 3.379 1.00 97.38 320 PHE A O 1
ATOM 2482 N N . HIS A 1 321 ? -16.002 -6.376 2.409 1.00 98.25 321 HIS A N 1
ATOM 2483 C CA . HIS A 1 321 ? -16.409 -6.589 1.027 1.00 98.25 321 HIS A CA 1
ATOM 2484 C C . HIS A 1 321 ? -16.325 -8.056 0.577 1.00 98.25 321 HIS A C 1
ATOM 2486 O O . HIS A 1 321 ? -16.721 -8.381 -0.543 1.00 98.25 321 HIS A O 1
ATOM 2492 N N . ALA A 1 322 ? -15.915 -8.981 1.453 1.00 97.00 322 ALA A N 1
ATOM 2493 C CA . ALA A 1 322 ? -15.898 -10.417 1.156 1.00 97.00 322 ALA A CA 1
ATOM 2494 C C . ALA A 1 322 ? -17.292 -10.983 0.805 1.00 97.00 322 ALA A C 1
ATOM 2496 O O . ALA A 1 322 ? -17.405 -12.052 0.209 1.00 97.00 322 ALA A O 1
ATOM 2497 N N . THR A 1 323 ? -18.353 -10.245 1.144 1.00 97.62 323 THR A N 1
ATOM 2498 C CA . THR A 1 323 ? -19.756 -10.591 0.877 1.00 97.62 323 THR A CA 1
ATOM 2499 C C . THR A 1 323 ? -20.252 -10.181 -0.517 1.00 97.62 323 THR A C 1
ATOM 2501 O O . THR A 1 323 ? -21.371 -10.549 -0.886 1.00 97.62 323 THR A O 1
ATOM 2504 N N . ILE A 1 324 ? -19.431 -9.483 -1.317 1.00 98.38 324 ILE A N 1
ATOM 2505 C CA . ILE A 1 324 ? -19.780 -9.090 -2.688 1.00 98.38 324 ILE A CA 1
ATOM 2506 C C . ILE A 1 324 ? -20.030 -10.348 -3.549 1.00 98.38 324 ILE A C 1
ATOM 2508 O O . ILE A 1 324 ? -19.155 -11.217 -3.644 1.00 98.38 324 ILE A O 1
ATOM 2512 N N . PRO A 1 325 ? -21.194 -10.460 -4.220 1.00 98.00 325 PRO A N 1
ATOM 2513 C CA . PRO A 1 325 ? -21.518 -11.589 -5.087 1.00 98.00 325 PRO A CA 1
ATOM 2514 C C . PRO A 1 325 ? -20.539 -11.776 -6.250 1.00 98.00 325 PRO A C 1
ATOM 2516 O O . PRO A 1 325 ? -20.043 -10.810 -6.828 1.00 98.00 325 PRO A O 1
ATOM 2519 N N . LYS A 1 326 ? -20.360 -13.030 -6.693 1.00 97.12 326 LYS A N 1
ATOM 2520 C CA . LYS A 1 326 ? -19.443 -13.381 -7.793 1.00 97.12 326 LYS A CA 1
ATOM 2521 C C . LYS A 1 326 ? -19.687 -12.572 -9.073 1.00 97.12 326 LYS A C 1
ATOM 2523 O O . LYS A 1 326 ? -18.732 -12.114 -9.684 1.00 97.12 326 LYS A O 1
ATOM 2528 N N . HIS A 1 327 ? -20.944 -12.357 -9.460 1.00 97.44 327 HIS A N 1
ATOM 2529 C CA . HIS A 1 327 ? -21.279 -11.601 -10.675 1.00 97.44 327 HIS A CA 1
ATOM 2530 C C . HIS A 1 327 ? -20.934 -10.103 -10.588 1.00 97.44 327 HIS A C 1
ATOM 2532 O O . HIS A 1 327 ? -20.853 -9.455 -11.622 1.00 97.44 327 HIS A O 1
ATOM 2538 N N . ILE A 1 328 ? -20.718 -9.566 -9.382 1.00 98.19 328 ILE A N 1
ATOM 2539 C CA . ILE A 1 328 ? -20.293 -8.177 -9.156 1.00 98.19 328 ILE A CA 1
ATOM 2540 C C . ILE A 1 328 ? -18.770 -8.093 -9.056 1.00 98.19 328 ILE A C 1
ATOM 2542 O O . ILE A 1 328 ? -18.167 -7.144 -9.556 1.00 98.19 328 ILE A O 1
ATOM 2546 N N . CYS A 1 329 ? -18.125 -9.082 -8.424 1.00 97.56 329 CYS A N 1
ATOM 2547 C CA . CYS A 1 329 ? -16.678 -9.032 -8.231 1.00 97.56 329 CYS A CA 1
ATOM 2548 C C . CYS A 1 329 ? -15.836 -9.574 -9.394 1.00 97.56 329 CYS A C 1
ATOM 2550 O O . CYS A 1 329 ? -14.617 -9.400 -9.387 1.00 97.56 329 CYS A O 1
ATOM 2552 N N . THR A 1 330 ? -16.459 -10.210 -10.386 1.00 98.19 330 THR A N 1
ATOM 2553 C CA . THR A 1 330 ? -15.766 -10.797 -11.539 1.00 98.19 330 THR A CA 1
ATOM 2554 C C . THR A 1 330 ? -15.499 -9.750 -12.619 1.00 98.19 330 THR A C 1
ATOM 2556 O O . THR A 1 330 ? -16.428 -9.112 -13.108 1.00 98.19 330 THR A O 1
ATOM 2559 N N . TYR A 1 331 ? -14.240 -9.621 -13.046 1.00 97.75 331 TYR A N 1
ATOM 2560 C CA . TYR A 1 331 ? -13.890 -8.854 -14.244 1.00 97.75 331 TYR A CA 1
ATOM 2561 C C . TYR A 1 331 ? -14.114 -9.690 -15.516 1.00 97.75 331 TYR A C 1
ATOM 2563 O O . TYR A 1 331 ? -13.796 -10.882 -15.504 1.00 97.75 331 TYR A O 1
ATOM 2571 N N . PRO A 1 332 ? -14.610 -9.099 -16.623 1.00 97.19 332 PRO A N 1
ATOM 2572 C CA . PRO A 1 332 ? -14.849 -9.797 -17.889 1.00 97.19 332 PRO A CA 1
ATOM 2573 C C . PRO A 1 332 ? -13.543 -10.003 -18.682 1.00 97.19 332 PRO A C 1
ATOM 2575 O O . PRO A 1 332 ? -13.367 -9.485 -19.780 1.00 97.19 332 PRO A O 1
ATOM 2578 N N . ILE A 1 333 ? -12.609 -10.749 -18.094 1.00 97.06 333 ILE A N 1
ATOM 2579 C CA . ILE A 1 333 ? -11.310 -11.135 -18.666 1.00 97.06 333 ILE A CA 1
ATOM 2580 C C . ILE A 1 333 ? -11.167 -12.664 -18.645 1.00 97.06 333 ILE A C 1
ATOM 2582 O O . ILE A 1 333 ? -12.065 -13.363 -18.168 1.00 97.06 333 ILE A O 1
ATOM 2586 N N . ASP A 1 334 ? -10.051 -13.200 -19.143 1.00 97.75 334 ASP A N 1
ATOM 2587 C CA . ASP A 1 334 ? -9.751 -14.633 -19.036 1.00 97.75 334 ASP A CA 1
ATOM 2588 C C . ASP A 1 334 ? -9.837 -15.089 -17.568 1.00 97.75 334 ASP A C 1
ATOM 2590 O O . ASP A 1 334 ? -9.049 -14.674 -16.715 1.00 97.75 334 ASP A O 1
ATOM 2594 N N . GLN A 1 335 ? -10.814 -15.950 -17.272 1.00 97.56 335 GLN A N 1
ATOM 2595 C CA . GLN A 1 335 ? -11.109 -16.390 -15.908 1.00 97.56 335 GLN A CA 1
ATOM 2596 C C . GLN A 1 335 ? -10.055 -17.350 -15.343 1.00 97.56 335 GLN A C 1
ATOM 2598 O O . GLN A 1 335 ? -9.910 -17.444 -14.126 1.00 97.56 335 GLN A O 1
ATOM 2603 N N . SER A 1 336 ? -9.303 -18.047 -16.198 1.00 96.81 336 SER A N 1
ATOM 2604 C CA . SER A 1 336 ? -8.180 -18.888 -15.777 1.00 96.81 336 SER A CA 1
ATOM 2605 C C . SER A 1 336 ? -7.009 -18.014 -15.330 1.00 96.81 336 SER A C 1
ATOM 2607 O O . SER A 1 336 ? -6.457 -18.236 -14.251 1.00 96.81 336 SER A O 1
ATOM 2609 N N . VAL A 1 337 ? -6.674 -16.973 -16.101 1.00 96.06 337 VAL A N 1
ATOM 2610 C CA . VAL A 1 337 ? -5.649 -15.989 -15.709 1.00 96.06 337 VAL A CA 1
ATOM 2611 C C . VAL A 1 337 ? -6.085 -15.231 -14.456 1.00 96.06 337 VAL A C 1
ATOM 2613 O O . VAL A 1 337 ? -5.314 -15.129 -13.504 1.00 96.06 337 VAL A O 1
ATOM 2616 N N . ALA A 1 338 ? -7.333 -14.758 -14.418 1.00 95.06 338 ALA A N 1
ATOM 2617 C CA . ALA A 1 338 ? -7.873 -14.038 -13.272 1.00 95.06 338 ALA A CA 1
ATOM 2618 C C . ALA A 1 338 ? -7.863 -14.885 -11.993 1.00 95.06 338 ALA A C 1
ATOM 2620 O O . ALA A 1 338 ? -7.453 -14.398 -10.947 1.00 95.06 338 ALA A O 1
ATOM 2621 N N . GLY A 1 339 ? -8.256 -16.160 -12.072 1.00 93.44 339 GLY A N 1
ATOM 2622 C CA . GLY A 1 339 ? -8.223 -17.074 -10.931 1.00 93.44 339 GLY A CA 1
ATOM 2623 C C . GLY A 1 339 ? -6.807 -17.317 -10.406 1.00 93.44 339 GLY A C 1
ATOM 2624 O O . GLY A 1 339 ? -6.577 -17.182 -9.207 1.00 93.44 339 GLY A O 1
ATOM 2625 N N . LYS A 1 340 ? -5.851 -17.616 -11.299 1.00 92.44 340 LYS A N 1
ATOM 2626 C CA . LYS A 1 340 ? -4.441 -17.854 -10.935 1.00 92.44 340 LYS A CA 1
ATOM 2627 C C . LYS A 1 340 ? -3.799 -16.639 -10.271 1.00 92.44 340 LYS A C 1
ATOM 2629 O O . LYS A 1 340 ? -3.110 -16.784 -9.270 1.00 92.44 340 LYS A O 1
ATOM 2634 N N . ASN A 1 341 ? -4.077 -15.453 -10.804 1.00 90.19 341 ASN A N 1
ATOM 2635 C CA . ASN A 1 341 ? -3.476 -14.200 -10.352 1.00 90.19 341 ASN A CA 1
ATOM 2636 C C . ASN A 1 341 ? -4.357 -13.446 -9.342 1.00 90.19 341 ASN A C 1
ATOM 2638 O O . ASN A 1 341 ? -4.098 -12.282 -9.061 1.00 90.19 341 ASN A O 1
ATOM 2642 N N . LYS A 1 342 ? -5.422 -14.076 -8.823 1.00 93.38 342 LYS A N 1
ATOM 2643 C CA . LYS A 1 342 ? -6.355 -13.484 -7.850 1.00 93.38 342 LYS A CA 1
ATOM 2644 C C . LYS A 1 342 ? -6.961 -12.133 -8.318 1.00 93.38 342 LYS A C 1
ATOM 2646 O O . LYS A 1 342 ? -7.265 -11.258 -7.514 1.00 93.38 342 LYS A O 1
ATOM 2651 N N . LEU A 1 343 ? -7.185 -11.950 -9.623 1.00 95.00 343 LEU A N 1
ATOM 2652 C CA . LEU A 1 343 ? -7.698 -10.703 -10.208 1.00 95.00 343 LEU A CA 1
ATOM 2653 C C . LEU A 1 343 ? -9.225 -10.628 -10.106 1.00 95.00 343 LEU A C 1
ATOM 2655 O O . LEU A 1 343 ? -9.960 -11.235 -10.886 1.00 95.00 343 LEU A O 1
ATOM 2659 N N . ARG A 1 344 ? -9.716 -9.844 -9.150 1.00 96.38 344 ARG A N 1
ATOM 2660 C CA . ARG A 1 344 ? -11.145 -9.583 -8.932 1.00 96.38 344 ARG A CA 1
ATOM 2661 C C . ARG A 1 344 ? -11.342 -8.237 -8.249 1.00 96.38 344 ARG A C 1
ATOM 2663 O O . ARG A 1 344 ? -10.391 -7.653 -7.739 1.00 96.38 344 ARG A O 1
ATOM 2670 N N . LYS A 1 345 ? -12.583 -7.756 -8.185 1.00 97.81 345 LYS A N 1
ATOM 2671 C CA . LYS A 1 345 ? -12.934 -6.672 -7.261 1.00 97.81 345 LYS A CA 1
ATOM 2672 C C . LYS A 1 345 ? -12.802 -7.184 -5.823 1.00 97.81 345 LYS A C 1
ATOM 2674 O O . LYS A 1 345 ? -13.410 -8.203 -5.462 1.00 97.81 345 LYS A O 1
ATOM 2679 N N . TYR A 1 346 ? -12.034 -6.451 -5.026 1.00 97.75 346 TYR A N 1
ATOM 2680 C CA . TYR A 1 346 ? -11.922 -6.635 -3.583 1.00 97.75 346 TYR A CA 1
ATOM 2681 C C . TYR A 1 346 ? -12.703 -5.561 -2.843 1.00 97.75 346 TYR A C 1
ATOM 2683 O O . TYR A 1 346 ? -13.550 -5.903 -2.028 1.00 97.75 346 TYR A O 1
ATOM 2691 N N . GLY A 1 347 ? -12.480 -4.287 -3.179 1.00 97.38 347 GLY A N 1
ATOM 2692 C CA . GLY A 1 347 ? -13.027 -3.167 -2.415 1.00 97.38 347 GLY A CA 1
ATOM 2693 C C . GLY A 1 347 ? -12.216 -2.844 -1.158 1.00 97.38 347 GLY A C 1
ATOM 2694 O O . GLY A 1 347 ? -11.525 -3.707 -0.624 1.00 97.38 347 GLY A O 1
ATOM 2695 N N . PHE A 1 348 ? -12.299 -1.595 -0.688 1.00 96.75 348 PHE A N 1
ATOM 2696 C CA . PHE A 1 348 ? -11.534 -1.089 0.460 1.00 96.75 348 PHE A CA 1
ATOM 2697 C C . PHE A 1 348 ? -12.347 -0.071 1.268 1.00 96.75 348 PHE A C 1
ATOM 2699 O O . PHE A 1 348 ? -13.480 0.252 0.916 1.00 96.75 348 PHE A O 1
ATOM 2706 N N . HIS A 1 349 ? -11.746 0.446 2.344 1.00 95.75 349 HIS A N 1
ATOM 2707 C CA . HIS A 1 349 ? -12.416 1.196 3.412 1.00 95.75 349 HIS A CA 1
ATOM 2708 C C . HIS A 1 349 ? -13.453 0.361 4.182 1.00 95.75 349 HIS A C 1
ATOM 2710 O O . HIS A 1 349 ? -14.341 0.908 4.836 1.00 95.75 349 HIS A O 1
ATOM 2716 N N . GLY A 1 350 ? -13.333 -0.968 4.152 1.00 95.88 350 GLY A N 1
ATOM 2717 C CA . GLY A 1 350 ? -14.258 -1.887 4.803 1.00 95.88 350 GLY A CA 1
ATOM 2718 C C . GLY A 1 350 ? -14.359 -1.696 6.313 1.00 95.88 350 GLY A C 1
ATOM 2719 O O . GLY A 1 350 ? -15.457 -1.798 6.849 1.00 95.88 350 GLY A O 1
ATOM 2720 N N . ILE A 1 351 ? -13.264 -1.332 6.993 1.00 91.38 351 ILE A N 1
ATOM 2721 C CA . ILE A 1 351 ? -13.293 -1.009 8.430 1.00 91.38 351 ILE A CA 1
ATOM 2722 C C . ILE A 1 351 ? -14.196 0.209 8.681 1.00 91.38 351 ILE A C 1
ATOM 2724 O O . ILE A 1 351 ? -15.024 0.201 9.591 1.00 91.38 351 ILE A O 1
ATOM 2728 N N . SER A 1 352 ? -14.097 1.238 7.833 1.00 91.56 352 SER A N 1
ATOM 2729 C CA . SER A 1 352 ? -14.959 2.419 7.929 1.00 91.56 352 SER A CA 1
ATOM 2730 C C . SER A 1 352 ? -16.413 2.096 7.595 1.00 91.56 352 SER A C 1
ATOM 2732 O O . SER A 1 352 ? -17.304 2.584 8.283 1.00 91.56 352 SER A O 1
ATOM 2734 N N . TYR A 1 353 ? -16.675 1.273 6.578 1.00 96.38 353 TYR A N 1
ATOM 2735 C CA . TYR A 1 353 ? -18.043 0.884 6.234 1.00 96.38 353 TYR A CA 1
ATOM 2736 C C . TYR A 1 353 ? -18.704 0.009 7.296 1.00 96.38 353 TYR A C 1
ATOM 2738 O O . TYR A 1 353 ? -19.897 0.183 7.547 1.00 96.38 353 TYR A O 1
ATOM 2746 N N . GLN A 1 354 ? -17.944 -0.870 7.950 1.00 92.88 354 GLN A N 1
ATOM 2747 C CA . GLN A 1 354 ? -18.416 -1.614 9.114 1.00 92.88 354 GLN A CA 1
ATOM 2748 C C . GLN A 1 354 ? -18.835 -0.640 10.223 1.00 92.88 354 GLN A C 1
ATOM 2750 O O . GLN A 1 354 ? -19.988 -0.663 10.644 1.00 92.88 354 GLN A O 1
ATOM 2755 N N . PHE A 1 355 ? -17.957 0.302 10.592 1.00 92.44 355 PHE A N 1
ATOM 2756 C CA . PHE A 1 355 ? -18.269 1.329 11.590 1.00 92.44 355 PHE A CA 1
ATOM 2757 C C . PHE A 1 355 ? -19.512 2.158 11.225 1.00 92.44 355 PHE A C 1
ATOM 2759 O O . PHE A 1 355 ? -20.401 2.326 12.056 1.00 92.44 355 PHE A O 1
ATOM 2766 N N . ILE A 1 356 ? -19.612 2.649 9.982 1.00 92.19 356 ILE A N 1
ATOM 2767 C CA . ILE A 1 356 ? -20.777 3.417 9.509 1.00 92.19 356 ILE A CA 1
ATOM 2768 C C . ILE A 1 356 ? -22.054 2.579 9.636 1.00 92.19 356 ILE A C 1
ATOM 2770 O O . ILE A 1 356 ? -23.078 3.085 10.089 1.00 92.19 356 ILE A O 1
ATOM 2774 N N . THR A 1 357 ? -21.999 1.300 9.259 1.00 92.94 357 THR A N 1
ATOM 2775 C CA . THR A 1 357 ? -23.149 0.391 9.344 1.00 92.94 357 THR A CA 1
ATOM 2776 C C . THR A 1 357 ? -23.606 0.220 10.789 1.00 92.94 357 THR A C 1
ATOM 2778 O O . THR A 1 357 ? -24.793 0.385 11.067 1.00 92.94 357 THR A O 1
ATOM 2781 N N . ASP A 1 358 ? -22.679 -0.038 11.712 1.00 89.69 358 ASP A N 1
ATOM 2782 C CA . ASP A 1 358 ? -22.976 -0.246 13.133 1.00 89.69 358 ASP A CA 1
ATOM 2783 C C . ASP A 1 358 ? -23.491 1.037 13.807 1.00 89.69 358 ASP A C 1
ATOM 2785 O O . ASP A 1 358 ? -24.462 1.006 14.572 1.00 89.69 358 ASP A O 1
ATOM 2789 N N . ALA A 1 359 ? -22.904 2.189 13.468 1.00 91.25 359 ALA A N 1
ATOM 2790 C CA . ALA A 1 359 ? -23.333 3.494 13.963 1.00 91.25 359 ALA A CA 1
ATOM 2791 C C . ALA A 1 359 ? -24.748 3.849 13.482 1.00 91.25 359 ALA A C 1
ATOM 2793 O O . ALA A 1 359 ? -25.591 4.259 14.281 1.00 91.25 359 ALA A O 1
ATOM 2794 N N . VAL A 1 360 ? -25.046 3.636 12.195 1.00 93.94 360 VAL A N 1
ATOM 2795 C CA . VAL A 1 360 ? -26.388 3.857 11.633 1.00 93.94 360 VAL A CA 1
ATOM 2796 C C . VAL A 1 360 ? -27.400 2.882 12.237 1.00 93.94 360 VAL A C 1
ATOM 2798 O O . VAL A 1 360 ? -28.519 3.283 12.554 1.00 93.94 360 VAL A O 1
ATOM 2801 N N . SER A 1 361 ? -27.012 1.622 12.447 1.00 94.81 361 SER A N 1
ATOM 2802 C CA . SER A 1 361 ? -27.839 0.611 13.120 1.00 94.81 361 SER A CA 1
ATOM 2803 C C . SER A 1 361 ? -28.257 1.071 14.510 1.00 94.81 361 SER A C 1
ATOM 2805 O O . SER A 1 361 ? -29.448 1.073 14.829 1.00 94.81 361 SER A O 1
ATOM 2807 N N . SER A 1 362 ? -27.276 1.517 15.295 1.00 93.88 362 SER A N 1
ATOM 2808 C CA . SER A 1 362 ? -27.469 2.002 16.659 1.00 93.88 362 SER A CA 1
ATOM 2809 C C . SER A 1 362 ? -28.337 3.259 16.682 1.00 93.88 362 SER A C 1
ATOM 2811 O O . SER A 1 362 ? -29.303 3.325 17.437 1.00 93.88 362 SER A O 1
ATOM 2813 N N . HIS A 1 363 ? -28.055 4.224 15.803 1.00 96.44 363 HIS A N 1
ATOM 2814 C CA . HIS A 1 363 ? -28.807 5.475 15.712 1.00 96.44 363 HIS A CA 1
ATOM 2815 C C . HIS A 1 363 ? -30.280 5.256 15.343 1.00 96.44 363 HIS A C 1
ATOM 2817 O O . HIS A 1 363 ? -31.167 5.893 15.904 1.00 96.44 363 HIS A O 1
ATOM 2823 N N . LEU A 1 364 ? -30.554 4.342 14.409 1.00 96.06 364 LEU A N 1
ATOM 2824 C CA . LEU A 1 364 ? -31.916 4.038 13.968 1.00 96.06 364 LEU A CA 1
ATOM 2825 C C . LEU A 1 364 ? -32.650 3.052 14.889 1.00 96.06 364 LEU A C 1
ATOM 2827 O O . LEU A 1 364 ? -33.829 2.790 14.652 1.00 96.06 364 LEU A O 1
ATOM 2831 N N . GLY A 1 365 ? -31.971 2.462 15.881 1.00 96.75 365 GLY A N 1
ATOM 2832 C CA . GLY A 1 365 ? -32.532 1.410 16.734 1.00 96.75 365 GLY A CA 1
ATOM 2833 C C . GLY A 1 365 ? -32.965 0.166 15.949 1.00 96.75 365 GLY A C 1
ATOM 2834 O O . GLY A 1 365 ? -33.927 -0.505 16.320 1.00 96.75 365 GLY A O 1
ATOM 2835 N N . LYS A 1 366 ? -32.301 -0.121 14.823 1.00 96.12 366 LYS A N 1
ATOM 2836 C CA . LYS A 1 366 ? -32.622 -1.247 13.933 1.00 96.12 366 LYS A CA 1
ATOM 2837 C C . LYS A 1 366 ? -31.509 -2.284 13.974 1.00 96.12 366 LYS A C 1
ATOM 2839 O O . LYS A 1 366 ? -30.357 -1.897 14.137 1.00 96.12 366 LYS A O 1
ATOM 2844 N N . PRO A 1 367 ? -31.800 -3.581 13.773 1.00 97.56 367 PRO A N 1
ATOM 2845 C CA . PRO A 1 367 ? -30.750 -4.579 13.620 1.00 97.56 367 PRO A CA 1
ATOM 2846 C C . PRO A 1 367 ? -29.996 -4.373 12.298 1.00 97.56 367 PRO A C 1
ATOM 2848 O O . PRO A 1 367 ? -30.622 -4.108 11.266 1.00 97.56 367 PRO A O 1
ATOM 2851 N N . VAL A 1 368 ? -28.673 -4.580 12.313 1.00 96.38 368 VAL A N 1
ATOM 2852 C CA . VAL A 1 368 ? -27.772 -4.441 11.148 1.00 96.38 368 VAL A CA 1
ATOM 2853 C C . VAL A 1 368 ? -28.306 -5.189 9.921 1.00 96.38 368 VAL A C 1
ATOM 2855 O O . VAL A 1 368 ? -28.325 -4.655 8.815 1.00 96.38 368 VAL A O 1
ATOM 2858 N N . SER A 1 369 ? -28.843 -6.395 10.119 1.00 97.50 369 SER A N 1
ATOM 2859 C CA . SER A 1 369 ? -29.402 -7.249 9.060 1.00 97.50 369 SER A CA 1
ATOM 2860 C C . SER A 1 369 ? -30.604 -6.650 8.312 1.00 97.50 369 SER A C 1
ATOM 2862 O O . SER A 1 369 ? -30.945 -7.121 7.227 1.00 97.50 369 SER A O 1
ATOM 2864 N N . SER A 1 370 ? -31.239 -5.608 8.854 1.00 97.00 370 SER A N 1
ATOM 2865 C CA . SER A 1 370 ? -32.367 -4.902 8.231 1.00 97.00 370 SER A CA 1
ATOM 2866 C C . SER A 1 370 ? -31.968 -3.619 7.494 1.00 97.00 370 SER A C 1
ATOM 2868 O O . SER A 1 370 ? -32.811 -2.999 6.843 1.00 97.00 370 SER A O 1
ATOM 2870 N N . LEU A 1 371 ? -30.699 -3.206 7.580 1.00 97.06 371 LEU A N 1
ATOM 2871 C CA . LEU A 1 371 ? -30.229 -1.965 6.976 1.00 97.06 371 LEU A CA 1
ATOM 2872 C C . LEU A 1 371 ? -29.937 -2.125 5.488 1.00 97.06 371 LEU A C 1
ATOM 2874 O O . LEU A 1 371 ? -29.214 -3.032 5.078 1.00 97.06 371 LEU A O 1
ATOM 2878 N N . ASN A 1 372 ? -30.431 -1.175 4.697 1.00 98.12 372 ASN A N 1
ATOM 2879 C CA . ASN A 1 372 ? -30.017 -0.965 3.316 1.00 98.12 372 ASN A CA 1
ATOM 2880 C C . ASN A 1 372 ? -29.562 0.488 3.184 1.00 98.12 372 ASN A C 1
ATOM 2882 O O . ASN A 1 372 ? -30.379 1.394 3.344 1.00 98.12 372 ASN A O 1
ATOM 2886 N N . ILE A 1 373 ? -28.270 0.705 2.944 1.00 97.38 373 ILE A N 1
ATOM 2887 C CA . ILE A 1 373 ? -27.663 2.038 2.897 1.00 97.38 373 ILE A CA 1
ATOM 2888 C C . ILE A 1 373 ? -26.703 2.153 1.716 1.00 97.38 373 ILE A C 1
ATOM 2890 O O . ILE A 1 373 ? -26.043 1.189 1.331 1.00 97.38 373 ILE A O 1
ATOM 2894 N N . ILE A 1 374 ? -26.610 3.354 1.155 1.00 98.44 374 ILE A N 1
ATOM 2895 C CA . ILE A 1 374 ? -25.503 3.745 0.285 1.00 98.44 374 ILE A CA 1
ATOM 2896 C C . ILE A 1 374 ? -24.611 4.648 1.131 1.00 98.44 374 ILE A C 1
ATOM 2898 O O . ILE A 1 374 ? -25.036 5.722 1.546 1.00 98.44 374 ILE A O 1
ATOM 2902 N N . ALA A 1 375 ? -23.401 4.186 1.429 1.00 96.81 375 ALA A N 1
ATOM 2903 C CA . ALA A 1 375 ? -22.448 4.897 2.269 1.00 96.81 375 ALA A CA 1
ATOM 2904 C C . ALA A 1 375 ? -21.309 5.458 1.416 1.00 96.81 375 ALA A C 1
ATOM 2906 O O . ALA A 1 375 ? -20.718 4.738 0.609 1.00 96.81 375 ALA A O 1
ATOM 2907 N N . LEU A 1 376 ? -20.974 6.732 1.611 1.00 96.75 376 LEU A N 1
ATOM 2908 C CA . LEU A 1 376 ? -19.847 7.387 0.955 1.00 96.75 376 LEU A CA 1
ATOM 2909 C C . LEU A 1 376 ? -18.766 7.655 2.004 1.00 96.75 376 LEU A C 1
ATOM 2911 O O . LEU A 1 376 ? -19.012 8.340 2.991 1.00 96.75 376 LEU A O 1
ATOM 2915 N N . HIS A 1 377 ? -17.574 7.105 1.784 1.00 93.75 377 HIS A N 1
ATOM 2916 C CA . HIS A 1 377 ? -16.380 7.423 2.558 1.00 93.75 377 HIS A CA 1
ATOM 2917 C C . HIS A 1 377 ? -15.551 8.393 1.718 1.00 93.75 377 HIS A C 1
ATOM 2919 O O . HIS A 1 377 ? -14.957 7.981 0.720 1.00 93.75 377 HIS A O 1
ATOM 2925 N N . LEU A 1 378 ? -15.563 9.679 2.075 1.00 91.94 378 LEU A N 1
ATOM 2926 C CA . LEU A 1 378 ? -14.940 10.747 1.293 1.00 91.94 378 LEU A CA 1
ATOM 2927 C C . LEU A 1 378 ? -13.757 11.341 2.059 1.00 91.94 378 LEU A C 1
ATOM 2929 O O . LEU A 1 378 ? -13.913 11.867 3.157 1.00 91.94 378 LEU A O 1
ATOM 2933 N N . GLY A 1 379 ? -12.575 11.252 1.459 1.00 87.31 379 GLY A N 1
ATOM 2934 C CA . GLY A 1 379 ? -11.321 11.767 1.994 1.00 87.31 379 GLY A CA 1
ATOM 2935 C C . GLY A 1 379 ? -10.251 11.797 0.905 1.00 87.31 379 GLY A C 1
ATOM 2936 O O . GLY A 1 379 ? -10.564 11.826 -0.286 1.00 87.31 379 GLY A O 1
ATOM 2937 N N . SER A 1 380 ? -8.973 11.747 1.290 1.00 83.50 380 SER A N 1
ATOM 2938 C CA . SER A 1 380 ? -7.864 11.700 0.321 1.00 83.50 380 SER A CA 1
ATOM 2939 C C . SER A 1 380 ? -7.930 10.470 -0.597 1.00 83.50 380 SER A C 1
ATOM 2941 O O . SER A 1 380 ? -7.577 10.556 -1.775 1.00 83.50 380 SER A O 1
ATOM 2943 N N . GLY A 1 381 ? -8.425 9.345 -0.075 1.00 88.31 381 GLY A N 1
ATOM 2944 C CA . GLY A 1 381 ? -9.021 8.262 -0.851 1.00 88.31 381 GLY A CA 1
ATOM 2945 C C . GLY A 1 381 ? -10.537 8.280 -0.668 1.00 88.31 381 GLY A C 1
ATOM 2946 O O . GLY A 1 381 ? -11.014 8.447 0.453 1.00 88.31 381 GLY A O 1
ATOM 2947 N N . ALA A 1 382 ? -11.289 8.092 -1.751 1.00 92.81 382 ALA A N 1
ATOM 2948 C CA . ALA A 1 382 ? -12.745 8.167 -1.733 1.00 92.81 382 ALA A CA 1
ATOM 2949 C C . ALA A 1 382 ? -13.386 6.898 -2.304 1.00 92.81 382 ALA A C 1
ATOM 2951 O O . ALA A 1 382 ? -12.904 6.331 -3.285 1.00 92.81 382 ALA A O 1
ATOM 2952 N N . SER A 1 383 ? -14.488 6.453 -1.704 1.00 98.19 383 SER A N 1
ATOM 2953 C CA . SER A 1 383 ? -15.282 5.335 -2.214 1.00 98.19 383 SER A CA 1
ATOM 2954 C C . SER A 1 383 ? -16.759 5.453 -1.847 1.00 98.19 383 SER A C 1
ATOM 2956 O O . SER A 1 383 ? -17.136 6.118 -0.880 1.00 98.19 383 SER A O 1
ATOM 2958 N N . ALA A 1 384 ? -17.600 4.740 -2.592 1.00 98.56 384 ALA A N 1
ATOM 2959 C CA . ALA A 1 384 ? -19.004 4.518 -2.273 1.00 98.56 384 ALA A CA 1
ATOM 2960 C C . ALA A 1 384 ? -19.280 3.015 -2.134 1.00 98.56 384 ALA A C 1
ATOM 2962 O O . ALA A 1 384 ? -18.739 2.219 -2.899 1.00 98.56 384 ALA A O 1
ATOM 2963 N N . CYS A 1 385 ? -20.134 2.631 -1.187 1.00 98.75 385 CYS A N 1
ATOM 2964 C CA . CYS A 1 385 ? -20.508 1.246 -0.922 1.00 98.75 385 CYS A CA 1
ATOM 2965 C C . CYS A 1 385 ? -22.030 1.109 -0.855 1.00 98.75 385 CYS A C 1
ATOM 2967 O O . CYS A 1 385 ? -22.701 1.836 -0.120 1.00 98.75 385 CYS A O 1
ATOM 2969 N N . CYS A 1 386 ? -22.571 0.162 -1.619 1.00 98.75 386 CYS A N 1
ATOM 2970 C CA . CYS A 1 386 ? -23.939 -0.308 -1.485 1.00 98.75 386 CYS A CA 1
ATOM 2971 C C . CYS A 1 386 ? -23.961 -1.411 -0.429 1.00 98.75 386 CYS A C 1
ATOM 2973 O O . CYS A 1 386 ? -23.381 -2.480 -0.620 1.00 98.75 386 CYS A O 1
ATOM 2975 N N . ILE A 1 387 ? -24.644 -1.160 0.680 1.00 98.62 387 ILE A N 1
ATOM 2976 C CA . ILE A 1 387 ? -24.759 -2.079 1.806 1.00 98.62 387 ILE A CA 1
ATOM 2977 C C . ILE A 1 387 ? -26.202 -2.563 1.845 1.00 98.62 387 ILE A C 1
ATOM 2979 O O . ILE A 1 387 ? -27.133 -1.770 1.976 1.00 98.62 387 ILE A O 1
ATOM 2983 N N . LYS A 1 388 ? -26.386 -3.874 1.705 1.00 98.56 388 LYS A N 1
ATOM 2984 C CA . LYS A 1 388 ? -27.687 -4.538 1.656 1.00 98.56 388 LYS A CA 1
ATOM 2985 C C . LYS A 1 388 ? -27.784 -5.546 2.788 1.00 98.56 388 LYS A C 1
ATOM 2987 O O . LYS A 1 388 ? -26.937 -6.433 2.903 1.00 98.56 388 LYS A O 1
ATOM 2992 N N . SER A 1 389 ? -28.819 -5.422 3.611 1.00 98.00 389 SER A N 1
ATOM 2993 C CA . SER A 1 389 ? -28.981 -6.209 4.840 1.00 98.00 389 SER A CA 1
ATOM 2994 C C . SER A 1 389 ? -27.723 -6.187 5.722 1.00 98.00 389 SER A C 1
ATOM 2996 O O . SER A 1 389 ? -27.262 -7.232 6.184 1.00 98.00 389 SER A O 1
ATOM 2998 N N . GLY A 1 390 ? -27.124 -5.003 5.880 1.00 97.19 390 GLY A N 1
ATOM 2999 C CA . GLY A 1 390 ? -25.923 -4.790 6.693 1.00 97.19 390 GLY A CA 1
ATOM 3000 C C . GLY A 1 390 ? -24.622 -5.373 6.133 1.00 97.19 390 GLY A C 1
ATOM 3001 O O . GLY A 1 390 ? -23.611 -5.374 6.825 1.00 97.19 390 GLY A O 1
ATOM 3002 N N . ARG A 1 391 ? -24.622 -5.883 4.895 1.00 97.94 391 ARG A N 1
ATOM 3003 C CA . ARG A 1 391 ? -23.440 -6.465 4.239 1.00 97.94 391 ARG A CA 1
ATOM 3004 C C . ARG A 1 391 ? -23.101 -5.721 2.958 1.00 97.94 391 ARG A C 1
ATOM 3006 O O . ARG A 1 391 ? -24.002 -5.263 2.257 1.00 97.94 391 ARG A O 1
ATOM 3013 N N . SER A 1 392 ? -21.818 -5.643 2.619 1.00 98.44 392 SER A N 1
ATOM 3014 C CA . SER A 1 392 ? -21.371 -5.069 1.349 1.00 98.44 392 SER A CA 1
ATOM 3015 C C . SER A 1 392 ? -21.945 -5.845 0.161 1.00 98.44 392 SER A C 1
ATOM 3017 O O . SER A 1 392 ? -21.604 -7.001 -0.072 1.00 98.44 392 SER A O 1
ATOM 3019 N N . HIS A 1 393 ? -22.778 -5.189 -0.638 1.00 98.62 393 HIS A N 1
ATOM 3020 C CA . HIS A 1 393 ? -23.303 -5.743 -1.880 1.00 98.62 393 HIS A CA 1
ATOM 3021 C C . HIS A 1 393 ? -22.441 -5.356 -3.083 1.00 98.62 393 HIS A C 1
ATOM 3023 O O . HIS A 1 393 ? -22.122 -6.216 -3.899 1.00 98.62 393 HIS A O 1
ATOM 3029 N N . ASP A 1 394 ? -22.025 -4.092 -3.156 1.00 98.69 394 ASP A N 1
ATOM 3030 C CA . ASP A 1 394 ? -21.087 -3.579 -4.157 1.00 98.69 394 ASP A CA 1
ATOM 3031 C C . ASP A 1 394 ? -20.317 -2.379 -3.592 1.00 98.69 394 ASP A C 1
ATOM 3033 O O . ASP A 1 394 ? -20.769 -1.718 -2.659 1.00 98.69 394 ASP A O 1
ATOM 3037 N N . THR A 1 395 ? -19.158 -2.080 -4.163 1.00 98.75 395 THR A N 1
ATOM 3038 C CA . THR A 1 395 ? -18.332 -0.924 -3.814 1.00 98.75 395 THR A CA 1
ATOM 3039 C C . THR A 1 395 ? -17.639 -0.369 -5.051 1.00 98.75 395 THR A C 1
ATOM 3041 O O . THR A 1 395 ? -17.389 -1.085 -6.029 1.00 98.75 395 THR A O 1
ATOM 3044 N N . SER A 1 396 ? -17.353 0.930 -5.028 1.00 98.50 396 SER A N 1
ATOM 3045 C CA . SER A 1 396 ? -16.755 1.634 -6.160 1.00 98.50 396 SER A CA 1
ATOM 3046 C C . SER A 1 396 ? -15.304 1.222 -6.404 1.00 98.50 396 SER A C 1
ATOM 3048 O O . SER A 1 396 ? -14.858 1.232 -7.548 1.00 98.50 396 SER A O 1
ATOM 3050 N N . MET A 1 397 ? -14.561 0.869 -5.349 1.00 98.19 397 MET A N 1
ATOM 3051 C CA . MET A 1 397 ? -13.176 0.415 -5.491 1.00 98.19 397 MET A CA 1
ATOM 3052 C C . MET A 1 397 ? -13.091 -1.015 -6.034 1.00 98.19 397 MET A C 1
ATOM 3054 O O . MET A 1 397 ? -14.010 -1.817 -5.880 1.00 98.19 397 MET A O 1
ATOM 3058 N N . GLY A 1 398 ? -11.980 -1.312 -6.707 1.00 96.88 398 GLY A N 1
ATOM 3059 C CA . GLY A 1 398 ? -11.806 -2.490 -7.556 1.00 96.88 398 GLY A CA 1
ATOM 3060 C C . GLY A 1 398 ? -10.825 -3.510 -6.986 1.00 96.88 398 GLY A C 1
ATOM 3061 O O . GLY A 1 398 ? -10.870 -3.840 -5.800 1.00 96.88 398 GLY A O 1
ATOM 3062 N N . LEU A 1 399 ? -9.942 -4.000 -7.861 1.00 95.50 399 LEU A N 1
ATOM 3063 C CA . LEU A 1 399 ? -8.748 -4.771 -7.501 1.00 95.50 399 LEU A CA 1
ATOM 3064 C C . LEU A 1 399 ? -7.858 -4.004 -6.519 1.00 95.50 399 LEU A C 1
ATOM 3066 O O . LEU A 1 399 ? -7.373 -4.573 -5.554 1.00 95.50 399 LEU A O 1
ATOM 3070 N N . THR A 1 400 ? -7.690 -2.702 -6.749 1.00 93.50 400 THR A N 1
ATOM 3071 C CA . THR A 1 400 ? -6.917 -1.798 -5.894 1.00 93.50 400 THR A CA 1
ATOM 3072 C C . THR A 1 400 ? -7.752 -0.565 -5.524 1.00 93.50 400 THR A C 1
ATOM 3074 O O . THR A 1 400 ? -8.789 -0.304 -6.154 1.00 93.50 400 THR A O 1
ATOM 3077 N N . PRO A 1 401 ? -7.314 0.236 -4.534 1.00 93.56 401 PRO A N 1
ATOM 3078 C CA . PRO A 1 401 ? -7.962 1.496 -4.166 1.00 93.56 401 PRO A CA 1
ATOM 3079 C C . PRO A 1 401 ? -7.935 2.599 -5.243 1.00 93.56 401 PRO A C 1
ATOM 3081 O O . PRO A 1 401 ? -8.317 3.733 -4.946 1.00 93.56 401 PRO A O 1
ATOM 3084 N N . LEU A 1 402 ? -7.419 2.311 -6.444 1.00 94.88 402 LEU A N 1
ATOM 3085 C CA . LEU A 1 402 ? -7.375 3.235 -7.577 1.00 94.88 402 LEU A CA 1
ATOM 3086 C C . LEU A 1 402 ? -8.726 3.351 -8.292 1.00 94.88 402 LEU A C 1
ATOM 3088 O O . LEU A 1 402 ? -9.097 4.438 -8.721 1.00 94.88 402 LEU A O 1
ATOM 3092 N N . ALA A 1 403 ? -9.442 2.235 -8.450 1.00 96.69 403 ALA A N 1
ATOM 3093 C CA . ALA A 1 403 ? -10.719 2.229 -9.155 1.00 96.69 403 ALA A CA 1
ATOM 3094 C C . ALA A 1 403 ? -11.816 2.934 -8.338 1.00 96.69 403 ALA A C 1
ATOM 3096 O O . ALA A 1 403 ? -11.753 3.018 -7.112 1.00 96.69 403 ALA A O 1
ATOM 3097 N N . GLY A 1 404 ? -12.857 3.398 -9.022 1.00 97.06 404 GLY A N 1
ATOM 3098 C CA . GLY A 1 404 ? -13.982 4.105 -8.418 1.00 97.06 404 GLY A CA 1
ATOM 3099 C C . GLY A 1 404 ? -13.847 5.618 -8.528 1.00 97.06 404 GLY A C 1
ATOM 3100 O O . GLY A 1 404 ? -13.645 6.135 -9.628 1.00 97.06 404 GLY A O 1
ATOM 3101 N N . LEU A 1 405 ? -14.027 6.308 -7.402 1.00 97.38 405 LEU A N 1
ATOM 3102 C CA . LEU A 1 405 ? -14.026 7.767 -7.326 1.00 97.38 405 LEU A CA 1
ATOM 3103 C C . LEU A 1 405 ? -12.595 8.331 -7.425 1.00 97.38 405 LEU A C 1
ATOM 3105 O O . LEU A 1 405 ? -11.660 7.693 -6.931 1.00 97.38 405 LEU A O 1
ATOM 3109 N N . PRO A 1 406 ? -12.407 9.525 -8.017 1.00 94.44 406 PRO A N 1
ATOM 3110 C CA . PRO A 1 406 ? -11.138 10.239 -7.936 1.00 94.44 406 PRO A CA 1
ATOM 3111 C C . PRO A 1 406 ? -10.799 10.594 -6.481 1.00 94.44 406 PRO A C 1
ATOM 3113 O O . PRO A 1 406 ? -11.679 10.814 -5.646 1.00 94.44 406 PRO A O 1
ATOM 3116 N N . GLY A 1 407 ? -9.504 10.643 -6.180 1.00 92.06 407 GLY A N 1
ATOM 3117 C CA . GLY A 1 407 ? -8.984 11.029 -4.869 1.00 92.06 407 GLY A CA 1
ATOM 3118 C C . GLY A 1 407 ? -8.056 12.237 -4.954 1.00 92.06 407 GLY A C 1
ATOM 3119 O O . GLY A 1 407 ? -7.893 12.846 -6.008 1.00 92.06 407 GLY A O 1
ATOM 3120 N N . ALA A 1 408 ? -7.375 12.539 -3.849 1.00 90.19 408 ALA A N 1
ATOM 3121 C CA . ALA A 1 408 ? -6.407 13.634 -3.767 1.00 90.19 408 ALA A CA 1
ATOM 3122 C C . ALA A 1 408 ? -5.315 13.540 -4.844 1.00 90.19 408 ALA A C 1
ATOM 3124 O O . ALA A 1 408 ? -5.034 14.518 -5.531 1.00 90.19 408 ALA A O 1
ATOM 3125 N N . THR A 1 409 ? -4.723 12.354 -5.001 1.00 89.94 409 THR A N 1
ATOM 3126 C CA . THR A 1 409 ? -3.668 12.081 -5.993 1.00 89.94 409 THR A CA 1
ATOM 3127 C C . THR A 1 409 ? -3.990 10.913 -6.925 1.00 89.94 409 THR A C 1
ATOM 3129 O O . THR A 1 409 ? -3.164 10.548 -7.763 1.00 89.94 409 THR A O 1
ATOM 3132 N N . ARG A 1 410 ? -5.164 10.289 -6.755 1.00 94.12 410 ARG A N 1
ATOM 3133 C CA . ARG A 1 410 ? -5.591 9.109 -7.517 1.00 94.12 410 ARG A CA 1
ATOM 3134 C C . ARG A 1 410 ? -6.563 9.494 -8.619 1.00 94.12 410 ARG A C 1
ATOM 3136 O O . ARG A 1 410 ? -7.481 10.266 -8.358 1.00 94.12 410 ARG A O 1
ATOM 3143 N N . SER A 1 411 ? -6.408 8.912 -9.806 1.00 97.06 411 SER A N 1
ATOM 3144 C CA . SER A 1 411 ? -7.270 9.207 -10.959 1.00 97.06 411 SER A CA 1
ATOM 3145 C C . SER A 1 411 ? -8.733 8.820 -10.750 1.00 97.06 411 SER A C 1
ATOM 3147 O O . SER A 1 411 ? -9.613 9.445 -11.330 1.00 97.06 411 SER A O 1
ATOM 3149 N N . GLY A 1 412 ? -8.998 7.778 -9.958 1.00 97.00 412 GLY A N 1
ATOM 3150 C CA . GLY A 1 412 ? -10.277 7.079 -10.033 1.00 97.00 412 GLY A CA 1
ATOM 3151 C C . GLY A 1 412 ? -10.371 6.238 -11.309 1.00 97.00 412 GLY A C 1
ATOM 3152 O O . GLY A 1 412 ? -9.370 5.965 -11.982 1.00 97.00 412 GLY A O 1
ATOM 3153 N N . SER A 1 413 ? -11.591 5.829 -11.650 1.00 97.62 413 SER A N 1
ATOM 3154 C CA . SER A 1 413 ? -11.867 5.062 -12.870 1.00 97.62 413 SER A CA 1
ATOM 3155 C C . SER A 1 413 ? -11.637 5.904 -14.123 1.00 97.62 413 SER A C 1
ATOM 3157 O O . SER A 1 413 ? -12.223 6.972 -14.274 1.00 97.62 413 SER A O 1
ATOM 3159 N N . ILE A 1 414 ? -10.839 5.378 -15.045 1.00 96.94 414 ILE A N 1
ATOM 3160 C CA . ILE A 1 414 ? -10.578 5.944 -16.372 1.00 96.94 414 ILE A CA 1
ATOM 3161 C C . ILE A 1 414 ? -10.600 4.820 -17.413 1.00 96.94 414 ILE A C 1
ATOM 3163 O O . ILE A 1 414 ? -10.604 3.640 -17.051 1.00 96.94 414 ILE A O 1
ATOM 3167 N N . ASP A 1 415 ? -10.590 5.171 -18.699 1.00 97.38 415 ASP A N 1
ATOM 3168 C CA . ASP A 1 415 ? -10.399 4.192 -19.771 1.00 97.38 415 ASP A CA 1
ATOM 3169 C C . ASP A 1 415 ? -9.061 3.440 -19.571 1.00 97.38 415 ASP A C 1
ATOM 3171 O O . ASP A 1 415 ? -8.012 4.088 -19.485 1.00 97.38 415 ASP A O 1
ATOM 3175 N N . PRO A 1 416 ? -9.049 2.092 -19.502 1.00 93.69 416 PRO A N 1
ATOM 3176 C CA . PRO A 1 416 ? -7.815 1.323 -19.328 1.00 93.69 416 PRO A CA 1
ATOM 3177 C C . PRO A 1 416 ? -6.764 1.563 -20.423 1.00 93.69 416 PRO A C 1
ATOM 3179 O O . PRO A 1 416 ? -5.566 1.467 -20.158 1.00 93.69 416 PRO A O 1
ATOM 3182 N N . SER A 1 417 ? -7.192 1.885 -21.647 1.00 95.00 417 SER A N 1
ATOM 3183 C CA . SER A 1 417 ? -6.303 2.172 -22.776 1.00 95.00 417 SER A CA 1
ATOM 3184 C C . SER A 1 417 ? -5.633 3.545 -22.676 1.00 95.00 417 SER A C 1
ATOM 3186 O O . SER A 1 417 ? -4.522 3.714 -23.186 1.00 95.00 417 SER A O 1
ATOM 3188 N N . LEU A 1 418 ? -6.242 4.500 -21.955 1.00 95.94 418 LEU A N 1
ATOM 3189 C CA . LEU A 1 418 ? -5.737 5.871 -21.811 1.00 95.94 418 LEU A CA 1
ATOM 3190 C C . LEU A 1 418 ? -4.283 5.887 -21.352 1.00 95.94 418 LEU A C 1
ATOM 3192 O O . LEU A 1 418 ? -3.490 6.687 -21.839 1.00 95.94 418 LEU A O 1
ATOM 3196 N N . MET A 1 419 ? -3.909 4.988 -20.442 1.00 93.94 419 MET A N 1
ATOM 3197 C CA . MET A 1 419 ? -2.569 4.990 -19.861 1.00 93.94 419 MET A CA 1
ATOM 3198 C C . MET A 1 419 ? -1.466 4.668 -20.872 1.00 93.94 419 MET A C 1
ATOM 3200 O O . MET A 1 419 ? -0.378 5.237 -20.796 1.00 93.94 419 MET A O 1
ATOM 3204 N N . PHE A 1 420 ? -1.763 3.836 -21.871 1.00 91.12 420 PHE A N 1
ATOM 3205 C CA . PHE A 1 420 ? -0.830 3.519 -22.954 1.00 91.12 420 PHE A CA 1
ATOM 3206 C C . PHE A 1 420 ? -0.687 4.666 -23.966 1.00 91.12 420 PHE A C 1
ATOM 3208 O O . PHE A 1 420 ? 0.326 4.745 -24.661 1.00 91.12 420 PHE A O 1
ATOM 3215 N N . HIS A 1 421 ? -1.664 5.577 -24.018 1.00 93.94 421 HIS A N 1
ATOM 3216 C CA . HIS A 1 421 ? -1.577 6.829 -24.773 1.00 93.94 421 HIS A CA 1
ATOM 3217 C C . HIS A 1 421 ? -0.918 7.955 -23.967 1.00 93.94 421 HIS A C 1
ATOM 3219 O O . HIS A 1 421 ? -0.202 8.774 -24.537 1.00 93.94 421 HIS A O 1
ATOM 3225 N N . PHE A 1 422 ? -1.128 7.986 -22.648 1.00 91.00 422 PHE A N 1
ATOM 3226 C CA . PHE A 1 422 ? -0.538 8.980 -21.752 1.00 91.00 422 PHE A CA 1
ATOM 3227 C C . PHE A 1 422 ? 0.984 8.826 -21.661 1.00 91.00 422 PHE A C 1
ATOM 3229 O O . PHE A 1 422 ? 1.720 9.810 -21.623 1.00 91.00 422 PHE A O 1
ATOM 3236 N N . THR A 1 423 ? 1.477 7.585 -21.642 1.00 87.88 423 THR A N 1
ATOM 3237 C CA . THR A 1 423 ? 2.911 7.303 -21.655 1.00 87.88 423 THR A CA 1
ATOM 3238 C C . THR A 1 423 ? 3.225 5.995 -22.373 1.00 87.88 423 THR A C 1
ATOM 3240 O O . THR A 1 423 ? 2.680 4.937 -22.067 1.00 87.88 423 THR A O 1
ATOM 3243 N N . HIS A 1 424 ? 4.219 6.031 -23.265 1.00 87.25 424 HIS A N 1
ATOM 3244 C CA . HIS A 1 424 ? 4.768 4.828 -23.906 1.00 87.25 424 HIS A CA 1
ATOM 3245 C C . HIS A 1 424 ? 5.502 3.893 -22.927 1.00 87.25 424 HIS A C 1
ATOM 3247 O O . HIS A 1 424 ? 5.955 2.822 -23.311 1.00 87.25 424 HIS A O 1
ATOM 3253 N N . SER A 1 425 ? 5.672 4.305 -21.665 1.00 84.88 425 SER A N 1
ATOM 3254 C CA . SER A 1 425 ? 6.382 3.556 -20.622 1.00 84.88 425 SER A CA 1
ATOM 3255 C C . SER A 1 425 ? 5.464 3.034 -19.513 1.00 84.88 425 SER A C 1
ATOM 3257 O O . SER A 1 425 ? 5.970 2.665 -18.458 1.00 84.88 425 SER A O 1
ATOM 3259 N N . ALA A 1 426 ? 4.145 2.991 -19.732 1.00 84.12 426 ALA A N 1
ATOM 3260 C CA . ALA A 1 426 ? 3.141 2.627 -18.726 1.00 84.12 426 ALA A CA 1
ATOM 3261 C C . ALA A 1 426 ? 3.489 1.356 -17.928 1.00 84.12 426 ALA A C 1
ATOM 3263 O O . ALA A 1 426 ? 3.413 1.360 -16.703 1.00 84.12 426 ALA A O 1
ATOM 3264 N N . SER A 1 427 ? 3.931 0.296 -18.609 1.00 85.31 427 SER A N 1
ATOM 3265 C CA . SER A 1 427 ? 4.275 -0.999 -18.004 1.00 85.31 427 SER A CA 1
ATOM 3266 C C . SER A 1 427 ? 5.698 -1.089 -17.443 1.00 85.31 427 SER A C 1
ATOM 3268 O O . SER A 1 427 ? 6.050 -2.098 -16.834 1.00 85.31 427 SER A O 1
ATOM 3270 N N . ARG A 1 428 ? 6.547 -0.074 -17.647 1.00 82.00 428 ARG A N 1
ATOM 3271 C CA . ARG A 1 428 ? 7.923 -0.087 -17.129 1.00 82.00 428 ARG A CA 1
ATOM 3272 C C . ARG A 1 428 ? 7.913 0.126 -15.609 1.00 82.00 428 ARG A C 1
ATOM 3274 O O . ARG A 1 428 ? 7.037 0.842 -15.124 1.00 82.00 428 ARG A O 1
ATOM 3281 N N . PRO A 1 429 ? 8.900 -0.396 -14.860 1.00 81.44 429 PRO A N 1
ATOM 3282 C CA . PRO A 1 429 ? 9.043 -0.088 -13.439 1.00 81.44 429 PRO A CA 1
ATOM 3283 C C . PRO A 1 429 ? 9.121 1.426 -13.176 1.00 81.44 429 PRO A C 1
ATOM 3285 O O . PRO A 1 429 ? 9.768 2.169 -13.928 1.00 81.44 429 PRO A O 1
ATOM 3288 N N . SER A 1 430 ? 8.451 1.886 -12.119 1.00 79.00 430 SER A N 1
ATOM 3289 C CA . SER A 1 430 ? 8.572 3.252 -11.603 1.00 79.00 430 SER A CA 1
ATOM 3290 C C . SER A 1 430 ? 9.942 3.459 -10.949 1.00 79.00 430 SER A C 1
ATOM 3292 O O . SER A 1 430 ? 10.607 2.510 -10.538 1.00 79.00 430 SER A O 1
ATOM 3294 N N . ARG A 1 431 ? 10.366 4.721 -10.816 1.00 69.12 431 ARG A N 1
ATOM 3295 C CA . ARG A 1 431 ? 11.582 5.086 -10.065 1.00 69.12 431 ARG A CA 1
ATOM 3296 C C . ARG A 1 431 ? 11.478 4.753 -8.581 1.00 69.12 431 ARG A C 1
ATOM 3298 O O . ARG A 1 431 ? 12.507 4.575 -7.947 1.00 69.12 431 ARG A O 1
ATOM 3305 N N . SER A 1 432 ? 10.259 4.689 -8.057 1.00 63.47 432 SER A N 1
ATOM 3306 C CA . SER A 1 432 ? 9.997 4.346 -6.663 1.00 63.47 432 SER A CA 1
ATOM 3307 C C . SER A 1 432 ? 9.881 2.831 -6.446 1.00 63.47 432 SER A C 1
ATOM 3309 O O . SER A 1 432 ? 9.579 2.416 -5.336 1.00 63.47 432 SER A O 1
ATOM 3311 N N . ALA A 1 433 ? 10.080 2.002 -7.483 1.00 63.28 433 ALA A N 1
ATOM 3312 C CA . ALA A 1 433 ? 10.110 0.550 -7.331 1.00 63.28 433 ALA A CA 1
ATOM 3313 C C . ALA A 1 433 ? 11.359 0.106 -6.553 1.00 63.28 433 ALA A C 1
ATOM 3315 O O . ALA A 1 433 ? 12.451 0.633 -6.771 1.00 63.28 433 ALA A O 1
ATOM 3316 N N . SER A 1 434 ? 11.206 -0.895 -5.691 1.00 60.28 434 SER A N 1
ATOM 3317 C CA . SER A 1 434 ? 12.290 -1.510 -4.918 1.00 60.28 434 SER A CA 1
ATOM 3318 C C . SER A 1 434 ? 12.223 -3.038 -5.018 1.00 60.28 434 SER A C 1
ATOM 3320 O O . SER A 1 434 ? 11.297 -3.586 -5.621 1.00 60.28 434 SER A O 1
ATOM 3322 N N . ALA A 1 435 ? 13.196 -3.741 -4.426 1.00 54.53 435 ALA A N 1
ATOM 3323 C CA . ALA A 1 435 ? 13.194 -5.206 -4.358 1.00 54.53 435 ALA A CA 1
ATOM 3324 C C . ALA A 1 435 ? 11.945 -5.774 -3.656 1.00 54.53 435 ALA A C 1
ATOM 3326 O O . ALA A 1 435 ? 11.544 -6.894 -3.944 1.00 54.53 435 ALA A O 1
ATOM 3327 N N . HIS A 1 436 ? 11.322 -4.990 -2.773 1.00 54.19 436 HIS A N 1
ATOM 3328 C CA . HIS A 1 436 ? 10.152 -5.386 -1.982 1.00 54.19 436 HIS A CA 1
ATOM 3329 C C . HIS A 1 436 ? 8.863 -4.695 -2.439 1.00 54.19 436 HIS A C 1
ATOM 3331 O O . HIS A 1 436 ? 7.815 -4.852 -1.817 1.00 54.19 436 HIS A O 1
ATOM 3337 N N . MET A 1 437 ? 8.931 -3.891 -3.504 1.00 65.12 437 MET A N 1
ATOM 3338 C CA . MET A 1 437 ? 7.779 -3.156 -3.995 1.00 65.12 437 MET A CA 1
ATOM 3339 C C . MET A 1 437 ? 7.864 -2.949 -5.508 1.00 65.12 437 MET A C 1
ATOM 3341 O O . MET A 1 437 ? 8.469 -2.000 -6.017 1.00 65.12 437 MET A O 1
ATOM 3345 N N . HIS A 1 438 ? 7.210 -3.849 -6.234 1.00 74.62 438 HIS A N 1
ATOM 3346 C CA . HIS A 1 438 ? 7.121 -3.815 -7.686 1.00 74.62 438 HIS A CA 1
ATOM 3347 C C . HIS A 1 438 ? 5.983 -2.898 -8.129 1.00 74.62 438 HIS A C 1
ATOM 3349 O O . HIS A 1 438 ? 4.822 -3.279 -8.086 1.00 74.62 438 HIS A O 1
ATOM 3355 N N . ILE A 1 439 ? 6.316 -1.683 -8.564 1.00 81.00 439 ILE A N 1
ATOM 3356 C CA . ILE A 1 439 ? 5.334 -0.727 -9.092 1.00 81.00 439 ILE A CA 1
ATOM 3357 C C . ILE A 1 439 ? 5.694 -0.304 -10.512 1.00 81.00 439 ILE A C 1
ATOM 3359 O O . ILE A 1 439 ? 6.856 -0.038 -10.832 1.00 81.00 439 ILE A O 1
ATOM 3363 N N . THR A 1 440 ? 4.694 -0.208 -11.375 1.00 88.25 440 THR A N 1
ATOM 3364 C CA . THR A 1 440 ? 4.823 0.317 -12.737 1.00 88.25 440 THR A CA 1
ATOM 3365 C C . THR A 1 440 ? 4.710 1.844 -12.766 1.00 88.25 440 THR A C 1
ATOM 3367 O O . THR A 1 440 ? 4.213 2.481 -11.834 1.00 88.25 440 THR A O 1
ATOM 3370 N N . GLN A 1 441 ? 5.154 2.471 -13.857 1.00 87.38 441 GLN A N 1
ATOM 3371 C CA . GLN A 1 441 ? 4.951 3.906 -14.073 1.00 87.38 441 GLN A CA 1
ATOM 3372 C C . GLN A 1 441 ? 3.467 4.263 -14.146 1.00 87.38 441 GLN A C 1
ATOM 3374 O O . GLN A 1 441 ? 3.083 5.316 -13.646 1.00 87.38 441 GLN A O 1
ATOM 3379 N N . ALA A 1 442 ? 2.637 3.394 -14.727 1.00 91.62 442 ALA A N 1
ATOM 3380 C CA . ALA A 1 442 ? 1.189 3.561 -14.727 1.00 91.62 442 ALA A CA 1
ATOM 3381 C C . ALA A 1 442 ? 0.641 3.671 -13.301 1.00 91.62 442 ALA A C 1
ATOM 3383 O O . ALA A 1 442 ? -0.092 4.608 -12.997 1.00 91.62 442 ALA A O 1
ATOM 3384 N N . GLU A 1 443 ? 1.028 2.758 -12.408 1.00 90.31 443 GLU A N 1
ATOM 3385 C CA . GLU A 1 443 ? 0.575 2.780 -11.016 1.00 90.31 443 GLU A CA 1
ATOM 3386 C C . GLU A 1 443 ? 1.037 4.034 -10.277 1.00 90.31 443 GLU A C 1
ATOM 3388 O O . GLU A 1 443 ? 0.242 4.630 -9.552 1.00 90.31 443 GLU A O 1
ATOM 3393 N N . GLU A 1 444 ? 2.280 4.470 -10.489 1.00 89.19 444 GLU A N 1
ATOM 3394 C CA . GLU A 1 444 ? 2.806 5.717 -9.928 1.00 89.19 444 GLU A CA 1
ATOM 3395 C C . GLU A 1 444 ? 2.002 6.933 -10.411 1.00 89.19 444 GLU A C 1
ATOM 3397 O O . GLU A 1 444 ? 1.503 7.714 -9.600 1.00 89.19 444 GLU A O 1
ATOM 3402 N N . ILE A 1 445 ? 1.830 7.078 -11.728 1.00 92.50 445 ILE A N 1
ATOM 3403 C CA . ILE A 1 445 ? 1.100 8.197 -12.334 1.00 92.50 445 ILE A CA 1
ATOM 3404 C C . ILE A 1 445 ? -0.331 8.229 -11.803 1.00 92.50 445 ILE A C 1
ATOM 3406 O O . ILE A 1 445 ? -0.794 9.252 -11.291 1.00 92.50 445 ILE A O 1
ATOM 3410 N N . LEU A 1 446 ? -1.016 7.089 -11.870 1.00 94.38 446 LEU A N 1
ATOM 3411 C CA . LEU A 1 446 ? -2.428 6.979 -11.538 1.00 94.38 446 LEU A CA 1
ATOM 3412 C C . LEU A 1 446 ? -2.707 7.094 -10.042 1.00 94.38 446 LEU A C 1
ATOM 3414 O O . LEU A 1 446 ? -3.790 7.549 -9.686 1.00 94.38 446 LEU A O 1
ATOM 3418 N N . ASN A 1 447 ? -1.762 6.736 -9.162 1.00 90.25 447 ASN A N 1
ATOM 3419 C CA . ASN A 1 447 ? -1.960 6.832 -7.712 1.00 90.25 447 ASN A CA 1
ATOM 3420 C C . ASN A 1 447 ? -1.375 8.090 -7.063 1.00 90.25 447 ASN A C 1
ATOM 3422 O O . ASN A 1 447 ? -1.857 8.487 -5.996 1.00 90.25 447 ASN A O 1
ATOM 3426 N N . LYS A 1 448 ? -0.311 8.677 -7.624 1.00 85.25 448 LYS A N 1
ATOM 3427 C CA . LYS A 1 448 ? 0.463 9.756 -6.980 1.00 85.25 448 LYS A CA 1
ATOM 3428 C C . LYS A 1 448 ? 0.483 11.063 -7.765 1.00 85.25 448 LYS A C 1
ATOM 3430 O O . LYS A 1 448 ? 0.714 12.114 -7.162 1.00 85.25 448 LYS A O 1
ATOM 3435 N N . GLN A 1 449 ? 0.243 11.016 -9.073 1.00 89.06 449 GLN A N 1
ATOM 3436 C CA . GLN A 1 449 ? 0.385 12.169 -9.971 1.00 89.06 449 GLN A CA 1
ATOM 3437 C C . GLN A 1 449 ? -0.929 12.550 -10.669 1.00 89.06 449 GLN A C 1
ATOM 3439 O O . GLN A 1 449 ? -0.916 13.359 -11.589 1.00 89.06 449 GLN A O 1
ATOM 3444 N N . SER A 1 450 ? -2.054 11.983 -10.231 1.00 94.56 450 SER A N 1
ATOM 3445 C CA . SER A 1 450 ? -3.386 12.199 -10.806 1.00 94.56 450 SER A CA 1
ATOM 3446 C C . SER A 1 450 ? -4.320 12.874 -9.790 1.00 94.56 450 SER A C 1
ATOM 3448 O O . SER A 1 450 ? -3.861 13.507 -8.837 1.00 94.56 450 SER A O 1
ATOM 3450 N N . GLY A 1 451 ? -5.636 12.735 -9.969 1.00 94.25 451 GLY A N 1
ATOM 3451 C CA . GLY A 1 451 ? -6.645 13.187 -9.011 1.00 94.25 451 GLY A CA 1
ATOM 3452 C C . GLY A 1 451 ? -6.742 14.705 -8.901 1.00 94.25 451 GLY A C 1
ATOM 3453 O O . GLY A 1 451 ? -6.293 15.435 -9.788 1.00 94.25 451 GLY A O 1
ATOM 3454 N N . TRP A 1 452 ? -7.306 15.183 -7.793 1.00 90.25 452 TRP A N 1
ATOM 3455 C CA . TRP A 1 452 ? -7.526 16.613 -7.556 1.00 90.25 452 TRP A CA 1
ATOM 3456 C C . TRP A 1 452 ? -6.247 17.431 -7.695 1.00 90.25 452 TRP A C 1
ATOM 3458 O O . TRP A 1 452 ? -6.255 18.446 -8.377 1.00 90.25 452 TRP A O 1
ATOM 3468 N N . LYS A 1 453 ? -5.115 16.919 -7.196 1.00 89.19 453 LYS A N 1
ATOM 3469 C CA . LYS A 1 453 ? -3.808 17.571 -7.333 1.00 89.19 453 LYS A CA 1
ATOM 3470 C C . LYS A 1 453 ? -3.468 17.914 -8.782 1.00 89.19 453 LYS A C 1
ATOM 3472 O O . LYS A 1 453 ? -2.912 18.976 -9.036 1.00 89.19 453 LYS A O 1
ATOM 3477 N N . SER A 1 454 ? -3.773 17.017 -9.718 1.00 92.69 454 SER A N 1
ATOM 3478 C CA . SER A 1 454 ? -3.492 17.235 -11.142 1.00 92.69 454 SER A CA 1
ATOM 3479 C C . SER A 1 454 ? -4.460 18.214 -11.809 1.00 92.69 454 SER A C 1
ATOM 3481 O O . SER A 1 454 ? -4.083 18.861 -12.779 1.00 92.69 454 SER A O 1
ATOM 3483 N N . LEU A 1 455 ? -5.682 18.336 -11.281 1.00 92.75 455 LEU A N 1
ATOM 3484 C CA . LEU A 1 455 ? -6.732 19.194 -11.832 1.00 92.75 455 LEU A CA 1
ATOM 3485 C C . LEU A 1 455 ? -6.708 20.610 -11.248 1.00 92.75 455 LEU A C 1
ATOM 3487 O O . LEU A 1 455 ? -6.984 21.566 -11.960 1.00 92.75 455 LEU A O 1
ATOM 3491 N N . THR A 1 456 ? -6.381 20.746 -9.964 1.00 90.19 456 THR A N 1
ATOM 3492 C CA . THR A 1 456 ? -6.524 21.999 -9.205 1.00 90.19 456 THR A CA 1
ATOM 3493 C C . THR A 1 456 ? -5.213 22.476 -8.580 1.00 90.19 456 THR A C 1
ATOM 3495 O O . THR A 1 456 ? -5.177 23.501 -7.907 1.00 90.19 456 THR A O 1
ATOM 3498 N N . GLY A 1 457 ? -4.121 21.722 -8.740 1.00 87.44 457 GLY A N 1
ATOM 3499 C CA . GLY A 1 457 ? -2.827 22.026 -8.123 1.00 87.44 457 GLY A CA 1
ATOM 3500 C C . GLY A 1 457 ? -2.744 21.717 -6.622 1.00 87.44 457 GLY A C 1
ATOM 3501 O O . GLY A 1 457 ? -1.651 21.781 -6.058 1.00 87.44 457 GLY A O 1
ATOM 3502 N N . THR A 1 458 ? -3.845 21.326 -5.967 1.00 86.00 458 THR A N 1
ATOM 3503 C CA . THR A 1 458 ? -3.886 21.015 -4.529 1.00 86.00 458 THR A CA 1
ATOM 3504 C C . THR A 1 458 ? -4.572 19.681 -4.226 1.00 86.00 458 THR A C 1
ATOM 3506 O O . THR A 1 458 ? -5.455 19.223 -4.945 1.00 86.00 458 THR A O 1
ATOM 3509 N N . THR A 1 459 ? -4.157 19.031 -3.137 1.00 85.94 459 THR A N 1
ATOM 3510 C CA . THR A 1 459 ? -4.821 17.831 -2.595 1.00 85.94 459 THR A CA 1
ATOM 3511 C C . THR A 1 459 ? -5.942 18.157 -1.610 1.00 85.94 459 THR A C 1
ATOM 3513 O O . THR A 1 459 ? -6.636 17.243 -1.164 1.00 85.94 459 THR A O 1
ATOM 3516 N N . ASP A 1 460 ? -6.082 19.424 -1.218 1.00 85.94 460 ASP A N 1
ATOM 3517 C CA . ASP A 1 460 ? -7.047 19.868 -0.216 1.00 85.94 460 ASP A CA 1
ATOM 3518 C C . ASP A 1 460 ? -8.408 20.151 -0.860 1.00 85.94 460 ASP A C 1
ATOM 3520 O O . ASP A 1 460 ? -8.608 21.176 -1.510 1.00 85.94 460 ASP A O 1
ATOM 3524 N N . PHE A 1 461 ? -9.357 19.234 -0.665 1.00 87.56 461 PHE A N 1
ATOM 3525 C CA . PHE A 1 461 ? -10.708 19.395 -1.194 1.00 87.56 461 PHE A CA 1
ATOM 3526 C C . PHE A 1 461 ? -11.488 20.524 -0.509 1.00 87.56 461 PHE A C 1
ATOM 3528 O O . PHE A 1 461 ? -12.362 21.110 -1.137 1.00 87.56 461 PHE A O 1
ATOM 3535 N N . GLY A 1 462 ? -11.161 20.869 0.741 1.00 88.56 462 GLY A N 1
ATOM 3536 C CA . GLY A 1 462 ? -11.763 22.013 1.422 1.00 88.56 462 GLY A CA 1
ATOM 3537 C C . GLY A 1 462 ? -11.413 23.314 0.705 1.00 88.56 462 GLY A C 1
ATOM 3538 O O . GLY A 1 462 ? -12.308 24.097 0.397 1.00 88.56 462 GLY A O 1
ATOM 3539 N N . ALA A 1 463 ? -10.137 23.481 0.343 1.00 89.19 463 ALA A N 1
ATOM 3540 C CA . ALA A 1 463 ? -9.678 24.615 -0.458 1.00 89.19 463 ALA A CA 1
ATOM 3541 C C . ALA A 1 463 ? -10.346 24.661 -1.844 1.00 89.19 463 ALA A C 1
ATOM 3543 O O . ALA A 1 463 ? -10.781 25.727 -2.265 1.00 89.19 463 ALA A O 1
ATOM 3544 N N . ILE A 1 464 ? -10.489 23.511 -2.516 1.00 89.44 464 ILE A N 1
ATOM 3545 C CA . ILE A 1 464 ? -11.174 23.412 -3.821 1.00 89.44 464 ILE A CA 1
ATOM 3546 C C . ILE A 1 464 ? -12.659 23.776 -3.701 1.00 89.44 464 ILE A C 1
ATOM 3548 O O . ILE A 1 464 ? -13.193 24.486 -4.537 1.00 89.44 464 ILE A O 1
ATOM 3552 N N . SER A 1 465 ? -13.349 23.300 -2.664 1.00 89.75 465 SER A N 1
ATOM 3553 C CA . SER A 1 465 ? -14.781 23.581 -2.483 1.00 89.75 465 SER A CA 1
ATOM 3554 C C . SER A 1 465 ? -15.079 25.026 -2.077 1.00 89.75 465 SER A C 1
ATOM 3556 O O . SER A 1 465 ? -16.217 25.469 -2.192 1.00 89.75 465 SER A O 1
ATOM 3558 N N . ALA A 1 466 ? -14.072 25.734 -1.560 1.00 89.56 466 ALA A N 1
ATOM 3559 C CA . ALA A 1 466 ? -14.182 27.115 -1.111 1.00 89.56 466 ALA A CA 1
ATOM 3560 C C . ALA A 1 466 ? -13.724 28.131 -2.167 1.00 89.56 466 ALA A C 1
ATOM 3562 O O . ALA A 1 466 ? -13.977 29.321 -1.989 1.00 89.56 466 ALA A O 1
ATOM 3563 N N . SER A 1 467 ? -13.044 27.701 -3.238 1.00 82.38 467 SER A N 1
ATOM 3564 C CA . SER A 1 467 ? -12.769 28.587 -4.368 1.00 82.38 467 SER A CA 1
ATOM 3565 C C . SER A 1 467 ? -14.079 28.877 -5.094 1.00 82.38 467 SER A C 1
ATOM 3567 O O . SER A 1 467 ? -14.743 27.947 -5.548 1.00 82.38 467 SER A O 1
ATOM 3569 N N . GLU A 1 468 ? -14.463 30.151 -5.171 1.00 67.12 468 GLU A N 1
ATOM 3570 C CA . GLU A 1 468 ? -15.584 30.592 -6.003 1.00 67.12 468 GLU A CA 1
ATOM 3571 C C . GLU A 1 468 ? -15.295 30.237 -7.472 1.00 67.12 468 GLU A C 1
ATOM 3573 O O . GLU A 1 468 ? -14.146 30.330 -7.908 1.00 67.12 468 GLU A O 1
ATOM 3578 N N . ASP A 1 469 ? -16.317 29.788 -8.210 1.00 59.50 469 ASP A N 1
ATOM 3579 C CA . ASP A 1 469 ? -16.223 29.398 -9.622 1.00 59.50 469 ASP A CA 1
ATOM 3580 C C . ASP A 1 469 ? -15.682 30.560 -10.485 1.00 59.50 469 ASP A C 1
ATOM 3582 O O . ASP A 1 469 ? -16.445 31.366 -11.021 1.00 59.50 469 ASP A O 1
ATOM 3586 N N . GLU A 1 470 ? -14.366 30.643 -10.676 1.00 51.09 470 GLU A N 1
ATOM 3587 C CA . GLU A 1 470 ? -13.786 31.366 -11.809 1.00 51.09 470 GLU A CA 1
ATOM 3588 C C . GLU A 1 470 ? -13.784 30.435 -13.030 1.00 51.09 470 GLU A C 1
ATOM 3590 O O . GLU A 1 470 ? -12.791 29.777 -13.325 1.00 51.09 470 GLU A O 1
ATOM 3595 N N . SER A 1 471 ? -14.963 30.369 -13.665 1.00 40.22 471 SER A N 1
ATOM 3596 C CA . SER A 1 471 ? -15.278 29.983 -15.059 1.00 40.22 471 SER A CA 1
ATOM 3597 C C . SER A 1 471 ? -14.438 28.905 -15.755 1.00 40.22 471 SER A C 1
ATOM 3599 O O . SER A 1 471 ? -13.289 29.219 -16.149 1.00 40.22 471 SER A O 1
#

InterPro domains:
  IPR000868 Isochorismatase-like domain [PF00857] (15-141)
  IPR000890 Aliphatic acid kinase, short-chain [PF00871] (178-470)
  IPR000890 Aliphatic acid kinase, short-chain [PTHR21060] (177-469)
  IPR004372 Acetate/propionate kinase [MF_00020] (177-471)
  IPR023865 Aliphatic acid kinase, short-chain, conserved site [PS01076] (373-390)
  IPR036380 Isochorismatase-like superfamily [G3DSA:3.40.50.850] (2-171)
  IPR036380 Isochorismatase-like superfamily [SSF52499] (15-167)
  IPR043129 ATPase, nucleotide binding domain [SSF53067] (177-366)
  IPR043129 ATPase, nucleotide binding domain [SSF53067] (327-466)

Organism: NCBI:txid1892770